Protein AF-A0A9P4HNE5-F1 (afdb_monomer_lite)

Sequence (666 aa):
MVRQLTFPPNERRATRQDGRTMRYSHWRRYNTFTDSRQWRVTGNAFILANRFPGSFALIVQTLAAFFGFLHVAVICKLINYALRLRPLKVSVSLDVLRTWVDSTTPRVDWNLPLRFFFPVLGLVFLSLVPTVLWAGYMSPLVSRTTGSGMLLVPSYEDVSMIMEYPIMIGFAGPSLRTQKGFFTYSVGQQQSGQLMRSAASASSTGKGPHVHRKLDNTQFSYSGRSYGVGAPAALTDRSISSNNQVAGYWHQETRYLTSVICMYNTSSNFVLSEPVNDVEGAECSNYIGHDGKAIVAIGVACSDRSPGRYLAIATGEAYSFLNSTQYEFDFTPTLFNVTIDIGNQNITVRPTATSRDFNPQRNITRIVVRQFELMSNDMTKIYVSLFGEAFNSSIVAYKMSRASSSRDPFTEEEATLAGLTNSTTAMADDMLVAYTSTQLMIGRMFTQQPARVYVYVLQFGQPGYIYAVFSLNLLIILAVMVEATRTYGWSGLGRFNYLDPRDLIIAASRDGAEIAEAGDQLLSDPDEGNKSLVVNMKGDEEGHVRITVVRAGDGSGGVRTPRTPKTPTRMPVAAPAPPSRSLSASSLALRPSNPFFFSSPTTQPGTLQPIAPGRRSLRYAVPTAHPTAAASNDPGNWDSASCSGGRYESDFEVNVRLRDHMLEIA

Structure (mmCIF, N/CA/C/O backbone):
data_AF-A0A9P4HNE5-F1
#
_entry.id   AF-A0A9P4HNE5-F1
#
loop_
_atom_site.group_PDB
_atom_site.id
_atom_site.type_symbol
_atom_site.label_atom_id
_atom_site.label_alt_id
_atom_site.label_comp_id
_atom_site.label_asym_id
_atom_site.label_entity_id
_atom_site.label_seq_id
_atom_site.pdbx_PDB_ins_code
_atom_site.Cartn_x
_atom_site.Cartn_y
_atom_site.Cartn_z
_atom_site.occupancy
_atom_site.B_iso_or_equiv
_atom_site.auth_seq_id
_atom_site.auth_comp_id
_atom_site.auth_asym_id
_atom_site.auth_atom_id
_atom_site.pdbx_PDB_model_num
ATOM 1 N N . MET A 1 1 ? -5.505 32.068 -6.736 1.00 28.42 1 MET A N 1
ATOM 2 C CA . MET A 1 1 ? -4.777 30.784 -6.877 1.00 28.42 1 MET A CA 1
ATOM 3 C C . MET A 1 1 ? -3.280 31.059 -6.843 1.00 28.42 1 MET A C 1
ATOM 5 O O . MET A 1 1 ? -2.718 31.461 -7.850 1.00 28.42 1 MET A O 1
ATOM 9 N N . VAL A 1 2 ? -2.641 30.893 -5.686 1.00 23.27 2 VAL A N 1
ATOM 10 C CA . VAL A 1 2 ? -1.186 31.039 -5.531 1.00 23.27 2 VAL A CA 1
ATOM 11 C C . VAL A 1 2 ? -0.628 29.636 -5.303 1.00 23.27 2 VAL A C 1
ATOM 13 O O . VAL A 1 2 ? -0.913 29.018 -4.283 1.00 23.27 2 VAL A O 1
ATOM 16 N N . ARG A 1 3 ? 0.106 29.088 -6.279 1.00 25.98 3 ARG A N 1
ATOM 17 C CA . ARG A 1 3 ? 0.846 27.827 -6.110 1.00 25.98 3 ARG A CA 1
ATOM 18 C C . ARG A 1 3 ? 2.074 28.110 -5.242 1.00 25.98 3 ARG A C 1
ATOM 20 O O . ARG A 1 3 ? 3.116 28.493 -5.765 1.00 25.98 3 ARG A O 1
ATOM 27 N N . GLN A 1 4 ? 1.951 27.948 -3.928 1.00 26.73 4 GLN A N 1
ATOM 28 C CA . GLN A 1 4 ? 3.115 27.857 -3.048 1.00 26.73 4 GLN A CA 1
ATOM 29 C C . GLN A 1 4 ? 3.700 26.445 -3.164 1.00 26.73 4 GLN A C 1
ATOM 31 O O . GLN A 1 4 ? 3.091 25.469 -2.739 1.00 26.73 4 GLN A O 1
ATOM 36 N N . LEU A 1 5 ? 4.868 26.343 -3.800 1.00 30.94 5 LEU A N 1
ATOM 37 C CA . LEU A 1 5 ? 5.711 25.150 -3.787 1.00 30.94 5 LEU A CA 1
ATOM 38 C C . LEU A 1 5 ? 6.662 25.272 -2.595 1.00 30.94 5 LEU A C 1
ATOM 40 O O . LEU A 1 5 ? 7.540 26.135 -2.585 1.00 30.94 5 LEU A O 1
ATOM 44 N N . THR A 1 6 ? 6.466 24.432 -1.585 1.00 31.28 6 THR A N 1
ATOM 45 C CA . THR A 1 6 ? 7.351 24.327 -0.423 1.00 31.28 6 THR A CA 1
ATOM 46 C C . THR A 1 6 ? 8.617 23.578 -0.837 1.00 31.28 6 THR A C 1
ATOM 48 O O . THR A 1 6 ? 8.563 22.419 -1.243 1.00 31.28 6 THR A O 1
ATOM 51 N N . PHE A 1 7 ? 9.758 24.261 -0.785 1.00 35.09 7 PHE A N 1
ATOM 52 C CA . PHE A 1 7 ? 11.075 23.672 -1.029 1.00 35.09 7 PHE A CA 1
ATOM 53 C C . PHE A 1 7 ? 11.569 22.921 0.224 1.00 35.09 7 PHE A C 1
ATOM 55 O O . PHE A 1 7 ? 11.216 23.322 1.335 1.00 35.09 7 PHE A O 1
ATOM 62 N N . PRO A 1 8 ? 12.408 21.875 0.087 1.00 33.44 8 PRO A N 1
ATOM 63 C CA . PRO A 1 8 ? 13.103 21.279 1.226 1.00 33.44 8 PRO A CA 1
ATOM 64 C C . PRO A 1 8 ? 14.028 22.320 1.897 1.00 33.44 8 PRO A C 1
ATOM 66 O O . PRO A 1 8 ? 14.744 23.036 1.194 1.00 33.44 8 PRO A O 1
ATOM 69 N N . PRO A 1 9 ? 14.048 22.423 3.240 1.00 36.22 9 PRO A N 1
ATOM 70 C CA . PRO A 1 9 ? 14.660 23.552 3.952 1.00 36.22 9 PRO A CA 1
ATOM 71 C C . PRO A 1 9 ? 16.201 23.586 4.003 1.00 36.22 9 PRO A C 1
ATOM 73 O O . PRO A 1 9 ? 16.741 24.504 4.607 1.00 36.22 9 PRO A O 1
ATOM 76 N N . ASN A 1 10 ? 16.932 22.661 3.364 1.00 35.25 10 ASN A N 1
ATOM 77 C CA . ASN A 1 10 ? 18.383 22.520 3.591 1.00 35.25 10 ASN A CA 1
ATOM 78 C C . ASN A 1 10 ? 19.314 22.667 2.376 1.00 35.25 10 ASN A C 1
ATOM 80 O O . ASN A 1 10 ? 20.529 22.578 2.545 1.00 35.25 10 ASN A O 1
ATOM 84 N N . GLU A 1 11 ? 18.825 22.978 1.174 1.00 38.81 11 GLU A N 1
ATOM 85 C CA . GLU A 1 11 ? 19.735 23.402 0.100 1.00 38.81 11 GLU A CA 1
ATOM 86 C C . GLU A 1 11 ? 20.013 24.905 0.217 1.00 38.81 11 GLU A C 1
ATOM 88 O O . GLU A 1 11 ? 19.323 25.741 -0.375 1.00 38.81 11 GLU A O 1
ATOM 93 N N . ARG A 1 12 ? 21.052 25.265 0.989 1.00 43.12 12 ARG A N 1
ATOM 94 C CA . ARG A 1 12 ? 21.691 26.587 0.878 1.00 43.12 12 ARG A CA 1
ATOM 95 C C . ARG A 1 12 ? 22.042 26.797 -0.593 1.00 43.12 12 ARG A C 1
ATOM 97 O O . ARG A 1 12 ? 22.950 26.160 -1.122 1.00 43.12 12 ARG A O 1
ATOM 104 N N . ARG A 1 13 ? 21.287 27.672 -1.263 1.00 47.38 13 ARG A N 1
ATOM 105 C CA . ARG A 1 13 ? 21.544 28.085 -2.646 1.00 47.38 13 ARG A CA 1
ATOM 106 C C . ARG A 1 13 ? 23.002 28.524 -2.732 1.00 47.38 13 ARG A C 1
ATOM 108 O O . ARG A 1 13 ? 23.385 29.457 -2.036 1.00 47.38 13 ARG A O 1
ATOM 115 N N . ALA A 1 14 ? 23.793 27.877 -3.583 1.00 45.69 14 ALA A N 1
ATOM 116 C CA . ALA A 1 14 ? 25.112 28.380 -3.932 1.00 45.69 14 ALA A CA 1
ATOM 117 C C . ALA A 1 14 ? 24.927 29.728 -4.647 1.00 45.69 14 ALA A C 1
ATOM 119 O O . ALA A 1 14 ? 24.594 29.793 -5.833 1.00 45.69 14 ALA A O 1
ATOM 120 N N . THR A 1 15 ? 25.038 30.818 -3.895 1.00 43.62 15 THR A N 1
ATOM 121 C CA . THR A 1 15 ? 25.105 32.173 -4.427 1.00 43.62 15 THR A CA 1
ATOM 122 C C . THR A 1 15 ? 26.465 32.319 -5.095 1.00 43.62 15 THR A C 1
ATOM 124 O O . THR A 1 15 ? 27.499 32.108 -4.465 1.00 43.62 15 THR A O 1
ATOM 127 N N . ARG A 1 16 ? 26.477 32.652 -6.390 1.00 46.62 16 ARG A N 1
ATOM 128 C CA . ARG A 1 16 ? 27.703 33.097 -7.064 1.00 46.62 16 ARG A CA 1
ATOM 129 C C . ARG A 1 16 ? 28.196 34.362 -6.341 1.00 46.62 16 ARG A C 1
ATOM 131 O O . ARG A 1 16 ? 27.358 35.125 -5.857 1.00 46.62 16 ARG A O 1
ATOM 138 N N . GLN A 1 17 ? 29.512 34.583 -6.271 1.00 62.12 17 GLN A N 1
ATOM 139 C CA . GLN A 1 17 ? 30.116 35.758 -5.609 1.00 62.12 17 GLN A CA 1
ATOM 140 C C . GLN A 1 17 ? 29.512 37.100 -6.078 1.00 62.12 17 GLN A C 1
ATOM 142 O O . GLN A 1 17 ? 29.493 38.064 -5.326 1.00 62.12 17 GLN A O 1
ATOM 147 N N . ASP A 1 18 ? 28.919 37.130 -7.269 1.00 68.19 18 ASP A N 1
ATOM 148 C CA . ASP A 1 18 ? 28.326 38.304 -7.912 1.00 68.19 18 ASP A CA 1
ATOM 149 C C . ASP A 1 18 ? 26.890 38.641 -7.428 1.00 68.19 18 ASP A C 1
ATOM 151 O O . ASP A 1 18 ? 26.189 39.433 -8.061 1.00 68.19 18 ASP A O 1
ATOM 155 N N . GLY A 1 19 ? 26.371 37.981 -6.385 1.00 60.09 19 GLY A N 1
ATOM 156 C CA . GLY A 1 19 ? 25.032 38.237 -5.818 1.00 60.09 19 GLY A CA 1
ATOM 157 C C . GLY A 1 19 ? 23.844 37.815 -6.701 1.00 60.09 19 GLY A C 1
ATOM 158 O O . GLY A 1 19 ? 22.692 37.824 -6.265 1.00 60.09 19 GLY A O 1
ATOM 159 N N . ARG A 1 20 ? 24.092 37.380 -7.940 1.00 49.81 20 ARG A N 1
ATOM 160 C CA . ARG A 1 20 ? 23.066 36.843 -8.839 1.00 49.81 20 ARG A CA 1
ATOM 161 C C . ARG A 1 20 ? 22.813 35.373 -8.516 1.00 49.81 20 ARG A C 1
ATOM 163 O O . ARG A 1 20 ? 23.711 34.535 -8.593 1.00 49.81 20 ARG A O 1
ATOM 170 N N . THR A 1 21 ? 21.564 35.043 -8.184 1.00 47.88 21 THR A N 1
ATOM 171 C CA . THR A 1 21 ? 21.127 33.644 -8.082 1.00 47.88 21 THR A CA 1
ATOM 172 C C . THR A 1 21 ? 21.391 32.942 -9.417 1.00 47.88 21 THR A C 1
ATOM 174 O O . THR A 1 21 ? 21.033 33.469 -10.473 1.00 47.88 21 THR A O 1
ATOM 177 N N . MET A 1 22 ? 22.055 31.778 -9.402 1.00 48.75 22 MET A N 1
ATOM 178 C CA . MET A 1 22 ? 22.239 30.994 -10.626 1.00 48.75 22 MET A CA 1
ATOM 179 C C . MET A 1 22 ? 20.860 30.742 -11.246 1.00 48.75 22 MET A C 1
ATOM 181 O O . MET A 1 22 ? 20.013 30.074 -10.645 1.00 48.75 22 MET A O 1
ATOM 185 N N . ARG A 1 23 ? 20.627 31.282 -12.450 1.00 42.81 23 ARG A N 1
ATOM 186 C CA . ARG A 1 23 ? 19.516 30.866 -13.312 1.00 42.81 23 ARG A CA 1
ATOM 187 C C . ARG A 1 23 ? 19.785 29.418 -13.710 1.00 42.81 23 ARG A C 1
ATOM 189 O O . ARG A 1 23 ? 20.346 29.152 -14.767 1.00 42.81 23 ARG A O 1
ATOM 196 N N . TYR A 1 24 ? 19.417 28.475 -12.849 1.00 43.53 24 TYR A N 1
ATOM 197 C CA . TYR A 1 24 ? 19.288 27.089 -13.265 1.00 43.53 24 TYR A CA 1
ATOM 198 C C . TYR A 1 24 ? 18.288 27.058 -14.417 1.00 43.53 24 TYR A C 1
ATOM 200 O O . TYR A 1 24 ? 17.195 27.624 -14.313 1.00 43.53 24 TYR A O 1
ATOM 208 N N . SER A 1 25 ? 18.702 26.459 -15.535 1.00 46.78 25 SER A N 1
ATOM 209 C CA . SER A 1 25 ? 17.853 26.293 -16.705 1.00 46.78 25 SER A CA 1
ATOM 210 C C . SER A 1 25 ? 16.524 25.682 -16.266 1.00 46.78 25 SER A C 1
ATOM 212 O O . SER A 1 25 ? 16.480 24.766 -15.442 1.00 46.78 25 SER A O 1
ATOM 214 N N . HIS A 1 26 ? 15.429 26.218 -16.801 1.00 48.62 26 HIS A N 1
ATOM 215 C CA . HIS A 1 26 ? 14.059 25.778 -16.535 1.00 48.62 26 HIS A CA 1
ATOM 216 C C . HIS A 1 26 ? 13.940 24.237 -16.544 1.00 48.62 26 HIS A C 1
ATOM 218 O O . HIS A 1 26 ? 13.271 23.654 -15.701 1.00 48.62 26 HIS A O 1
ATOM 224 N N . TRP A 1 27 ? 14.712 23.566 -17.403 1.00 41.44 27 TRP A N 1
ATOM 225 C CA . TRP A 1 27 ? 14.827 22.113 -17.519 1.00 41.44 27 TRP A CA 1
ATOM 226 C C . TRP A 1 27 ? 15.228 21.360 -16.241 1.00 41.44 27 TRP A C 1
ATOM 228 O O . TRP A 1 27 ? 14.657 20.305 -15.975 1.00 41.44 27 TRP A O 1
ATOM 238 N N . ARG A 1 28 ? 16.138 21.890 -15.409 1.00 45.78 28 ARG A N 1
ATOM 239 C CA . ARG A 1 28 ? 16.549 21.226 -14.151 1.00 45.78 28 ARG A CA 1
ATOM 240 C C . ARG A 1 28 ? 15.504 21.373 -13.040 1.00 45.78 28 ARG A C 1
ATOM 242 O O . ARG A 1 28 ? 15.489 20.592 -12.098 1.00 45.78 28 ARG A O 1
ATOM 249 N N . ARG A 1 29 ? 14.624 22.377 -13.152 1.00 45.81 29 ARG A N 1
ATOM 250 C CA . ARG A 1 29 ? 13.576 22.686 -12.165 1.00 45.81 29 ARG A CA 1
ATOM 251 C C . ARG A 1 29 ? 12.363 21.759 -12.251 1.00 45.81 29 ARG A C 1
ATOM 253 O O . ARG A 1 29 ? 11.664 21.618 -11.255 1.00 45.81 29 ARG A O 1
ATOM 260 N N . TYR A 1 30 ? 12.113 21.160 -13.418 1.00 47.44 30 TYR A N 1
ATOM 261 C CA . TYR A 1 30 ? 10.931 20.318 -13.664 1.00 47.44 30 TYR A CA 1
ATOM 262 C C . TYR A 1 30 ? 11.255 18.845 -13.920 1.00 47.44 30 TYR A C 1
ATOM 264 O O . TYR A 1 30 ? 10.357 18.016 -13.818 1.00 47.44 30 TYR A O 1
ATOM 272 N N . ASN A 1 31 ? 12.519 18.525 -14.205 1.00 44.62 31 ASN A N 1
ATOM 273 C CA . ASN A 1 31 ? 13.003 17.162 -14.370 1.00 44.62 31 ASN A CA 1
ATOM 274 C C . ASN A 1 31 ? 14.166 16.972 -13.388 1.00 44.62 31 ASN A C 1
ATOM 276 O O . ASN A 1 31 ? 15.283 17.428 -13.643 1.00 44.62 31 ASN A O 1
ATOM 280 N N . THR A 1 32 ? 13.911 16.362 -12.230 1.00 49.03 32 THR A N 1
ATOM 281 C CA . THR A 1 32 ? 14.981 16.035 -11.281 1.00 49.03 32 THR A CA 1
ATOM 282 C C . THR A 1 32 ? 15.804 14.867 -11.819 1.00 49.03 32 THR A C 1
ATOM 284 O O . THR A 1 32 ? 15.488 13.703 -11.597 1.00 49.03 32 THR A O 1
ATOM 287 N N . PHE A 1 33 ? 16.876 15.195 -12.539 1.00 54.84 33 PHE A N 1
ATOM 288 C CA . PHE A 1 33 ? 17.964 14.276 -12.854 1.00 54.84 33 PHE A CA 1
ATOM 289 C C . PHE A 1 33 ? 18.934 14.277 -11.678 1.00 54.84 33 PHE A C 1
ATOM 291 O O . PHE A 1 33 ? 19.679 15.243 -11.568 1.00 54.84 33 PHE A O 1
ATOM 298 N N . THR A 1 34 ? 18.928 13.251 -10.823 1.00 45.94 34 THR A N 1
ATOM 299 C CA . THR A 1 34 ? 20.123 12.801 -10.078 1.00 45.94 34 THR A CA 1
ATOM 300 C C . THR A 1 34 ? 19.779 11.670 -9.112 1.00 45.94 34 THR A C 1
ATOM 302 O O . THR A 1 34 ? 19.278 11.905 -8.016 1.00 45.94 34 THR A O 1
ATOM 305 N N . ASP A 1 35 ? 20.156 10.455 -9.488 1.00 47.66 35 ASP A N 1
ATOM 306 C CA . ASP A 1 35 ? 20.948 9.604 -8.605 1.00 47.66 35 ASP A CA 1
ATOM 307 C C . ASP A 1 35 ? 22.207 9.242 -9.409 1.00 47.66 35 ASP A C 1
ATOM 309 O O . ASP A 1 35 ? 22.105 8.996 -10.612 1.00 47.66 35 ASP A O 1
ATOM 313 N N . SER A 1 36 ? 23.399 9.287 -8.813 1.00 53.16 36 SER A N 1
ATOM 314 C CA . SER A 1 36 ? 24.693 9.313 -9.538 1.00 53.16 36 SER A CA 1
ATOM 315 C C . SER A 1 36 ? 24.967 8.083 -10.420 1.00 53.16 36 SER A C 1
ATOM 317 O O . SER A 1 36 ? 25.930 8.063 -11.184 1.00 53.16 36 SER A O 1
ATOM 319 N N . ARG A 1 37 ? 24.108 7.061 -10.338 1.00 57.09 37 ARG A N 1
ATOM 320 C CA . ARG A 1 37 ? 24.197 5.801 -11.086 1.00 57.09 37 ARG A CA 1
ATOM 321 C C . ARG A 1 37 ? 22.962 5.480 -11.932 1.00 57.09 37 ARG A C 1
ATOM 323 O O . ARG A 1 37 ? 22.990 4.487 -12.653 1.00 57.09 37 ARG A O 1
ATOM 330 N N . GLN A 1 38 ? 21.876 6.257 -11.848 1.00 67.69 38 GLN A N 1
ATOM 331 C CA . GLN A 1 38 ? 20.613 5.929 -12.521 1.00 67.69 38 GLN A CA 1
ATOM 332 C C . GLN A 1 38 ? 19.949 7.162 -13.136 1.00 67.69 38 GLN A C 1
ATOM 334 O O . GLN A 1 38 ? 19.666 8.153 -12.462 1.00 67.69 38 GLN A O 1
ATOM 339 N N . TRP A 1 39 ? 19.645 7.066 -14.430 1.00 71.75 39 TRP A N 1
ATOM 340 C CA . TRP A 1 39 ? 18.911 8.091 -15.163 1.00 71.75 39 TRP A CA 1
ATOM 341 C C . TRP A 1 39 ? 17.425 7.982 -14.830 1.00 71.75 39 TRP A C 1
ATOM 343 O O . TRP A 1 39 ? 16.729 7.098 -15.329 1.00 71.75 39 TRP A O 1
ATOM 353 N N . ARG A 1 40 ? 16.958 8.872 -13.950 1.00 78.06 40 ARG A N 1
ATOM 354 C CA . ARG A 1 40 ? 15.559 8.970 -13.524 1.00 78.06 40 ARG A CA 1
ATOM 355 C C . ARG A 1 40 ? 14.959 10.291 -13.986 1.00 78.06 40 ARG A C 1
ATOM 357 O O . ARG A 1 40 ? 15.612 11.329 -13.897 1.00 78.06 40 ARG A O 1
ATOM 364 N N . VAL A 1 41 ? 13.720 10.244 -14.460 1.00 79.81 41 VAL A N 1
ATOM 365 C CA . VAL A 1 41 ? 12.960 11.410 -14.909 1.00 79.81 41 VAL A CA 1
ATOM 366 C C . VAL A 1 41 ? 11.591 11.428 -14.233 1.00 79.81 41 VAL A C 1
ATOM 368 O O . VAL A 1 41 ? 10.896 10.416 -14.150 1.00 79.81 41 VAL A O 1
ATOM 371 N N . THR A 1 42 ? 11.216 12.600 -13.733 1.00 78.56 42 THR A N 1
ATOM 372 C CA . THR A 1 42 ? 9.950 12.882 -13.041 1.00 78.56 42 THR A CA 1
ATOM 373 C C . THR A 1 42 ? 9.168 13.961 -13.796 1.00 78.56 42 THR A C 1
ATOM 375 O O . THR A 1 42 ? 9.600 14.421 -14.855 1.00 78.56 42 THR A O 1
ATOM 378 N N . GLY A 1 43 ? 7.990 14.358 -13.305 1.00 80.56 43 GLY A N 1
ATOM 379 C CA . GLY A 1 43 ? 7.264 15.496 -13.877 1.00 80.56 43 GLY A CA 1
ATOM 380 C C . GLY A 1 43 ? 6.639 15.212 -15.249 1.00 80.56 43 GLY A C 1
ATOM 381 O O . GLY A 1 43 ? 6.080 14.139 -15.486 1.00 80.56 43 GLY A O 1
ATOM 382 N N . ASN A 1 44 ? 6.696 16.189 -16.153 1.00 81.81 44 ASN A N 1
ATOM 383 C CA . ASN A 1 44 ? 5.937 16.165 -17.411 1.00 81.81 44 ASN A CA 1
ATOM 384 C C . ASN A 1 44 ? 6.326 15.009 -18.338 1.00 81.81 44 ASN A C 1
ATOM 386 O O . ASN A 1 44 ? 5.461 14.466 -19.018 1.00 81.81 44 ASN A O 1
ATOM 390 N N . ALA A 1 45 ? 7.598 14.609 -18.351 1.00 78.44 45 ALA A N 1
ATOM 391 C CA . ALA A 1 45 ? 8.053 13.502 -19.185 1.00 78.44 45 ALA A CA 1
ATOM 392 C C . ALA A 1 45 ? 7.481 12.152 -18.718 1.00 78.44 45 ALA A C 1
ATOM 394 O O . ALA A 1 45 ? 7.073 11.349 -19.551 1.00 78.44 45 ALA A O 1
ATOM 395 N N . PHE A 1 46 ? 7.360 11.933 -17.402 1.00 83.88 46 PHE A N 1
ATOM 396 C CA . PHE A 1 46 ? 6.672 10.757 -16.857 1.00 83.88 46 PHE A CA 1
ATOM 397 C C . PHE A 1 46 ? 5.178 10.765 -17.215 1.00 83.88 46 PHE A C 1
ATOM 399 O O . PHE A 1 46 ? 4.640 9.750 -17.653 1.00 83.88 46 PHE A O 1
ATOM 406 N N . ILE A 1 47 ? 4.516 11.923 -17.093 1.00 83.31 47 ILE A N 1
ATOM 407 C CA . ILE A 1 47 ? 3.098 12.071 -17.464 1.00 83.31 47 ILE A CA 1
ATOM 408 C C . ILE A 1 47 ? 2.902 11.779 -18.955 1.00 83.31 47 ILE A C 1
ATOM 410 O O . ILE A 1 47 ? 1.966 11.073 -19.318 1.00 83.31 47 ILE A O 1
ATOM 414 N N . LEU A 1 48 ? 3.784 12.290 -19.816 1.00 84.94 48 LEU A N 1
ATOM 415 C CA . LEU A 1 48 ? 3.716 12.072 -21.258 1.00 84.94 48 LEU A CA 1
ATOM 416 C C . LEU A 1 48 ? 3.929 10.597 -21.618 1.00 84.94 48 LEU A C 1
ATOM 418 O O . LEU A 1 48 ? 3.137 10.047 -22.380 1.00 84.94 48 LEU A O 1
ATOM 422 N N . ALA A 1 49 ? 4.952 9.959 -21.041 1.00 85.38 49 ALA A N 1
ATOM 423 C CA . ALA A 1 49 ? 5.259 8.551 -21.284 1.00 85.38 49 ALA A CA 1
ATOM 424 C C . ALA A 1 49 ? 4.108 7.628 -20.854 1.00 85.38 49 ALA A C 1
ATOM 426 O O . ALA A 1 49 ? 3.741 6.722 -21.596 1.00 85.38 49 ALA A O 1
ATOM 427 N N . ASN A 1 50 ? 3.484 7.900 -19.704 1.00 85.88 50 ASN A N 1
ATOM 428 C CA . ASN A 1 50 ? 2.333 7.122 -19.243 1.00 85.88 50 ASN A CA 1
ATOM 429 C C . ASN A 1 50 ? 1.050 7.419 -20.020 1.00 85.88 50 ASN A C 1
ATOM 431 O O . ASN A 1 50 ? 0.211 6.535 -20.167 1.00 85.88 50 ASN A O 1
ATOM 435 N N . ARG A 1 51 ? 0.869 8.650 -20.511 1.00 89.62 51 ARG A N 1
ATOM 436 C CA . ARG A 1 51 ? -0.321 9.021 -21.285 1.00 89.62 51 ARG A CA 1
ATOM 437 C C . ARG A 1 51 ? -0.289 8.456 -22.705 1.00 89.62 51 ARG A C 1
ATOM 439 O O . ARG A 1 51 ? -1.341 8.100 -23.225 1.00 89.62 51 ARG A O 1
ATOM 446 N N . PHE A 1 52 ? 0.892 8.372 -23.320 1.00 91.00 52 PHE A N 1
ATOM 447 C CA . PHE A 1 52 ? 1.076 7.890 -24.694 1.00 91.00 52 PHE A CA 1
ATOM 448 C C . PHE A 1 52 ? 2.181 6.823 -24.783 1.00 91.00 52 PHE A C 1
ATOM 450 O O . PHE A 1 52 ? 3.224 7.058 -25.406 1.00 91.00 52 PHE A O 1
ATOM 457 N N . PRO A 1 53 ? 1.969 5.628 -24.200 1.00 88.19 53 PRO A N 1
ATOM 458 C CA . PRO A 1 53 ? 2.993 4.584 -24.158 1.00 88.19 53 PRO A CA 1
ATOM 459 C C . PRO A 1 53 ? 3.405 4.105 -25.558 1.00 88.19 53 PRO A C 1
ATOM 461 O O . PRO A 1 53 ? 4.585 3.871 -25.804 1.00 88.19 53 PRO A O 1
ATOM 464 N N . GLY A 1 54 ? 2.460 4.031 -26.504 1.00 90.44 54 GLY A N 1
ATOM 465 C CA . GLY A 1 54 ? 2.737 3.615 -27.884 1.00 90.44 54 GLY A CA 1
ATOM 466 C C . GLY A 1 54 ? 3.651 4.586 -28.639 1.00 90.44 54 GLY A C 1
ATOM 467 O O . GLY A 1 54 ? 4.622 4.164 -29.260 1.00 90.44 54 GLY A O 1
ATOM 468 N N . SER A 1 55 ? 3.400 5.896 -28.537 1.00 91.00 55 SER A N 1
ATOM 469 C CA . SER A 1 55 ? 4.253 6.914 -29.168 1.00 91.00 55 SER A CA 1
ATOM 470 C C . SER A 1 55 ? 5.666 6.900 -28.591 1.00 91.00 55 SER A C 1
ATOM 472 O O . SER A 1 55 ? 6.638 7.018 -29.333 1.00 91.00 55 SER A O 1
ATOM 474 N N . PHE A 1 56 ? 5.790 6.714 -27.274 1.00 88.94 56 PHE A N 1
ATOM 475 C CA . PHE A 1 56 ? 7.094 6.613 -26.628 1.00 88.94 56 PHE A CA 1
ATOM 476 C C . PHE A 1 56 ? 7.860 5.363 -27.085 1.00 88.94 56 PHE A C 1
ATOM 478 O O . PHE A 1 56 ? 9.044 5.455 -27.412 1.00 88.94 56 PHE A O 1
ATOM 485 N N . ALA A 1 57 ? 7.180 4.216 -27.178 1.00 89.62 57 ALA A N 1
ATOM 486 C CA . ALA A 1 57 ? 7.765 2.979 -27.689 1.00 89.62 57 ALA A CA 1
ATOM 487 C C . ALA A 1 57 ? 8.264 3.133 -29.135 1.00 89.62 57 ALA A C 1
ATOM 489 O O . ALA A 1 57 ? 9.384 2.727 -29.433 1.00 89.62 57 ALA A O 1
ATOM 490 N N . LEU A 1 58 ? 7.494 3.793 -30.008 1.00 92.88 58 LEU A N 1
ATOM 491 C CA . LEU A 1 58 ? 7.913 4.068 -31.388 1.00 92.88 58 LEU A CA 1
ATOM 492 C C . LEU A 1 58 ? 9.173 4.938 -31.460 1.00 92.88 58 LEU A C 1
ATOM 494 O O . LEU A 1 58 ? 10.067 4.651 -32.257 1.00 92.88 58 LEU A O 1
ATOM 498 N N . ILE A 1 59 ? 9.280 5.973 -30.620 1.00 91.38 59 ILE A N 1
ATOM 499 C CA . ILE A 1 59 ? 10.482 6.820 -30.552 1.00 91.38 59 ILE A CA 1
ATOM 500 C C . ILE A 1 59 ? 11.693 5.985 -30.127 1.00 91.38 59 ILE A C 1
ATOM 502 O O . ILE A 1 59 ? 12.731 6.028 -30.790 1.00 91.38 59 ILE A O 1
ATOM 506 N N . VAL A 1 60 ? 11.551 5.192 -29.059 1.00 91.56 60 VAL A N 1
ATOM 507 C CA . VAL A 1 60 ? 12.607 4.293 -28.568 1.00 91.56 60 VAL A CA 1
ATOM 508 C C . VAL A 1 60 ? 13.043 3.317 -29.659 1.00 91.56 60 VAL A C 1
ATOM 510 O O . VAL A 1 60 ? 14.236 3.151 -29.894 1.00 91.56 60 VAL A O 1
ATOM 513 N N . GLN A 1 61 ? 12.091 2.711 -30.364 1.00 93.75 61 GLN A N 1
ATOM 514 C CA . GLN A 1 61 ? 12.364 1.716 -31.396 1.00 93.75 61 GLN A CA 1
ATOM 515 C C . GLN A 1 61 ? 13.026 2.336 -32.635 1.00 93.75 61 GLN A C 1
ATOM 517 O O . GLN A 1 61 ? 13.954 1.750 -33.188 1.00 93.75 61 GLN A O 1
ATOM 522 N N . THR A 1 62 ? 12.621 3.548 -33.024 1.00 94.94 62 THR A N 1
ATOM 523 C CA . THR A 1 62 ? 13.228 4.291 -34.143 1.00 94.94 62 THR A CA 1
ATOM 524 C C . THR A 1 62 ? 14.672 4.680 -33.830 1.00 94.94 62 THR A C 1
ATOM 526 O O . THR A 1 62 ? 15.566 4.458 -34.647 1.00 94.94 62 THR A O 1
ATOM 529 N N . LEU A 1 63 ? 14.929 5.207 -32.627 1.00 94.69 63 LEU A N 1
ATOM 530 C CA . LEU A 1 63 ? 16.286 5.535 -32.181 1.00 94.69 63 LEU A CA 1
ATOM 531 C C . LEU A 1 63 ? 17.154 4.279 -32.074 1.00 94.69 63 LEU A C 1
ATOM 533 O O . LEU A 1 63 ? 18.287 4.271 -32.551 1.00 94.69 63 LEU A O 1
ATOM 537 N N . ALA A 1 64 ? 16.618 3.197 -31.510 1.00 95.00 64 ALA A N 1
ATOM 538 C CA . ALA A 1 64 ? 17.326 1.929 -31.406 1.00 95.00 64 ALA A CA 1
ATOM 539 C C . ALA A 1 64 ? 17.678 1.337 -32.778 1.00 95.00 64 ALA A C 1
ATOM 541 O O . ALA A 1 64 ? 18.792 0.844 -32.967 1.00 95.00 64 ALA A O 1
ATOM 542 N N . ALA A 1 65 ? 16.766 1.418 -33.751 1.00 94.50 65 ALA A N 1
ATOM 543 C CA . ALA A 1 65 ? 17.023 1.002 -35.125 1.00 94.50 65 ALA A CA 1
ATOM 544 C C . ALA A 1 65 ? 18.132 1.843 -35.769 1.00 94.50 65 ALA A C 1
ATOM 546 O O . ALA A 1 65 ? 19.040 1.283 -36.379 1.00 94.50 65 ALA A O 1
ATOM 547 N N . PHE A 1 66 ? 18.112 3.164 -35.570 1.00 95.31 66 PHE A N 1
ATOM 548 C CA . PHE A 1 66 ? 19.141 4.069 -36.080 1.00 95.31 66 PHE A CA 1
ATOM 549 C C . PHE A 1 66 ? 20.535 3.766 -35.503 1.00 95.31 66 PHE A C 1
ATOM 551 O O . PHE A 1 66 ? 21.495 3.611 -36.257 1.00 95.31 66 PHE A O 1
ATOM 558 N N . PHE A 1 67 ? 20.661 3.617 -34.180 1.00 94.44 67 PHE A N 1
ATOM 559 C CA . PHE A 1 67 ? 21.949 3.286 -33.557 1.00 94.44 67 PHE A CA 1
ATOM 560 C C . PHE A 1 67 ? 22.424 1.871 -33.897 1.00 94.44 67 PHE A C 1
ATOM 562 O O . PHE A 1 67 ? 23.613 1.663 -34.145 1.00 94.44 67 PHE A O 1
ATOM 569 N N . GLY A 1 68 ? 21.505 0.905 -33.971 1.00 93.69 68 GLY A N 1
ATOM 570 C CA . GLY A 1 68 ? 21.820 -0.438 -34.448 1.00 93.69 68 GLY A CA 1
ATOM 571 C C . GLY A 1 68 ? 22.356 -0.422 -35.881 1.00 93.69 68 GLY A C 1
ATOM 572 O O . GLY A 1 68 ? 23.400 -1.012 -36.146 1.00 93.69 68 GLY A O 1
ATOM 573 N N . PHE A 1 69 ? 21.722 0.342 -36.776 1.00 93.44 69 PHE A N 1
ATOM 574 C CA . PHE A 1 69 ? 22.184 0.527 -38.152 1.00 93.44 69 PHE A CA 1
ATOM 575 C C . PHE A 1 69 ? 23.599 1.120 -38.223 1.00 93.44 69 PHE A C 1
ATOM 577 O O . PHE A 1 69 ? 24.420 0.629 -38.995 1.00 93.44 69 PHE A O 1
ATOM 584 N N . LEU A 1 70 ? 23.925 2.114 -37.387 1.00 93.81 70 LEU A N 1
ATOM 585 C CA . LEU A 1 70 ? 25.284 2.666 -37.314 1.00 93.81 70 LEU A CA 1
ATOM 586 C C . LEU A 1 70 ? 26.323 1.604 -36.919 1.00 93.81 70 LEU A C 1
ATOM 588 O O . LEU A 1 70 ? 27.381 1.531 -37.543 1.00 93.81 70 LEU A O 1
ATOM 592 N N . HIS A 1 71 ? 26.027 0.752 -35.931 1.00 93.81 71 HIS A N 1
ATOM 593 C CA . HIS A 1 71 ? 26.935 -0.336 -35.539 1.00 93.81 71 HIS A CA 1
ATOM 594 C C . HIS A 1 71 ? 27.144 -1.331 -36.680 1.00 93.81 71 HIS A C 1
ATOM 596 O O . HIS A 1 71 ? 28.280 -1.702 -36.977 1.00 93.81 71 HIS A O 1
ATOM 602 N N . VAL A 1 72 ? 26.058 -1.732 -37.344 1.00 92.56 72 VAL A N 1
ATOM 603 C CA . VAL A 1 72 ? 26.115 -2.656 -38.482 1.00 92.56 72 VAL A CA 1
ATOM 604 C C . VAL A 1 72 ? 26.923 -2.048 -39.624 1.00 92.56 72 VAL A C 1
ATOM 606 O O . VAL A 1 72 ? 27.798 -2.717 -40.159 1.00 92.56 72 VAL A O 1
ATOM 609 N N . ALA A 1 73 ? 26.726 -0.767 -39.942 1.00 91.88 73 ALA A N 1
ATOM 610 C CA . ALA A 1 73 ? 27.494 -0.078 -40.975 1.00 91.88 73 ALA A CA 1
ATOM 611 C C . ALA A 1 73 ? 29.004 -0.077 -40.678 1.00 91.88 73 ALA A C 1
ATOM 613 O O . ALA A 1 73 ? 29.805 -0.343 -41.577 1.00 91.88 73 ALA A O 1
ATOM 614 N N . VAL A 1 74 ? 29.402 0.169 -39.423 1.00 92.75 74 VAL A N 1
ATOM 615 C CA . VAL A 1 74 ? 30.814 0.108 -39.007 1.00 92.75 74 VAL A CA 1
ATOM 616 C C . VAL A 1 74 ? 31.361 -1.315 -39.127 1.00 92.75 74 VAL A C 1
ATOM 618 O O . VAL A 1 74 ? 32.430 -1.502 -39.705 1.00 92.75 74 VAL A O 1
ATOM 621 N N . ILE A 1 75 ? 30.627 -2.326 -38.652 1.00 91.19 75 ILE A N 1
ATOM 622 C CA . ILE A 1 75 ? 31.037 -3.737 -38.744 1.00 91.19 75 ILE A CA 1
ATOM 623 C C . ILE A 1 75 ? 31.185 -4.165 -40.210 1.00 91.19 75 ILE A C 1
ATOM 625 O O . ILE A 1 75 ? 32.215 -4.718 -40.585 1.00 91.19 75 ILE A O 1
ATOM 629 N N . CYS A 1 76 ? 30.212 -3.845 -41.062 1.00 89.94 76 CYS A N 1
ATOM 630 C CA . CYS A 1 76 ? 30.262 -4.110 -42.498 1.00 89.94 76 CYS A CA 1
ATOM 631 C C . CYS A 1 76 ? 31.473 -3.442 -43.165 1.00 89.94 76 CYS A C 1
ATOM 633 O O . CYS A 1 76 ? 32.145 -4.060 -43.993 1.00 89.94 76 CYS A O 1
ATOM 635 N N . LYS A 1 77 ? 31.808 -2.202 -42.779 1.00 89.50 77 LYS A N 1
ATOM 636 C CA . LYS A 1 77 ? 33.018 -1.519 -43.262 1.00 89.50 77 LYS A CA 1
ATOM 637 C C . LYS A 1 77 ? 34.297 -2.212 -42.794 1.00 89.50 77 LYS A C 1
ATOM 639 O O . LYS A 1 77 ? 35.192 -2.391 -43.615 1.00 89.50 77 LYS A O 1
ATOM 644 N N . LEU A 1 78 ? 34.374 -2.644 -41.536 1.00 89.44 78 LEU A N 1
ATOM 645 C CA . LEU A 1 78 ? 35.524 -3.393 -41.015 1.00 89.44 78 LEU A CA 1
ATOM 646 C C . LEU A 1 78 ? 35.711 -4.730 -41.734 1.00 89.44 78 LEU A C 1
ATOM 648 O O . LEU A 1 78 ? 36.825 -5.048 -42.147 1.00 89.44 78 LEU A O 1
ATOM 652 N N . ILE A 1 79 ? 34.625 -5.476 -41.953 1.00 88.75 79 ILE A N 1
ATOM 653 C CA . ILE A 1 79 ? 34.647 -6.729 -42.718 1.00 88.75 79 ILE A CA 1
ATOM 654 C C . ILE A 1 79 ? 35.120 -6.459 -44.149 1.00 88.75 79 ILE A C 1
ATOM 656 O O . ILE A 1 79 ? 36.005 -7.156 -44.636 1.00 88.75 79 ILE A O 1
ATOM 660 N N . ASN A 1 80 ? 34.606 -5.416 -44.805 1.00 88.19 80 ASN A N 1
ATOM 661 C CA . ASN A 1 80 ? 35.047 -5.031 -46.146 1.00 88.19 80 ASN A CA 1
ATOM 662 C C . ASN A 1 80 ? 36.552 -4.726 -46.180 1.00 88.19 80 ASN A C 1
ATOM 664 O O . ASN A 1 80 ? 37.263 -5.266 -47.027 1.00 88.19 80 ASN A O 1
ATOM 668 N N . TYR A 1 81 ? 37.065 -3.934 -45.235 1.00 86.38 81 TYR A N 1
ATOM 669 C CA . TYR A 1 81 ? 38.499 -3.649 -45.153 1.00 86.38 81 TYR A CA 1
ATOM 670 C C . TYR A 1 81 ? 39.335 -4.908 -44.922 1.00 86.38 81 TYR A C 1
ATOM 672 O O . TYR A 1 81 ? 40.360 -5.088 -45.582 1.00 86.38 81 TYR A O 1
ATOM 680 N N . ALA A 1 82 ? 38.873 -5.817 -44.064 1.00 84.38 82 ALA A N 1
ATOM 681 C CA . ALA A 1 82 ? 39.556 -7.080 -43.830 1.00 84.38 82 ALA A CA 1
ATOM 682 C C . ALA A 1 82 ? 39.558 -7.994 -45.059 1.00 84.38 82 ALA A C 1
ATOM 684 O O . ALA A 1 82 ? 40.568 -8.635 -45.360 1.00 84.38 82 ALA A O 1
ATOM 685 N N . LEU A 1 83 ? 38.445 -8.033 -45.790 1.00 84.38 83 LEU A N 1
ATOM 686 C CA . LEU A 1 83 ? 38.304 -8.849 -46.985 1.00 84.38 83 LEU A CA 1
ATOM 687 C C . LEU A 1 83 ? 39.105 -8.295 -48.158 1.00 84.38 83 LEU A C 1
ATOM 689 O O . LEU A 1 83 ? 39.653 -9.101 -48.891 1.00 84.38 83 LEU A O 1
ATOM 693 N N . ARG A 1 84 ? 39.282 -6.974 -48.310 1.00 81.06 84 ARG A N 1
ATOM 694 C CA . ARG A 1 84 ? 40.104 -6.390 -49.396 1.00 81.06 84 ARG A CA 1
ATOM 695 C C . ARG A 1 84 ? 41.570 -6.832 -49.385 1.00 81.06 84 ARG A C 1
ATOM 697 O O . ARG A 1 84 ? 42.189 -6.899 -50.440 1.00 81.06 84 ARG A O 1
ATOM 704 N N . LEU A 1 85 ? 42.125 -7.170 -48.223 1.00 77.38 85 LEU A N 1
ATOM 705 C CA . LEU A 1 85 ? 43.519 -7.619 -48.105 1.00 77.38 85 LEU A CA 1
ATOM 706 C C . LEU A 1 85 ? 43.735 -9.076 -48.545 1.00 77.38 85 LEU A C 1
ATOM 708 O O . LEU A 1 85 ? 44.866 -9.483 -48.813 1.00 77.38 85 LEU A O 1
ATOM 712 N N . ARG A 1 86 ? 42.670 -9.885 -48.575 1.00 77.00 86 ARG A N 1
ATOM 713 C CA . ARG A 1 86 ? 42.737 -11.331 -48.825 1.00 77.00 86 ARG A CA 1
ATOM 714 C C . ARG A 1 86 ? 42.844 -11.734 -50.308 1.00 77.00 86 ARG A C 1
ATOM 716 O O . ARG A 1 86 ? 43.691 -12.584 -50.584 1.00 77.00 86 ARG A O 1
ATOM 723 N N . PRO A 1 87 ? 42.069 -11.169 -51.258 1.00 68.38 87 PRO A N 1
ATOM 724 C CA . PRO A 1 87 ? 42.125 -11.559 -52.666 1.00 68.38 87 PRO A CA 1
ATOM 725 C C . PRO A 1 87 ? 43.441 -11.154 -53.335 1.00 68.38 87 PRO A C 1
ATOM 727 O O . PRO A 1 87 ? 43.824 -11.770 -54.316 1.00 68.38 87 PRO A O 1
ATOM 730 N N . LEU A 1 88 ? 44.190 -10.207 -52.757 1.00 67.38 88 LEU A N 1
ATOM 731 C CA . LEU A 1 88 ? 45.551 -9.882 -53.200 1.00 67.38 88 LEU A CA 1
ATOM 732 C C . LEU A 1 88 ? 46.565 -11.012 -52.945 1.00 67.38 88 LEU A C 1
ATOM 734 O O . LEU A 1 88 ? 47.677 -10.964 -53.462 1.00 67.38 88 LEU A O 1
ATOM 738 N N . LYS A 1 89 ? 46.225 -12.007 -52.113 1.00 73.44 89 LYS A N 1
ATOM 739 C CA . LYS A 1 89 ? 47.139 -13.091 -51.711 1.00 73.44 89 LYS A CA 1
ATOM 740 C C . LYS A 1 89 ? 46.680 -14.481 -52.147 1.00 73.44 89 LYS A C 1
ATOM 742 O O . LYS A 1 89 ? 47.484 -15.408 -52.106 1.00 73.44 89 LYS A O 1
ATOM 747 N N . VAL A 1 90 ? 45.405 -14.655 -52.492 1.00 77.81 90 VAL A N 1
ATOM 748 C CA . VAL A 1 90 ? 44.791 -15.970 -52.729 1.00 77.81 90 VAL A CA 1
ATOM 749 C C . VAL A 1 90 ? 43.782 -15.857 -53.869 1.00 77.81 90 VAL A C 1
ATOM 751 O O . VAL A 1 90 ? 43.014 -14.900 -53.902 1.00 77.81 90 VAL A O 1
ATOM 754 N N . SER A 1 91 ? 43.753 -16.844 -54.768 1.00 78.00 91 SER A N 1
ATOM 755 C CA . SER A 1 91 ? 42.697 -16.982 -55.775 1.00 78.00 91 SER A CA 1
ATOM 756 C C . SER A 1 91 ? 41.371 -17.386 -55.120 1.00 78.00 91 SER A C 1
ATOM 758 O O . SER A 1 91 ? 41.328 -18.228 -54.222 1.00 78.00 91 SER A O 1
ATOM 760 N N . VAL A 1 92 ? 40.273 -16.760 -55.539 1.00 78.44 92 VAL A N 1
ATOM 761 C CA . VAL A 1 92 ? 38.953 -16.884 -54.906 1.00 78.44 92 VAL A CA 1
ATOM 762 C C . VAL A 1 92 ? 37.930 -17.275 -55.970 1.00 78.44 92 VAL A C 1
ATOM 764 O O . VAL A 1 92 ? 37.955 -16.760 -57.085 1.00 78.44 92 VAL A O 1
ATOM 767 N N . SER A 1 93 ? 37.032 -18.207 -55.649 1.00 81.12 93 SER A N 1
ATOM 768 C CA . SER A 1 93 ? 35.933 -18.556 -56.554 1.00 81.12 93 SER A CA 1
ATOM 769 C C . SER A 1 93 ? 34.867 -17.462 -56.576 1.00 81.12 93 SER A C 1
ATOM 771 O O . SER A 1 93 ? 34.668 -16.743 -55.593 1.00 81.12 93 SER A O 1
ATOM 773 N N . LEU A 1 94 ? 34.152 -17.349 -57.694 1.00 77.38 94 LEU A N 1
ATOM 774 C CA . LEU A 1 94 ? 33.117 -16.331 -57.876 1.00 77.38 94 LEU A CA 1
ATOM 775 C C . LEU A 1 94 ? 32.000 -16.424 -56.817 1.00 77.38 94 LEU A C 1
ATOM 777 O O . LEU A 1 94 ? 31.553 -15.396 -56.314 1.00 77.38 94 LEU A O 1
ATOM 781 N N . ASP A 1 95 ? 31.638 -17.634 -56.382 1.00 79.69 95 ASP A N 1
ATOM 782 C CA . ASP A 1 95 ? 30.661 -17.847 -55.301 1.00 79.69 95 ASP A CA 1
ATOM 783 C C . ASP A 1 95 ? 31.154 -17.336 -53.941 1.00 79.69 95 ASP A C 1
ATOM 785 O O . ASP A 1 95 ? 30.383 -16.783 -53.152 1.00 79.69 95 ASP A O 1
ATOM 789 N N . VAL A 1 96 ? 32.452 -17.480 -53.654 1.00 83.19 96 VAL A N 1
ATOM 790 C CA . VAL A 1 96 ? 33.057 -16.958 -52.420 1.00 83.19 96 VAL A CA 1
ATOM 791 C C . VAL A 1 96 ? 33.140 -15.434 -52.478 1.00 83.19 96 VAL A C 1
ATOM 793 O O . VAL A 1 96 ? 32.847 -14.779 -51.479 1.00 83.19 96 VAL A O 1
ATOM 796 N N . LEU A 1 97 ? 33.469 -14.860 -53.640 1.00 81.81 97 LEU A N 1
ATOM 797 C CA . LEU A 1 97 ? 33.461 -13.410 -53.837 1.00 81.81 97 LEU A CA 1
ATOM 798 C C . LEU A 1 97 ? 32.046 -12.835 -53.680 1.00 81.81 97 LEU A C 1
ATOM 800 O O . LEU A 1 97 ? 31.872 -11.836 -52.988 1.00 81.81 97 LEU A O 1
ATOM 804 N N . ARG A 1 98 ? 31.029 -13.498 -54.240 1.00 81.31 98 ARG A N 1
ATOM 805 C CA . ARG A 1 98 ? 29.618 -13.138 -54.039 1.00 81.31 98 ARG A CA 1
ATOM 806 C C . ARG A 1 98 ? 29.235 -13.195 -52.562 1.00 81.31 98 ARG A C 1
ATOM 808 O O . ARG A 1 98 ? 28.727 -12.220 -52.026 1.00 81.31 98 ARG A O 1
ATOM 815 N N . THR A 1 99 ? 29.614 -14.269 -51.870 1.00 83.38 99 THR A N 1
ATOM 816 C CA . THR A 1 99 ? 29.410 -14.401 -50.417 1.00 83.38 99 THR A CA 1
ATOM 817 C C . THR A 1 99 ? 30.079 -13.262 -49.636 1.00 83.38 99 THR A C 1
ATOM 819 O O . THR A 1 99 ? 29.554 -12.809 -48.624 1.00 83.38 99 THR A O 1
ATOM 822 N N . TRP A 1 100 ? 31.238 -12.765 -50.079 1.00 85.81 100 TRP A N 1
ATOM 823 C CA . TRP A 1 100 ? 31.921 -11.623 -49.457 1.00 85.81 100 TRP A CA 1
ATOM 824 C C . TRP A 1 100 ? 31.191 -10.299 -49.693 1.00 85.81 100 TRP A C 1
ATOM 826 O O . TRP A 1 100 ? 31.072 -9.489 -48.770 1.00 85.81 100 TRP A O 1
ATOM 836 N N . VAL A 1 101 ? 30.657 -10.087 -50.895 1.00 85.12 101 VAL A N 1
ATOM 837 C CA . VAL A 1 101 ? 29.798 -8.935 -51.208 1.00 85.12 101 VAL A CA 1
ATOM 838 C C . VAL A 1 101 ? 28.524 -8.964 -50.351 1.00 85.12 101 VAL A C 1
ATOM 840 O O . VAL A 1 101 ? 28.173 -7.959 -49.725 1.00 85.12 101 VAL A O 1
ATOM 843 N N . ASP A 1 102 ? 27.911 -10.137 -50.208 1.00 83.69 102 ASP A N 1
ATOM 844 C CA . ASP A 1 102 ? 26.708 -10.342 -49.390 1.00 83.69 102 ASP A CA 1
ATOM 845 C C . ASP A 1 102 ? 27.002 -10.316 -47.881 1.00 83.69 102 ASP A C 1
ATOM 847 O O . ASP A 1 102 ? 26.124 -10.065 -47.066 1.00 83.69 102 ASP A O 1
ATOM 851 N N . SER A 1 103 ? 28.255 -10.527 -47.469 1.00 83.06 103 SER A N 1
ATOM 852 C CA . SER A 1 103 ? 28.676 -10.385 -46.068 1.00 83.06 103 SER A CA 1
ATOM 853 C C . SER A 1 103 ? 28.998 -8.932 -45.691 1.00 83.06 103 SER A C 1
ATOM 855 O O . SER A 1 103 ? 28.911 -8.543 -44.526 1.00 83.06 103 SER A O 1
ATOM 857 N N . THR A 1 104 ? 29.360 -8.100 -46.668 1.00 85.38 104 THR A N 1
ATOM 858 C CA . THR A 1 104 ? 29.685 -6.675 -46.461 1.00 85.38 104 THR A CA 1
ATOM 859 C C . THR A 1 104 ? 28.489 -5.750 -46.647 1.00 85.38 104 THR A C 1
ATOM 861 O O . THR A 1 104 ? 28.539 -4.590 -46.237 1.00 85.38 104 THR A O 1
ATOM 864 N N . THR A 1 105 ? 27.395 -6.271 -47.194 1.00 84.75 105 THR A N 1
ATOM 865 C CA . THR A 1 105 ? 26.114 -5.582 -47.329 1.00 84.75 105 THR A CA 1
ATOM 866 C C . THR A 1 105 ? 25.074 -6.442 -46.623 1.00 84.75 105 THR A C 1
ATOM 868 O O . THR A 1 105 ? 24.951 -7.590 -47.009 1.00 84.75 105 THR A O 1
ATOM 871 N N . PRO A 1 106 ? 24.317 -5.967 -45.617 1.00 77.69 106 PRO A N 1
ATOM 872 C CA . PRO A 1 106 ? 23.356 -6.805 -44.892 1.00 77.69 106 PRO A CA 1
ATOM 873 C C . PRO A 1 106 ? 22.136 -7.140 -45.775 1.00 77.69 106 PRO A C 1
ATOM 875 O O . PRO A 1 106 ? 21.054 -6.576 -45.612 1.00 77.69 106 PRO A O 1
ATOM 878 N N . ARG A 1 107 ? 22.328 -8.020 -46.760 1.00 83.50 107 ARG A N 1
ATOM 879 C CA . ARG A 1 107 ? 21.343 -8.502 -47.732 1.00 83.50 107 ARG A CA 1
ATOM 880 C C . ARG A 1 107 ? 21.355 -10.028 -47.719 1.00 83.50 107 ARG A C 1
ATOM 882 O O . ARG A 1 107 ? 22.397 -10.644 -47.532 1.00 83.50 107 ARG A O 1
ATOM 889 N N . VAL A 1 108 ? 20.177 -10.625 -47.885 1.00 83.12 108 VAL A N 1
ATOM 890 C CA . VAL A 1 108 ? 20.020 -12.081 -47.968 1.00 83.12 108 VAL A CA 1
ATOM 891 C C . VAL A 1 108 ? 19.733 -12.439 -49.415 1.00 83.12 108 VAL A C 1
ATOM 893 O O . VAL A 1 108 ? 18.635 -12.186 -49.910 1.00 83.12 108 VAL A O 1
ATOM 896 N N . ASP A 1 109 ? 20.715 -13.043 -50.070 1.00 84.88 109 ASP A N 1
ATOM 897 C CA . ASP A 1 109 ? 20.551 -13.623 -51.395 1.00 84.88 109 ASP A CA 1
ATOM 898 C C . ASP A 1 109 ? 20.127 -15.093 -51.255 1.00 84.88 109 ASP A C 1
ATOM 900 O O . ASP A 1 109 ? 20.875 -15.950 -50.781 1.00 84.88 109 ASP A O 1
ATOM 904 N N . TRP A 1 110 ? 18.905 -15.402 -51.688 1.00 85.75 110 TRP A N 1
ATOM 905 C CA . TRP A 1 110 ? 18.334 -16.757 -51.620 1.00 85.75 110 TRP A CA 1
ATOM 906 C C . TRP A 1 110 ? 18.951 -17.741 -52.619 1.00 85.75 110 TRP A C 1
ATOM 908 O O . TRP A 1 110 ? 18.725 -18.942 -52.520 1.00 85.75 110 TRP A O 1
ATOM 918 N N . ASN A 1 111 ? 19.749 -17.237 -53.561 1.00 85.69 111 ASN A N 1
ATOM 919 C CA . ASN A 1 111 ? 20.360 -18.024 -54.629 1.00 85.69 111 ASN A CA 1
ATOM 920 C C . ASN A 1 111 ? 21.740 -18.592 -54.248 1.00 85.69 111 ASN A C 1
ATOM 922 O O . ASN A 1 111 ? 22.401 -19.186 -55.097 1.00 85.69 111 ASN A O 1
ATOM 926 N N . LEU A 1 112 ? 22.209 -18.397 -53.007 1.00 81.69 112 LEU A N 1
ATOM 927 C CA . LEU A 1 112 ? 23.506 -18.921 -52.575 1.00 81.69 112 LEU A CA 1
ATOM 928 C C . LEU A 1 112 ? 23.426 -20.412 -52.215 1.00 81.69 112 LEU A C 1
ATOM 930 O O . LEU A 1 112 ? 22.452 -20.854 -51.601 1.00 81.69 112 LEU A O 1
ATOM 934 N N . PRO A 1 113 ? 24.495 -21.186 -52.480 1.00 84.31 113 PRO A N 1
ATOM 935 C CA . PRO A 1 113 ? 24.624 -22.541 -51.961 1.00 84.31 113 PRO A CA 1
ATOM 936 C C . PRO A 1 113 ? 24.464 -22.571 -50.435 1.00 84.31 113 PRO A C 1
ATOM 938 O O . PRO A 1 113 ? 25.022 -21.727 -49.727 1.00 84.31 113 PRO A O 1
ATOM 941 N N . LEU A 1 114 ? 23.779 -23.595 -49.909 1.00 84.00 114 LEU A N 1
ATOM 942 C CA . LEU A 1 114 ? 23.445 -23.715 -48.477 1.00 84.00 114 LEU A CA 1
ATOM 943 C C . LEU A 1 114 ? 24.651 -23.518 -47.538 1.00 84.00 114 LEU A C 1
ATOM 945 O O . LEU A 1 114 ? 24.511 -22.952 -46.456 1.00 84.00 114 LEU A O 1
ATOM 949 N N . ARG A 1 115 ? 25.852 -23.932 -47.965 1.00 85.62 115 ARG A N 1
ATOM 950 C CA . ARG A 1 115 ? 27.104 -23.784 -47.199 1.00 85.62 115 ARG A CA 1
ATOM 951 C C . ARG A 1 115 ? 27.485 -22.322 -46.922 1.00 85.62 115 ARG A C 1
ATOM 953 O O . ARG A 1 115 ? 28.076 -22.051 -45.882 1.00 85.62 115 ARG A O 1
ATOM 960 N N . PHE A 1 116 ? 27.148 -21.400 -47.823 1.00 82.44 116 PHE A N 1
ATOM 961 C CA . PHE A 1 116 ? 27.418 -19.962 -47.692 1.00 82.44 116 PHE A CA 1
ATOM 962 C C . PHE A 1 116 ? 26.197 -19.177 -47.209 1.00 82.44 116 PHE A C 1
ATOM 964 O O . PHE A 1 116 ? 26.344 -18.154 -46.540 1.00 82.44 116 PHE A O 1
ATOM 971 N N . PHE A 1 117 ? 25.001 -19.706 -47.465 1.00 85.00 117 PHE A N 1
ATOM 972 C CA . PHE A 1 117 ? 23.745 -19.133 -47.003 1.00 85.00 117 PHE A CA 1
ATOM 973 C C . PHE A 1 117 ? 23.659 -19.046 -45.470 1.00 85.00 117 PHE A C 1
ATOM 975 O O . PHE A 1 117 ? 23.395 -17.970 -44.939 1.00 85.00 117 PHE A O 1
ATOM 982 N N . PHE A 1 118 ? 23.926 -20.136 -44.734 1.00 87.88 118 PHE A N 1
ATOM 983 C CA . PHE A 1 118 ? 23.788 -20.131 -43.266 1.00 87.88 118 PHE A CA 1
ATOM 984 C C . PHE A 1 118 ? 24.714 -19.124 -42.552 1.00 87.88 118 PHE A C 1
ATOM 986 O O . PHE A 1 118 ? 24.232 -18.431 -41.654 1.00 87.88 118 PHE A O 1
ATOM 993 N N . PRO A 1 119 ? 26.002 -18.976 -42.927 1.00 85.31 119 PRO A N 1
ATOM 994 C CA . PRO A 1 119 ? 26.861 -17.929 -42.372 1.00 85.31 119 PRO A CA 1
ATOM 995 C C . PRO A 1 119 ? 26.374 -16.500 -42.649 1.00 85.31 119 PRO A C 1
ATOM 997 O O . PRO A 1 119 ? 26.383 -15.675 -41.735 1.00 85.31 119 PRO A O 1
ATOM 1000 N N . VAL A 1 120 ? 25.927 -16.202 -43.877 1.00 85.12 120 VAL A N 1
ATOM 1001 C CA . VAL A 1 120 ? 25.414 -14.866 -44.245 1.00 85.12 120 VAL A CA 1
ATOM 1002 C C . VAL A 1 120 ? 24.112 -14.572 -43.505 1.00 85.12 120 VAL A C 1
ATOM 1004 O O . VAL A 1 120 ? 23.965 -13.508 -42.908 1.00 85.12 120 VAL A O 1
ATOM 1007 N N . LEU A 1 121 ? 23.203 -15.545 -43.442 1.00 88.00 121 LEU A N 1
ATOM 1008 C CA . LEU A 1 121 ? 21.974 -15.442 -42.661 1.00 88.00 121 LEU A CA 1
ATOM 1009 C C . LEU A 1 121 ? 22.274 -15.215 -41.170 1.00 88.00 121 LEU A C 1
ATOM 1011 O O . LEU A 1 121 ? 21.663 -14.357 -40.536 1.00 88.00 121 LEU A O 1
ATOM 1015 N N . GLY A 1 122 ? 23.254 -15.935 -40.617 1.00 87.12 122 GLY A N 1
ATOM 1016 C CA . GLY A 1 122 ? 23.730 -15.739 -39.248 1.00 87.12 122 GLY A CA 1
ATOM 1017 C C . GLY A 1 122 ? 24.269 -14.327 -39.004 1.00 87.12 122 GLY A C 1
ATOM 1018 O O . GLY A 1 122 ? 23.938 -13.719 -37.987 1.00 87.12 122 GLY A O 1
ATOM 1019 N N . LEU A 1 123 ? 25.034 -13.767 -39.946 1.00 86.31 123 LEU A N 1
ATOM 1020 C CA . LEU A 1 123 ? 25.519 -12.385 -39.884 1.00 86.31 123 LEU A CA 1
ATOM 1021 C C . LEU A 1 123 ? 24.358 -11.376 -39.901 1.00 86.31 123 LEU A C 1
ATOM 1023 O O . LEU A 1 123 ? 24.348 -10.434 -39.107 1.00 86.31 123 LEU A O 1
ATOM 1027 N N . VAL A 1 124 ? 23.355 -11.596 -40.755 1.00 87.31 124 VAL A N 1
ATOM 1028 C CA . VAL A 1 124 ? 22.149 -10.758 -40.814 1.00 87.31 124 VAL A CA 1
ATOM 1029 C C . VAL A 1 124 ? 21.369 -10.829 -39.498 1.00 87.31 124 VAL A C 1
ATOM 1031 O O . VAL A 1 124 ? 20.975 -9.789 -38.975 1.00 87.31 124 VAL A O 1
ATOM 1034 N N . PHE A 1 125 ? 21.220 -12.004 -38.882 1.00 89.12 125 PHE A N 1
ATOM 1035 C CA . PHE A 1 125 ? 20.600 -12.107 -37.555 1.00 89.12 125 PHE A CA 1
ATOM 1036 C C . PHE A 1 125 ? 21.424 -11.425 -36.458 1.00 89.12 125 PHE A C 1
ATOM 1038 O O . PHE A 1 125 ? 20.866 -10.704 -35.629 1.00 89.12 125 PHE A O 1
ATOM 1045 N N . LEU A 1 126 ? 22.751 -11.583 -36.466 1.00 88.75 126 LEU A N 1
ATOM 1046 C CA . LEU A 1 126 ? 23.642 -10.890 -35.530 1.00 88.75 126 LEU A CA 1
ATOM 1047 C C . LEU A 1 126 ? 23.568 -9.364 -35.687 1.00 88.75 126 LEU A C 1
ATOM 1049 O O . LEU A 1 126 ? 23.720 -8.644 -34.701 1.00 88.75 126 LEU A O 1
ATOM 1053 N N . SER A 1 127 ? 23.259 -8.866 -36.887 1.00 89.44 127 SER A N 1
ATOM 1054 C CA . SER A 1 127 ? 23.063 -7.436 -37.154 1.00 89.44 127 SER A CA 1
ATOM 1055 C C . SER A 1 127 ? 21.831 -6.840 -36.447 1.00 89.44 127 SER A C 1
ATOM 1057 O O . SER A 1 127 ? 21.790 -5.635 -36.204 1.00 89.44 127 SER A O 1
ATOM 1059 N N . LEU A 1 128 ? 20.866 -7.671 -36.026 1.00 91.31 128 LEU A N 1
ATOM 1060 C CA . LEU A 1 128 ? 19.698 -7.241 -35.244 1.00 91.31 128 LEU A CA 1
ATOM 1061 C C . LEU A 1 128 ? 20.010 -7.080 -33.748 1.00 91.31 128 LEU A C 1
ATOM 1063 O O . LEU A 1 128 ? 19.314 -6.342 -33.047 1.00 91.31 128 LEU A O 1
ATOM 1067 N N . VAL A 1 129 ? 21.059 -7.743 -33.245 1.00 93.00 129 VAL A N 1
ATOM 1068 C CA . VAL A 1 129 ? 21.432 -7.715 -31.820 1.00 93.00 129 VAL A CA 1
ATOM 1069 C C . VAL A 1 129 ? 21.721 -6.287 -31.330 1.00 93.00 129 VAL A C 1
ATOM 1071 O O . VAL A 1 129 ? 21.147 -5.907 -30.307 1.00 93.00 129 VAL A O 1
ATOM 1074 N N . PRO A 1 130 ? 22.518 -5.451 -32.033 1.00 93.38 130 PRO A N 1
ATOM 1075 C CA . PRO A 1 130 ? 22.709 -4.050 -31.660 1.00 93.38 130 PRO A CA 1
ATOM 1076 C C . PRO A 1 130 ? 21.397 -3.276 -31.485 1.00 93.38 130 PRO A C 1
ATOM 1078 O O . PRO A 1 130 ? 21.243 -2.555 -30.501 1.00 93.38 130 PRO A O 1
ATOM 1081 N N . THR A 1 131 ? 20.433 -3.452 -32.393 1.00 93.62 131 THR A N 1
ATOM 1082 C CA . THR A 1 131 ? 19.125 -2.784 -32.320 1.00 93.62 131 THR A CA 1
ATOM 1083 C C . THR A 1 131 ? 18.350 -3.203 -31.073 1.00 93.62 131 THR A C 1
ATOM 1085 O O . THR A 1 131 ? 17.830 -2.347 -30.359 1.00 93.62 131 THR A O 1
ATOM 1088 N N . VAL A 1 132 ? 18.309 -4.502 -30.763 1.00 93.50 132 VAL A N 1
ATOM 1089 C CA . VAL A 1 132 ? 17.628 -5.014 -29.561 1.00 93.50 132 VAL A CA 1
ATOM 1090 C C . VAL A 1 132 ? 18.298 -4.504 -28.282 1.00 93.50 132 VAL A C 1
ATOM 1092 O O . VAL A 1 132 ? 17.609 -4.086 -27.351 1.00 93.50 132 VAL A O 1
ATOM 1095 N N . LEU A 1 133 ? 19.634 -4.474 -28.240 1.00 93.81 133 LEU A N 1
ATOM 1096 C CA . LEU A 1 133 ? 20.384 -3.956 -27.093 1.00 93.81 133 LEU A CA 1
ATOM 1097 C C . LEU A 1 133 ? 20.109 -2.466 -26.855 1.00 93.81 133 LEU A C 1
ATOM 1099 O O . LEU A 1 133 ? 19.875 -2.064 -25.714 1.00 93.81 133 LEU A O 1
ATOM 1103 N N . TRP A 1 134 ? 20.074 -1.656 -27.917 1.00 94.81 134 TRP A N 1
ATOM 1104 C CA . TRP A 1 134 ? 19.719 -0.238 -27.821 1.00 94.81 134 TRP A CA 1
ATOM 1105 C C . TRP A 1 134 ? 18.260 -0.024 -27.407 1.00 94.81 134 TRP A C 1
ATOM 1107 O O . TRP A 1 134 ? 17.984 0.856 -26.591 1.00 94.81 134 TRP A O 1
ATOM 1117 N N . ALA A 1 135 ? 17.333 -0.853 -27.892 1.00 93.44 135 ALA A N 1
ATOM 1118 C CA . ALA A 1 135 ? 15.936 -0.798 -27.471 1.00 93.44 135 ALA A CA 1
ATOM 1119 C C . ALA A 1 135 ? 15.798 -1.107 -25.971 1.00 93.44 135 ALA A C 1
ATOM 1121 O O . ALA A 1 135 ? 15.133 -0.362 -25.250 1.00 93.44 135 ALA A O 1
ATOM 1122 N N . GLY A 1 136 ? 16.478 -2.144 -25.471 1.00 89.81 136 GLY A N 1
ATOM 1123 C CA . GLY A 1 136 ? 16.507 -2.482 -24.042 1.00 89.81 136 GLY A CA 1
ATOM 1124 C C . GLY A 1 136 ? 17.189 -1.415 -23.175 1.00 89.81 136 GLY A C 1
ATOM 1125 O O . GLY A 1 136 ? 16.755 -1.151 -22.053 1.00 89.81 136 GLY A O 1
ATOM 1126 N N . TYR A 1 137 ? 18.217 -0.751 -23.705 1.00 90.56 137 TYR A N 1
ATOM 1127 C CA . TYR A 1 137 ? 18.897 0.367 -23.045 1.00 90.56 137 TYR A CA 1
ATOM 1128 C C . TYR A 1 137 ? 18.010 1.615 -22.917 1.00 90.56 137 TYR A C 1
ATOM 1130 O O . TYR A 1 137 ? 18.042 2.287 -21.891 1.00 90.56 137 TYR A O 1
ATOM 1138 N N . MET A 1 138 ? 17.211 1.932 -23.937 1.00 89.69 138 MET A N 1
ATOM 1139 C CA . MET A 1 138 ? 16.358 3.129 -23.956 1.00 89.69 138 MET A CA 1
ATOM 1140 C C . MET A 1 138 ? 14.951 2.896 -23.398 1.00 89.69 138 MET A C 1
ATOM 1142 O O . MET A 1 138 ? 14.219 3.858 -23.158 1.00 89.69 138 MET A O 1
ATOM 1146 N N . SER A 1 139 ? 14.557 1.638 -23.193 1.00 89.25 139 SER A N 1
ATOM 1147 C CA . SER A 1 139 ? 13.226 1.303 -22.695 1.00 89.25 139 SER A CA 1
ATOM 1148 C C . SER A 1 139 ? 12.991 1.914 -21.309 1.00 89.25 139 SER A C 1
ATOM 1150 O O . SER A 1 139 ? 13.825 1.754 -20.409 1.00 89.25 139 SER A O 1
ATOM 1152 N N . PRO A 1 140 ? 11.870 2.628 -21.118 1.00 87.56 140 PRO A N 1
ATOM 1153 C CA . PRO A 1 140 ? 11.535 3.202 -19.832 1.00 87.56 140 PRO A CA 1
ATOM 1154 C C . PRO A 1 140 ? 11.010 2.118 -18.887 1.00 87.56 140 PRO A C 1
ATOM 1156 O O . PRO A 1 140 ? 10.187 1.287 -19.263 1.00 87.56 140 PRO A O 1
ATOM 1159 N N . LEU A 1 141 ? 11.438 2.167 -17.632 1.00 86.75 141 LEU A N 1
ATOM 1160 C CA . LEU A 1 141 ? 10.927 1.345 -16.544 1.00 86.75 141 LEU A CA 1
ATOM 1161 C C . LEU A 1 141 ? 10.291 2.246 -15.488 1.00 86.75 141 LEU A C 1
ATOM 1163 O O . LEU A 1 141 ? 10.864 3.264 -15.099 1.00 86.75 141 LEU A O 1
ATOM 1167 N N . VAL A 1 142 ? 9.112 1.872 -14.994 1.00 87.25 142 VAL A N 1
ATOM 1168 C CA . VAL A 1 142 ? 8.505 2.565 -13.853 1.00 87.25 142 VAL A CA 1
ATOM 1169 C C . VAL A 1 142 ? 9.242 2.135 -12.589 1.00 87.25 142 VAL A C 1
ATOM 1171 O O . VAL A 1 142 ? 9.266 0.960 -12.232 1.00 87.25 142 VAL A O 1
ATOM 1174 N N . SER A 1 143 ? 9.849 3.100 -11.913 1.00 86.88 143 SER A N 1
ATOM 1175 C CA . SER A 1 143 ? 10.564 2.922 -10.654 1.00 86.88 143 SER A CA 1
ATOM 1176 C C . SER A 1 143 ? 9.980 3.857 -9.592 1.00 86.88 143 SER A C 1
ATOM 1178 O O . SER A 1 143 ? 9.099 4.676 -9.870 1.00 86.88 143 SER A O 1
ATOM 1180 N N . ARG A 1 144 ? 10.440 3.732 -8.347 1.00 86.56 144 ARG A N 1
ATOM 1181 C CA . ARG A 1 144 ? 10.019 4.588 -7.229 1.00 86.56 144 ARG A CA 1
ATOM 1182 C C . ARG A 1 144 ? 11.231 5.317 -6.670 1.00 86.56 144 ARG A C 1
ATOM 1184 O O . ARG A 1 144 ? 12.261 4.702 -6.405 1.00 86.56 144 ARG A O 1
ATOM 1191 N N . THR A 1 145 ? 11.097 6.621 -6.463 1.00 87.25 145 THR A N 1
ATOM 1192 C CA . THR A 1 145 ? 12.086 7.422 -5.733 1.00 87.25 145 THR A CA 1
ATOM 1193 C C . THR A 1 145 ? 11.478 7.963 -4.449 1.00 87.25 145 THR A C 1
ATOM 1195 O O . THR A 1 145 ? 10.263 8.143 -4.353 1.00 87.25 145 THR A O 1
ATOM 1198 N N . THR A 1 146 ? 12.321 8.240 -3.463 1.00 89.00 146 THR A N 1
ATOM 1199 C CA . THR A 1 146 ? 11.907 8.854 -2.200 1.00 89.00 146 THR A CA 1
ATOM 1200 C C . THR A 1 146 ? 12.099 10.364 -2.249 1.00 89.00 146 THR A C 1
ATOM 1202 O O . THR A 1 146 ? 13.180 10.840 -2.590 1.00 89.00 146 THR A O 1
ATOM 1205 N N . GLY A 1 147 ? 11.066 11.107 -1.869 1.00 87.12 147 GLY A N 1
ATOM 1206 C CA . GLY A 1 147 ? 11.104 12.529 -1.549 1.00 87.12 147 GLY A CA 1
ATOM 1207 C C . GLY A 1 147 ? 10.727 12.778 -0.087 1.00 87.12 147 GLY A C 1
ATOM 1208 O O . GLY A 1 147 ? 10.335 11.865 0.640 1.00 87.12 147 GLY A O 1
ATOM 1209 N N . SER A 1 148 ? 10.837 14.030 0.345 1.00 89.81 148 SER A N 1
ATOM 1210 C CA . SER A 1 148 ? 10.378 14.490 1.658 1.00 89.81 148 SER A CA 1
ATOM 1211 C C . SER A 1 148 ? 9.078 15.279 1.522 1.00 89.81 148 SER A C 1
ATOM 1213 O O . SER A 1 148 ? 8.971 16.135 0.643 1.00 89.81 148 SER A O 1
ATOM 1215 N N . GLY A 1 149 ? 8.126 15.036 2.414 1.00 90.69 149 GLY A N 1
ATOM 1216 C CA . GLY A 1 149 ? 6.904 15.820 2.569 1.00 90.69 149 GLY A CA 1
ATOM 1217 C C . GLY A 1 149 ? 6.632 16.119 4.040 1.00 90.69 149 GLY A C 1
ATOM 1218 O O . GLY A 1 149 ? 7.250 15.531 4.923 1.00 90.69 149 GLY A O 1
ATOM 1219 N N . MET A 1 150 ? 5.702 17.034 4.296 1.00 93.44 150 MET A N 1
ATOM 1220 C CA . MET A 1 150 ? 5.194 17.314 5.640 1.00 93.44 150 MET A CA 1
ATOM 1221 C C . MET A 1 150 ? 3.742 16.849 5.716 1.00 93.44 150 MET A C 1
ATOM 1223 O O . MET A 1 150 ? 2.957 17.131 4.803 1.00 93.44 150 MET A O 1
ATOM 1227 N N . LEU A 1 151 ? 3.402 16.148 6.794 1.00 95.81 151 LEU A N 1
ATOM 1228 C CA . LEU A 1 151 ? 2.065 15.639 7.078 1.00 95.81 151 LEU A CA 1
ATOM 1229 C C . LEU A 1 151 ? 1.578 16.202 8.414 1.00 95.81 151 LEU A C 1
ATOM 1231 O O . LEU A 1 151 ? 2.356 16.320 9.357 1.00 95.81 151 LEU A O 1
ATOM 1235 N N . LEU A 1 152 ? 0.293 16.541 8.494 1.00 95.75 152 LEU A N 1
ATOM 1236 C CA . LEU A 1 152 ? -0.334 16.934 9.754 1.00 95.75 152 LEU A CA 1
ATOM 1237 C C . LEU A 1 152 ? -0.868 15.680 10.446 1.00 95.75 152 LEU A C 1
ATOM 1239 O O . LEU A 1 152 ? -1.801 15.053 9.938 1.00 95.75 152 LEU A O 1
ATOM 1243 N N . VAL A 1 153 ? -0.267 15.326 11.577 1.00 95.62 153 VAL A N 1
ATOM 1244 C CA . VAL A 1 153 ? -0.680 14.210 12.439 1.00 95.62 153 VAL A CA 1
ATOM 1245 C C . VAL A 1 153 ? -1.409 14.766 13.669 1.00 95.62 153 VAL A C 1
ATOM 1247 O O . VAL A 1 153 ? -1.172 15.916 14.028 1.00 95.62 153 VAL A O 1
ATOM 1250 N N . PRO A 1 154 ? -2.331 14.027 14.299 1.00 94.88 154 PRO A N 1
ATOM 1251 C CA . PRO A 1 154 ? -3.087 14.523 15.454 1.00 94.88 154 PRO A CA 1
ATOM 1252 C C . PRO A 1 154 ? -2.184 14.816 16.658 1.00 94.88 154 PRO A C 1
ATOM 1254 O O . PRO A 1 154 ? -1.279 14.039 16.969 1.00 94.88 154 PRO A O 1
ATOM 1257 N N . SER A 1 155 ? -2.466 15.927 17.342 1.00 93.81 155 SER A N 1
ATOM 1258 C CA . SER A 1 155 ? -1.826 16.287 18.612 1.00 93.81 155 SER A CA 1
ATOM 1259 C C . SER A 1 155 ? -2.619 15.746 19.801 1.00 93.81 155 SER A C 1
ATOM 1261 O O . SER A 1 155 ? -3.845 15.670 19.744 1.00 93.81 155 SER A O 1
ATOM 1263 N N . TYR A 1 156 ? -1.906 15.404 20.876 1.00 91.81 156 TYR A N 1
ATOM 1264 C CA . TYR A 1 156 ? -2.464 14.923 22.149 1.00 91.81 156 TYR A CA 1
ATOM 1265 C C . TYR A 1 156 ? -2.047 15.779 23.342 1.00 91.81 156 TYR A C 1
ATOM 1267 O O . TYR A 1 156 ? -2.230 15.371 24.483 1.00 91.81 156 TYR A O 1
ATOM 1275 N N . GLU A 1 157 ? -1.484 16.958 23.080 1.00 90.44 157 GLU A N 1
ATOM 1276 C CA . GLU A 1 157 ? -1.159 17.924 24.132 1.00 90.44 157 GLU A CA 1
ATOM 1277 C C . GLU A 1 157 ? -2.425 18.408 24.852 1.00 90.44 157 GLU A C 1
ATOM 1279 O O . GLU A 1 157 ? -2.404 18.608 26.062 1.00 90.44 157 GLU A O 1
ATOM 1284 N N . ASP A 1 158 ? -3.537 18.522 24.117 1.00 91.06 158 ASP A N 1
ATOM 1285 C CA . ASP A 1 158 ? -4.861 18.802 24.661 1.00 91.06 158 ASP A CA 1
ATOM 1286 C C . ASP A 1 158 ? -5.833 17.662 24.304 1.00 91.06 158 ASP A C 1
ATOM 1288 O O . ASP A 1 158 ? -6.074 17.322 23.144 1.00 91.06 158 ASP A O 1
ATOM 1292 N N . VAL A 1 159 ? -6.374 17.025 25.340 1.00 91.31 159 VAL A N 1
ATOM 1293 C CA . VAL A 1 159 ? -7.340 15.919 25.246 1.00 91.31 159 VAL A CA 1
ATOM 1294 C C . VAL A 1 159 ? -8.667 16.273 25.909 1.00 91.31 159 VAL A C 1
ATOM 1296 O O . VAL A 1 159 ? -9.469 15.383 26.172 1.00 91.31 159 VAL A O 1
ATOM 1299 N N . SER A 1 160 ? -8.913 17.560 26.166 1.00 90.50 160 SER A N 1
ATOM 1300 C CA . SER A 1 160 ? -10.112 18.055 26.853 1.00 90.50 160 SER A CA 1
ATOM 1301 C C . SER A 1 160 ? -11.411 17.606 26.187 1.00 90.50 160 SER A C 1
ATOM 1303 O O . SER A 1 160 ? -12.361 17.269 26.880 1.00 90.50 160 SER A O 1
ATOM 1305 N N . MET A 1 161 ? -11.450 17.529 24.854 1.00 91.25 161 MET A N 1
ATOM 1306 C CA . MET A 1 161 ? -12.631 17.072 24.108 1.00 91.25 161 MET A CA 1
ATOM 1307 C C . MET A 1 161 ? -12.812 15.545 24.106 1.00 91.25 161 MET A C 1
ATOM 1309 O O . MET A 1 161 ? -13.866 15.058 23.714 1.00 91.25 161 MET A O 1
ATOM 1313 N N . ILE A 1 162 ? -11.810 14.765 24.525 1.00 92.12 162 ILE A N 1
ATOM 1314 C CA . ILE A 1 162 ? -11.938 13.308 24.673 1.00 92.12 162 ILE A CA 1
ATOM 1315 C C . ILE A 1 162 ? -12.453 13.038 26.086 1.00 92.12 162 ILE A C 1
ATOM 1317 O O . ILE A 1 162 ? -11.694 12.713 26.999 1.00 92.12 162 ILE A O 1
ATOM 1321 N N . MET A 1 163 ? -13.759 13.218 26.249 1.00 90.94 163 MET A N 1
ATOM 1322 C CA . MET A 1 163 ? -14.489 13.008 27.494 1.00 90.94 163 MET A CA 1
ATOM 1323 C C . MET A 1 163 ? -15.722 12.129 27.255 1.00 90.94 163 MET A C 1
ATOM 1325 O O . MET A 1 163 ? -16.066 11.806 26.116 1.00 90.94 163 MET A O 1
ATOM 1329 N N . GLU A 1 164 ? -16.384 11.738 28.338 1.00 87.44 164 GLU A N 1
ATOM 1330 C CA . GLU A 1 164 ? -17.657 11.030 28.282 1.00 87.44 164 GLU A CA 1
ATOM 1331 C C . GLU A 1 164 ? -18.768 12.028 27.947 1.00 87.44 164 GLU A C 1
ATOM 1333 O O . GLU A 1 164 ? -19.010 12.977 28.691 1.00 87.44 164 GLU A O 1
ATOM 1338 N N . TYR A 1 165 ? -19.413 11.832 26.798 1.00 87.25 165 TYR A N 1
ATOM 1339 C CA . TYR A 1 165 ? -20.556 12.639 26.391 1.00 87.25 165 TYR A CA 1
ATOM 1340 C C . TYR A 1 165 ? -21.853 11.929 26.778 1.00 87.25 165 TYR A C 1
ATOM 1342 O O . TYR A 1 165 ? -21.990 10.741 26.477 1.00 87.25 165 TYR A O 1
ATOM 1350 N N . PRO A 1 166 ? -22.814 12.633 27.404 1.00 79.31 166 PRO A N 1
ATOM 1351 C CA . PRO A 1 166 ? -24.117 12.061 27.697 1.00 79.31 166 PRO A CA 1
ATOM 1352 C C . PRO A 1 166 ? -24.819 11.597 26.421 1.00 79.31 166 PRO A C 1
ATOM 1354 O O . PRO A 1 166 ? -24.771 12.254 25.380 1.00 79.31 166 PRO A O 1
ATOM 1357 N N . ILE A 1 167 ? -25.547 10.492 26.538 1.00 69.38 167 ILE A N 1
ATOM 1358 C CA . ILE A 1 167 ? -26.281 9.854 25.435 1.00 69.38 167 ILE A CA 1
ATOM 1359 C C . ILE A 1 167 ? -27.582 10.617 25.094 1.00 69.38 167 ILE A C 1
ATOM 1361 O O . ILE A 1 167 ? -28.276 10.316 24.123 1.00 69.38 167 ILE A O 1
ATOM 1365 N N . MET A 1 168 ? -27.900 11.679 25.837 1.00 69.50 168 MET A N 1
ATOM 1366 C CA . MET A 1 168 ? -29.106 12.481 25.652 1.00 69.50 168 MET A CA 1
ATOM 1367 C C . MET A 1 168 ? -29.115 13.245 24.319 1.00 69.50 168 MET A C 1
ATOM 1369 O O . MET A 1 168 ? -28.096 13.760 23.845 1.00 69.50 168 MET A O 1
ATOM 1373 N N . ILE A 1 169 ? -30.308 13.370 23.728 1.00 71.44 169 ILE A N 1
ATOM 1374 C CA . ILE A 1 169 ? -30.524 14.162 22.512 1.00 71.44 169 ILE A CA 1
ATOM 1375 C C . ILE A 1 169 ? -30.035 15.594 22.761 1.00 71.44 169 ILE A C 1
ATOM 1377 O O . ILE A 1 169 ? -30.451 16.246 23.713 1.00 71.44 169 ILE A O 1
ATOM 1381 N N . GLY A 1 170 ? -29.139 16.078 21.899 1.00 75.19 170 GLY A N 1
ATOM 1382 C CA . GLY A 1 170 ? -28.542 17.414 22.009 1.00 75.19 170 GLY A CA 1
ATOM 1383 C C . GLY A 1 170 ? -27.258 17.495 22.845 1.00 75.19 170 GLY A C 1
ATOM 1384 O O . GLY A 1 170 ? -26.571 18.508 22.761 1.00 75.19 170 GLY A O 1
ATOM 1385 N N . PHE A 1 171 ? -26.878 16.433 23.566 1.00 82.44 171 PHE A N 1
ATOM 1386 C CA . PHE A 1 171 ? -25.692 16.407 24.440 1.00 82.44 171 PHE A CA 1
ATOM 1387 C C . PHE A 1 171 ? -24.571 15.474 23.958 1.00 82.44 171 PHE A C 1
ATOM 1389 O O . PHE A 1 171 ? -23.533 15.370 24.607 1.00 82.44 171 PHE A O 1
ATOM 1396 N N . ALA A 1 172 ? -24.722 14.868 22.776 1.00 79.31 172 ALA A N 1
ATOM 1397 C CA . ALA A 1 172 ? -23.792 13.890 22.197 1.00 79.31 172 ALA A CA 1
ATOM 1398 C C . ALA A 1 172 ? -22.441 14.472 21.703 1.00 79.31 172 ALA A C 1
ATOM 1400 O O . ALA A 1 172 ? -21.777 13.890 20.844 1.00 79.31 172 ALA A O 1
ATOM 1401 N N . GLY A 1 173 ? -22.042 15.629 22.228 1.00 87.38 173 GLY A N 1
ATOM 1402 C CA . GLY A 1 173 ? -20.766 16.275 21.956 1.00 87.38 173 GLY A CA 1
ATOM 1403 C C . GLY A 1 173 ? -20.606 16.875 20.554 1.00 87.38 173 GLY A C 1
ATOM 1404 O O . GLY A 1 173 ? -21.509 16.819 19.711 1.00 87.38 173 GLY A O 1
ATOM 1405 N N . PRO A 1 174 ? -19.440 17.488 20.287 1.00 93.25 174 PRO A N 1
ATOM 1406 C CA . PRO A 1 174 ? -19.132 18.061 18.986 1.00 93.25 174 PRO A CA 1
ATOM 1407 C C . PRO A 1 174 ? -19.078 16.981 17.899 1.00 93.25 174 PRO A C 1
ATOM 1409 O O . PRO A 1 174 ? -18.377 15.975 18.032 1.00 93.25 174 PRO A O 1
ATOM 1412 N N . SER A 1 175 ? -19.775 17.226 16.790 1.00 94.38 175 SER A N 1
ATOM 1413 C CA . SER A 1 175 ? -19.769 16.363 15.608 1.00 94.38 175 SER A CA 1
ATOM 1414 C C . SER A 1 175 ? -19.668 17.187 14.322 1.00 94.38 175 SER A C 1
ATOM 1416 O O . SER A 1 175 ? -20.062 18.353 14.268 1.00 94.38 175 SER A O 1
ATOM 1418 N N . LEU A 1 176 ? -19.095 16.593 13.275 1.00 96.12 176 LEU A N 1
ATOM 1419 C CA . LEU A 1 176 ? -18.882 17.231 11.980 1.00 96.12 176 LEU A CA 1
ATOM 1420 C C . LEU A 1 176 ? -19.105 16.226 10.851 1.00 96.12 176 LEU A C 1
ATOM 1422 O O . LEU A 1 176 ? -18.404 15.218 10.736 1.00 96.12 176 LEU A O 1
ATOM 1426 N N . ARG A 1 177 ? -20.039 16.544 9.951 1.00 95.88 177 ARG A N 1
ATOM 1427 C CA . ARG A 1 177 ? -20.291 15.769 8.732 1.00 95.88 177 ARG A CA 1
ATOM 1428 C C . ARG A 1 177 ? -19.677 16.466 7.523 1.00 95.88 177 ARG A C 1
ATOM 1430 O O . ARG A 1 177 ? -19.963 17.627 7.254 1.00 95.88 177 ARG A O 1
ATOM 1437 N N . THR A 1 178 ? -18.853 15.746 6.769 1.00 95.75 178 THR A N 1
ATOM 1438 C CA . THR A 1 178 ? -18.214 16.239 5.538 1.00 95.75 178 THR A CA 1
ATOM 1439 C C . THR A 1 178 ? -18.294 15.187 4.431 1.00 95.75 178 THR A C 1
ATOM 1441 O O . THR A 1 178 ? -18.690 14.048 4.668 1.00 95.75 178 THR A O 1
ATOM 1444 N N . GLN A 1 179 ? -17.844 15.528 3.219 1.00 95.00 179 GLN A N 1
ATOM 1445 C CA . GLN A 1 179 ? -17.679 14.545 2.137 1.00 95.00 179 GLN A CA 1
ATOM 1446 C C . GLN A 1 179 ? -16.702 13.413 2.504 1.00 95.00 179 GLN A C 1
ATOM 1448 O O . GLN A 1 179 ? -16.833 12.301 1.994 1.00 95.00 179 GLN A O 1
ATOM 1453 N N . LYS A 1 180 ? -15.748 13.685 3.408 1.00 93.88 180 LYS A N 1
ATOM 1454 C CA . LYS A 1 180 ? -14.747 12.714 3.866 1.00 93.88 180 LYS A CA 1
ATOM 1455 C C . LYS A 1 180 ? -15.275 11.747 4.921 1.00 93.88 180 LYS A C 1
ATOM 1457 O O . LYS A 1 180 ? -14.607 10.760 5.185 1.00 93.88 180 LYS A O 1
ATOM 1462 N N . GLY A 1 181 ? -16.439 12.002 5.516 1.00 94.56 181 GLY A N 1
ATOM 1463 C CA . GLY A 1 181 ? -17.006 11.149 6.559 1.00 94.56 181 GLY A CA 1
ATOM 1464 C C . GLY A 1 181 ? -17.733 11.927 7.650 1.00 94.56 181 GLY A C 1
ATOM 1465 O O . GLY A 1 181 ? -17.942 13.140 7.549 1.00 94.56 181 GLY A O 1
ATOM 1466 N N . PHE A 1 182 ? -18.124 11.192 8.688 1.00 95.50 182 PHE A N 1
ATOM 1467 C CA . PHE A 1 182 ? -18.772 11.712 9.883 1.00 95.50 182 PHE A CA 1
ATOM 1468 C C . PHE A 1 182 ? -17.838 11.543 11.083 1.00 95.50 182 PHE A C 1
ATOM 1470 O O . PHE A 1 182 ? -17.465 10.421 11.421 1.00 95.50 182 PHE A O 1
ATOM 1477 N N . PHE A 1 183 ? -17.454 12.660 11.692 1.00 96.50 183 PHE A N 1
ATOM 1478 C CA . PHE A 1 183 ? -16.514 12.732 12.809 1.00 96.50 183 PHE A CA 1
ATOM 1479 C C . PHE A 1 183 ? -17.260 13.190 14.059 1.00 96.50 183 PHE A C 1
ATOM 1481 O O . PHE A 1 183 ? -18.159 14.024 13.958 1.00 96.50 183 PHE A O 1
ATOM 1488 N N . THR A 1 184 ? -16.915 12.644 15.220 1.00 95.19 184 THR A N 1
ATOM 1489 C CA . THR A 1 184 ? -17.646 12.882 16.470 1.00 95.19 184 THR A CA 1
ATOM 1490 C C . THR A 1 184 ? -16.829 12.434 17.671 1.00 95.19 184 THR A C 1
ATOM 1492 O O . THR A 1 184 ? -16.117 11.432 17.593 1.00 95.19 184 THR A O 1
ATOM 1495 N N . TYR A 1 185 ? -16.937 13.162 18.782 1.00 93.94 185 TYR A N 1
ATOM 1496 C CA . TYR A 1 185 ? -16.350 12.722 20.049 1.00 93.94 185 TYR A CA 1
ATOM 1497 C C . TYR A 1 185 ? -17.245 11.721 20.809 1.00 93.94 185 TYR A C 1
ATOM 1499 O O . TYR A 1 185 ? -16.749 11.025 21.691 1.00 93.94 185 TYR A O 1
ATOM 1507 N N . SER A 1 186 ? -18.520 11.558 20.430 1.00 92.75 186 SER A N 1
ATOM 1508 C CA . SER A 1 186 ? -19.384 10.471 20.929 1.00 92.75 186 SER A CA 1
ATOM 1509 C C . SER A 1 186 ? -19.304 9.251 20.000 1.00 92.75 186 SER A C 1
ATOM 1511 O O . SER A 1 186 ? -20.240 8.906 19.272 1.00 92.75 186 SER A O 1
ATOM 1513 N N . VAL A 1 187 ? -18.114 8.639 19.959 1.00 92.94 187 VAL A N 1
ATOM 1514 C CA . VAL A 1 187 ? -17.773 7.554 19.022 1.00 92.94 187 VAL A CA 1
ATOM 1515 C C . VAL A 1 187 ? -18.650 6.323 19.250 1.00 92.94 187 VAL A C 1
ATOM 1517 O O . VAL A 1 187 ? -19.223 5.808 18.289 1.00 92.94 187 VAL A O 1
ATOM 1520 N N . GLY A 1 188 ? -18.800 5.875 20.501 1.00 88.75 188 GLY A N 1
ATOM 1521 C CA . GLY A 1 188 ? -19.571 4.675 20.825 1.00 88.75 188 GLY A CA 1
ATOM 1522 C C . GLY A 1 188 ? -21.029 4.783 20.386 1.00 88.75 188 GLY A C 1
ATOM 1523 O O . GLY A 1 188 ? -21.539 3.885 19.722 1.00 88.75 188 GLY A O 1
ATOM 1524 N N . GLN A 1 189 ? -21.673 5.921 20.650 1.00 86.94 189 GLN A N 1
ATOM 1525 C CA . GLN A 1 189 ? -23.077 6.147 20.305 1.00 86.94 189 GLN A CA 1
ATOM 1526 C C . GLN A 1 189 ? -23.272 6.321 18.792 1.00 86.94 189 GLN A C 1
ATOM 1528 O O . GLN A 1 189 ? -24.057 5.611 18.156 1.00 86.94 189 GLN A O 1
ATOM 1533 N N . GLN A 1 190 ? -22.546 7.265 18.188 1.00 90.75 190 GLN A N 1
ATOM 1534 C CA . GLN A 1 190 ? -22.844 7.712 16.828 1.00 90.75 190 GLN A CA 1
ATOM 1535 C C . GLN A 1 190 ? -22.129 6.900 15.734 1.00 90.75 190 GLN A C 1
ATOM 1537 O O . GLN A 1 190 ? -22.503 6.994 14.563 1.00 90.75 190 GLN A O 1
ATOM 1542 N N . GLN A 1 191 ? -21.122 6.092 16.086 1.00 92.38 191 GLN A N 1
ATOM 1543 C CA . GLN A 1 191 ? -20.456 5.150 15.174 1.00 92.38 191 GLN A CA 1
ATOM 1544 C C . GLN A 1 191 ? -20.678 3.676 15.558 1.00 92.38 191 GLN A C 1
ATOM 1546 O O . GLN A 1 191 ? -20.073 2.789 14.952 1.00 92.38 191 GLN A O 1
ATOM 1551 N N . SER A 1 192 ? -21.602 3.403 16.485 1.00 91.38 192 SER A N 1
ATOM 1552 C CA . SER A 1 192 ? -21.997 2.066 16.958 1.00 91.38 192 SER A CA 1
ATOM 1553 C C . SER A 1 192 ? -22.124 1.023 15.842 1.00 91.38 192 SER A C 1
ATOM 1555 O O . SER A 1 192 ? -21.514 -0.041 15.904 1.00 91.38 192 SER A O 1
ATOM 1557 N N . GLY A 1 193 ? -22.852 1.337 14.767 1.00 91.94 193 GLY A N 1
ATOM 1558 C CA . GLY A 1 193 ? -23.043 0.412 13.645 1.00 91.94 193 GLY A CA 1
ATOM 1559 C C . GLY A 1 193 ? -21.747 0.032 12.914 1.00 91.94 193 GLY A C 1
ATOM 1560 O O . GLY A 1 193 ? -21.604 -1.107 12.468 1.00 91.94 193 GLY A O 1
ATOM 1561 N N . GLN A 1 194 ? -20.786 0.956 12.799 1.00 93.06 194 GLN A N 1
ATOM 1562 C CA . GLN A 1 194 ? -19.493 0.657 12.175 1.00 93.06 194 GLN A CA 1
ATOM 1563 C C . GLN A 1 194 ? -18.593 -0.144 13.123 1.00 93.06 194 GLN A C 1
ATOM 1565 O O . GLN A 1 194 ? -17.934 -1.085 12.682 1.00 93.06 194 GLN A O 1
ATOM 1570 N N . LEU A 1 195 ? -18.641 0.162 14.423 1.00 94.94 195 LEU A N 1
ATOM 1571 C CA . LEU A 1 195 ? -17.923 -0.580 15.459 1.00 94.94 195 LEU A CA 1
ATOM 1572 C C . LEU A 1 195 ? -18.417 -2.028 15.579 1.00 94.94 195 LEU A C 1
ATOM 1574 O O . LEU A 1 195 ? -17.597 -2.940 15.610 1.00 94.94 195 LEU A O 1
ATOM 1578 N N . MET A 1 196 ? -19.732 -2.273 15.546 1.00 93.81 196 MET A N 1
ATOM 1579 C CA . MET A 1 196 ? -20.281 -3.642 15.534 1.00 93.81 196 MET A CA 1
ATOM 1580 C C . MET A 1 196 ? -19.871 -4.417 14.290 1.00 93.81 196 MET A C 1
ATOM 1582 O O . MET A 1 196 ? -19.585 -5.609 14.360 1.00 93.81 196 MET A O 1
ATOM 1586 N N . ARG A 1 197 ? -19.804 -3.745 13.137 1.00 93.81 197 ARG A N 1
ATOM 1587 C CA . ARG A 1 197 ? -19.308 -4.369 11.909 1.00 93.81 197 ARG A CA 1
ATOM 1588 C C . ARG A 1 197 ? -17.830 -4.749 12.031 1.00 93.81 197 ARG A C 1
ATOM 1590 O O . ARG A 1 197 ? -17.447 -5.818 11.558 1.00 93.81 197 ARG A O 1
ATOM 1597 N N . SER A 1 198 ? -17.018 -3.896 12.653 1.00 93.94 198 SER A N 1
ATOM 1598 C CA . SER A 1 198 ? -15.616 -4.201 12.951 1.00 93.94 198 SER A CA 1
ATOM 1599 C C . SER A 1 198 ? -15.509 -5.408 13.881 1.00 93.94 198 SER A C 1
ATOM 1601 O O . SER A 1 198 ? -14.900 -6.412 13.516 1.00 93.94 198 SER A O 1
ATOM 1603 N N . ALA A 1 199 ? -16.246 -5.390 14.995 1.00 94.56 199 ALA A N 1
ATOM 1604 C CA . ALA A 1 199 ? -16.316 -6.487 15.956 1.00 94.56 199 ALA A CA 1
ATOM 1605 C C . ALA A 1 199 ? -16.685 -7.823 15.297 1.00 94.56 199 ALA A C 1
ATOM 1607 O O . ALA A 1 199 ? -15.995 -8.817 15.508 1.00 94.56 199 ALA A O 1
ATOM 1608 N N . ALA A 1 200 ? -17.725 -7.831 14.459 1.00 94.00 200 ALA A N 1
ATOM 1609 C CA . ALA A 1 200 ? -18.235 -9.027 13.792 1.00 94.00 200 ALA A CA 1
ATOM 1610 C C . ALA A 1 200 ? -17.280 -9.621 12.749 1.00 94.00 200 ALA A C 1
ATOM 1612 O O . ALA A 1 200 ? -17.362 -10.816 12.460 1.00 94.00 200 ALA A O 1
ATOM 1613 N N . SER A 1 201 ? -16.401 -8.796 12.169 1.00 92.56 201 SER A N 1
ATOM 1614 C CA . SER A 1 201 ? -15.469 -9.197 11.106 1.00 92.56 201 SER A CA 1
ATOM 1615 C C . SER A 1 201 ? -14.018 -9.345 11.565 1.00 92.56 201 SER A C 1
ATOM 1617 O O . SER A 1 201 ? -13.188 -9.779 10.769 1.00 92.56 201 SER A O 1
ATOM 1619 N N . ALA A 1 202 ? -13.721 -9.040 12.832 1.00 92.06 202 ALA A N 1
ATOM 1620 C CA . ALA A 1 202 ? -12.366 -9.007 13.381 1.00 92.06 202 ALA A CA 1
ATOM 1621 C C . ALA A 1 202 ? -11.594 -10.323 13.184 1.00 92.06 202 ALA A C 1
ATOM 1623 O O . ALA A 1 202 ? -10.387 -10.320 12.934 1.00 92.06 202 ALA A O 1
ATOM 1624 N N . SER A 1 203 ? -12.292 -11.458 13.251 1.00 90.06 203 SER A N 1
ATOM 1625 C CA . SER A 1 203 ? -11.720 -12.768 12.947 1.00 90.06 203 SER A CA 1
ATOM 1626 C C . SER A 1 203 ? -11.815 -13.055 11.440 1.00 90.06 203 SER A C 1
ATOM 1628 O O . SER A 1 203 ? -12.891 -13.285 10.897 1.00 90.06 203 SER A O 1
ATOM 1630 N N . SER A 1 204 ? -10.676 -13.030 10.738 1.00 78.19 204 SER A N 1
ATOM 1631 C CA . SER A 1 204 ? -10.598 -13.289 9.288 1.00 78.19 204 SER A CA 1
ATOM 1632 C C . SER A 1 204 ? -10.674 -14.782 8.967 1.00 78.19 204 SER A C 1
ATOM 1634 O O . SER A 1 204 ? -9.953 -15.567 9.572 1.00 78.19 204 SER A O 1
ATOM 1636 N N . THR A 1 205 ? -11.462 -15.164 7.957 1.00 68.44 205 THR A N 1
ATOM 1637 C CA . THR A 1 205 ? -11.555 -16.536 7.415 1.00 68.44 205 THR A CA 1
ATOM 1638 C C . THR A 1 205 ? -10.459 -16.887 6.398 1.00 68.44 205 THR A C 1
ATOM 1640 O O . THR A 1 205 ? -10.405 -18.020 5.924 1.00 68.44 205 THR A O 1
ATOM 1643 N N . GLY A 1 206 ? -9.578 -15.941 6.045 1.00 62.47 206 GLY A N 1
ATOM 1644 C CA . GLY A 1 206 ? -8.531 -16.118 5.030 1.00 62.47 206 GLY A CA 1
ATOM 1645 C C . GLY A 1 206 ? -7.108 -16.218 5.594 1.00 62.47 206 GLY A C 1
ATOM 1646 O O . GLY A 1 206 ? -6.817 -15.707 6.668 1.00 62.47 206 GLY A O 1
ATOM 1647 N N . LYS A 1 207 ? -6.183 -16.802 4.814 1.00 65.69 207 LYS A N 1
ATOM 1648 C CA . LYS A 1 207 ? -4.742 -16.915 5.153 1.00 65.69 207 LYS A CA 1
ATOM 1649 C C . LYS A 1 207 ? -3.971 -15.581 5.129 1.00 65.69 207 LYS A C 1
ATOM 1651 O O . LYS A 1 207 ? -2.790 -15.552 5.460 1.00 65.69 207 LYS A O 1
ATOM 1656 N N . GLY A 1 208 ? -4.601 -14.500 4.667 1.00 74.44 208 GLY A N 1
ATOM 1657 C CA . GLY A 1 208 ? -3.995 -13.172 4.563 1.00 74.44 208 GLY A CA 1
ATOM 1658 C C . GLY A 1 208 ? -4.252 -12.294 5.794 1.00 74.44 208 GLY A C 1
ATOM 1659 O O . GLY A 1 208 ? -5.128 -12.613 6.599 1.00 74.44 208 GLY A O 1
ATOM 1660 N N . PRO A 1 209 ? -3.525 -11.169 5.932 1.00 83.38 209 PRO A N 1
ATOM 1661 C CA . PRO A 1 209 ? -3.824 -10.178 6.961 1.00 83.38 209 PRO A CA 1
ATOM 1662 C C . PRO A 1 209 ? -5.274 -9.694 6.825 1.00 83.38 209 PRO A C 1
ATOM 1664 O O . PRO A 1 209 ? -5.756 -9.473 5.715 1.00 83.38 209 PRO A O 1
ATOM 1667 N N . HIS A 1 210 ? -5.964 -9.548 7.957 1.00 88.06 210 HIS A N 1
ATOM 1668 C CA . HIS A 1 210 ? -7.333 -9.039 7.999 1.00 88.06 210 HIS A CA 1
ATOM 1669 C C . HIS A 1 210 ? -7.401 -7.643 7.364 1.00 88.06 210 HIS A C 1
ATOM 1671 O O . HIS A 1 210 ? -6.585 -6.786 7.690 1.00 88.06 210 HIS A O 1
ATOM 1677 N N . VAL A 1 211 ? -8.345 -7.421 6.447 1.00 91.94 211 VAL A N 1
ATOM 1678 C CA . VAL A 1 211 ? -8.538 -6.121 5.797 1.00 91.94 211 VAL A CA 1
ATOM 1679 C C . VAL A 1 211 ? -9.854 -5.523 6.266 1.00 91.94 211 VAL A C 1
ATOM 1681 O O . VAL A 1 211 ? -10.911 -6.103 6.021 1.00 91.94 211 VAL A O 1
ATOM 1684 N N . HIS A 1 212 ? -9.796 -4.350 6.892 1.00 93.19 212 HIS A N 1
ATOM 1685 C CA . HIS A 1 212 ? -10.981 -3.621 7.343 1.00 93.19 212 HIS A CA 1
ATOM 1686 C C . HIS A 1 212 ? -10.954 -2.172 6.875 1.00 93.19 212 HIS A C 1
ATOM 1688 O O . HIS A 1 212 ? -9.904 -1.580 6.630 1.00 93.19 212 HIS A O 1
ATOM 1694 N N . ARG A 1 213 ? -12.139 -1.593 6.687 1.00 94.06 213 ARG A N 1
ATOM 1695 C CA . ARG A 1 213 ? -12.264 -0.213 6.216 1.00 94.06 213 ARG A CA 1
ATOM 1696 C C . ARG A 1 213 ? -11.995 0.751 7.362 1.00 94.06 213 ARG A C 1
ATOM 1698 O O . ARG A 1 213 ? -12.447 0.520 8.479 1.00 94.06 213 ARG A O 1
ATOM 1705 N N . LYS A 1 214 ? -11.322 1.856 7.055 1.00 95.62 214 LYS A N 1
ATOM 1706 C CA . LYS A 1 214 ? -11.225 3.002 7.957 1.00 95.62 214 LYS A CA 1
ATOM 1707 C C . LYS A 1 214 ? -12.628 3.561 8.234 1.00 95.62 214 LYS A C 1
ATOM 1709 O O . LYS A 1 214 ? -13.463 3.571 7.327 1.00 95.62 214 LYS A O 1
ATOM 1714 N N . LEU A 1 215 ? -12.875 4.029 9.461 1.00 93.75 215 LEU A N 1
ATOM 1715 C CA . LEU A 1 215 ? -14.164 4.579 9.919 1.00 93.75 215 LEU A CA 1
ATOM 1716 C C . LEU A 1 215 ? -14.465 5.981 9.353 1.00 93.75 215 LEU A C 1
ATOM 1718 O O . LEU A 1 215 ? -14.766 6.933 10.072 1.00 93.75 215 LEU A O 1
ATOM 1722 N N . ASP A 1 216 ? -14.339 6.133 8.040 1.00 94.50 216 ASP A N 1
ATOM 1723 C CA . ASP A 1 216 ? -14.663 7.346 7.308 1.00 94.50 216 ASP A CA 1
ATOM 1724 C C . ASP A 1 216 ? -15.066 7.017 5.855 1.00 94.50 216 ASP A C 1
ATOM 1726 O O . ASP A 1 216 ? -15.216 5.860 5.454 1.00 94.50 216 ASP A O 1
ATOM 1730 N N . ASN A 1 217 ? -15.300 8.051 5.048 1.00 95.31 217 ASN A N 1
ATOM 1731 C CA . ASN A 1 217 ? -15.687 7.916 3.644 1.00 95.31 217 ASN A CA 1
ATOM 1732 C C . ASN A 1 217 ? -14.505 8.133 2.679 1.00 95.31 217 ASN A C 1
ATOM 1734 O O . ASN A 1 217 ? -14.712 8.449 1.509 1.00 95.31 217 ASN A O 1
ATOM 1738 N N . THR A 1 218 ? -13.260 7.985 3.145 1.00 94.06 218 THR A N 1
ATOM 1739 C CA . THR A 1 218 ? -12.064 8.168 2.300 1.00 94.06 218 THR A CA 1
ATOM 1740 C C . THR A 1 218 ? -11.742 6.960 1.422 1.00 94.06 218 THR A C 1
ATOM 1742 O O . THR A 1 218 ? -10.881 7.061 0.556 1.00 94.06 218 THR A O 1
ATOM 1745 N N . GLN A 1 219 ? -12.448 5.842 1.629 1.00 95.31 219 GLN A N 1
ATOM 1746 C CA . GLN A 1 219 ? -12.255 4.545 0.961 1.00 95.31 219 GLN A CA 1
ATOM 1747 C C . GLN A 1 219 ? -10.969 3.798 1.336 1.00 95.31 219 GLN A C 1
ATOM 1749 O O . GLN A 1 219 ? -10.789 2.668 0.894 1.00 95.31 219 GLN A O 1
ATOM 1754 N N . PHE A 1 220 ? -10.131 4.355 2.214 1.00 96.62 220 PHE A N 1
ATOM 1755 C CA . PHE A 1 220 ? -8.950 3.649 2.695 1.00 96.62 220 PHE A CA 1
ATOM 1756 C C . PHE A 1 220 ? -9.318 2.444 3.569 1.00 96.62 220 PHE A C 1
ATOM 1758 O O . PHE A 1 220 ? -10.262 2.479 4.367 1.00 96.62 220 PHE A O 1
ATOM 1765 N N . SER A 1 221 ? -8.534 1.380 3.439 1.00 96.50 221 SER A N 1
ATOM 1766 C CA . SER A 1 221 ? -8.610 0.189 4.283 1.00 96.50 221 SER A CA 1
ATOM 1767 C C . SER A 1 221 ? -7.284 -0.075 4.980 1.00 96.50 221 SER A C 1
ATOM 1769 O O . SER A 1 221 ? -6.223 0.176 4.415 1.00 96.50 221 SER A O 1
ATOM 1771 N N . TYR A 1 222 ? -7.347 -0.614 6.188 1.00 96.50 222 TYR A N 1
ATOM 1772 C CA . TYR A 1 222 ? -6.198 -1.152 6.894 1.00 96.50 222 TYR A CA 1
ATOM 1773 C C . TYR A 1 222 ? -5.947 -2.589 6.457 1.00 96.50 222 TYR A C 1
ATOM 1775 O O . TYR A 1 222 ? -6.885 -3.373 6.330 1.00 96.50 222 TYR A O 1
ATOM 1783 N N . SER A 1 223 ? -4.680 -2.936 6.258 1.00 95.06 223 SER A N 1
ATOM 1784 C CA . SER A 1 223 ? -4.223 -4.311 6.068 1.00 95.06 223 SER A CA 1
ATOM 1785 C C . SER A 1 223 ? -3.488 -4.766 7.326 1.00 95.06 223 SER A C 1
ATOM 1787 O O . SER A 1 223 ? -2.317 -4.435 7.529 1.00 95.06 223 SER A O 1
ATOM 1789 N N . GLY A 1 224 ? -4.169 -5.558 8.146 1.00 92.81 224 GLY A N 1
ATOM 1790 C CA . GLY A 1 224 ? -3.783 -5.910 9.507 1.00 92.81 224 GLY A CA 1
ATOM 1791 C C . GLY A 1 224 ? -4.542 -5.064 10.531 1.00 92.81 224 GLY A C 1
ATOM 1792 O O . GLY A 1 224 ? -5.616 -4.547 10.243 1.00 92.81 224 GLY A O 1
ATOM 1793 N N . ARG A 1 225 ? -3.975 -4.927 11.732 1.00 93.38 225 ARG A N 1
ATOM 1794 C CA . ARG A 1 225 ? -4.530 -4.076 12.792 1.00 93.38 225 ARG A CA 1
ATOM 1795 C C . ARG A 1 225 ? -4.234 -2.598 12.528 1.00 93.38 225 ARG A C 1
ATOM 1797 O O . ARG A 1 225 ? -3.144 -2.261 12.060 1.00 93.38 225 ARG A O 1
ATOM 1804 N N . SER A 1 226 ? -5.174 -1.720 12.877 1.00 95.12 226 SER A N 1
ATOM 1805 C CA . SER A 1 226 ? -4.991 -0.267 12.775 1.00 95.12 226 SER A CA 1
ATOM 1806 C C . SER A 1 226 ? -4.215 0.327 13.956 1.00 95.12 226 SER A C 1
ATOM 1808 O O . SER A 1 226 ? -3.595 1.375 13.786 1.00 95.12 226 SER A O 1
ATOM 1810 N N . TYR A 1 227 ? -4.220 -0.325 15.130 1.00 95.44 227 TYR A N 1
ATOM 1811 C CA . TYR A 1 227 ? -3.572 0.137 16.371 1.00 95.44 227 TYR A CA 1
ATOM 1812 C C . TYR A 1 227 ? -3.928 1.584 16.777 1.00 95.44 227 TYR A C 1
ATOM 1814 O O . TYR A 1 227 ? -3.142 2.262 17.441 1.00 95.44 227 TYR A O 1
ATOM 1822 N N . GLY A 1 228 ? -5.068 2.118 16.324 1.00 94.50 228 GLY A N 1
ATOM 1823 C CA . GLY A 1 228 ? -5.425 3.509 16.603 1.00 94.50 228 GLY A CA 1
ATOM 1824 C C . GLY A 1 228 ? -4.641 4.573 15.817 1.00 94.50 228 GLY A C 1
ATOM 1825 O O . GLY A 1 228 ? -4.705 5.746 16.191 1.00 94.50 228 GLY A O 1
ATOM 1826 N N . VAL A 1 229 ? -3.889 4.214 14.765 1.00 96.56 229 VAL A N 1
ATOM 1827 C CA . VAL A 1 229 ? -3.053 5.145 13.968 1.00 96.56 229 VAL A CA 1
ATOM 1828 C C . VAL A 1 229 ? -3.474 5.238 12.499 1.00 96.56 229 VAL A C 1
ATOM 1830 O O . VAL A 1 229 ? -4.306 4.480 12.000 1.00 96.56 229 VAL A O 1
ATOM 1833 N N . GLY A 1 230 ? -2.886 6.187 11.765 1.00 96.00 230 GLY A N 1
ATOM 1834 C CA . GLY A 1 230 ? -3.081 6.326 10.319 1.00 96.00 230 GLY A CA 1
ATOM 1835 C C . GLY A 1 230 ? -4.323 7.117 9.908 1.00 96.00 230 GLY A C 1
ATOM 1836 O O . GLY A 1 230 ? -4.637 7.195 8.720 1.00 96.00 230 GLY A O 1
ATOM 1837 N N . ALA A 1 231 ? -4.992 7.780 10.854 1.00 95.94 231 ALA A N 1
ATOM 1838 C CA . ALA A 1 231 ? -6.088 8.701 10.561 1.00 95.94 231 ALA A CA 1
ATOM 1839 C C . ALA A 1 231 ? -5.761 9.836 9.569 1.00 95.94 231 ALA A C 1
ATOM 1841 O O . ALA A 1 231 ? -6.644 10.164 8.772 1.00 95.94 231 ALA A O 1
ATOM 1842 N N . PRO A 1 232 ? -4.542 10.415 9.529 1.00 96.06 232 PRO A N 1
ATOM 1843 C CA . PRO A 1 232 ? -4.198 11.464 8.563 1.00 96.06 232 PRO A CA 1
ATOM 1844 C C . PRO A 1 232 ? -4.403 11.089 7.088 1.00 96.06 232 PRO A C 1
ATOM 1846 O O . PRO A 1 232 ? -4.622 11.981 6.262 1.00 96.06 232 PRO A O 1
ATOM 1849 N N . ALA A 1 233 ? -4.349 9.793 6.751 1.00 96.12 233 ALA A N 1
ATOM 1850 C CA . ALA A 1 233 ? -4.539 9.296 5.389 1.00 96.12 233 ALA A CA 1
ATOM 1851 C C . ALA A 1 233 ? -5.860 9.796 4.792 1.00 96.12 233 ALA A C 1
ATOM 1853 O O . ALA A 1 233 ? -6.927 9.601 5.381 1.00 96.12 233 ALA A O 1
ATOM 1854 N N . ALA A 1 234 ? -5.767 10.493 3.655 1.00 93.81 234 ALA A N 1
ATOM 1855 C CA . ALA A 1 234 ? -6.850 11.190 2.959 1.00 93.81 234 ALA A CA 1
ATOM 1856 C C . ALA A 1 234 ? -7.615 12.280 3.741 1.00 93.81 234 ALA A C 1
ATOM 1858 O O . ALA A 1 234 ? -8.485 12.953 3.172 1.00 93.81 234 ALA A O 1
ATOM 1859 N N . LEU A 1 235 ? -7.286 12.545 5.010 1.00 95.12 235 LEU A N 1
ATOM 1860 C CA . LEU A 1 235 ? -7.875 13.641 5.790 1.00 95.12 235 LEU A CA 1
ATOM 1861 C C . LEU A 1 235 ? -7.034 14.913 5.677 1.00 95.12 235 LEU A C 1
ATOM 1863 O O . LEU A 1 235 ? -7.540 15.939 5.208 1.00 95.12 235 LEU A O 1
ATOM 1867 N N . THR A 1 236 ? -5.752 14.833 6.022 1.00 94.44 236 THR A N 1
ATOM 1868 C CA . THR A 1 236 ? -4.836 15.983 6.099 1.00 94.44 236 THR A CA 1
ATOM 1869 C C . THR A 1 236 ? -3.645 15.883 5.144 1.00 94.44 236 THR A C 1
ATOM 1871 O O . THR A 1 236 ? -2.840 16.808 5.053 1.00 94.44 236 THR A O 1
ATOM 1874 N N . ASP A 1 237 ? -3.562 14.814 4.355 1.00 93.12 237 ASP A N 1
ATOM 1875 C CA . ASP A 1 237 ? -2.470 14.531 3.417 1.00 93.12 237 ASP A CA 1
ATOM 1876 C C . ASP A 1 237 ? -2.526 15.312 2.091 1.00 93.12 237 ASP A C 1
ATOM 1878 O O . ASP A 1 237 ? -1.763 15.016 1.175 1.00 93.12 237 ASP A O 1
ATOM 1882 N N . ARG A 1 238 ? -3.400 16.322 1.964 1.00 91.31 238 ARG A N 1
ATOM 1883 C CA . ARG A 1 238 ? -3.664 17.044 0.701 1.00 91.31 238 ARG A CA 1
ATOM 1884 C C . ARG A 1 238 ? -2.399 17.615 0.049 1.00 91.31 238 ARG A C 1
ATOM 1886 O O . ARG A 1 238 ? -2.312 17.678 -1.176 1.00 91.31 238 ARG A O 1
ATOM 1893 N N . SER A 1 239 ? -1.419 18.035 0.847 1.00 90.00 239 SER A N 1
ATOM 1894 C CA . SER A 1 239 ? -0.116 18.513 0.361 1.00 90.00 239 SER A CA 1
ATOM 1895 C C . SER A 1 239 ? 0.657 17.437 -0.410 1.00 90.00 239 SER A C 1
ATOM 1897 O O . SER A 1 239 ? 1.365 17.760 -1.360 1.00 90.00 239 SER A O 1
ATOM 1899 N N . ILE A 1 240 ? 0.489 16.170 -0.032 1.00 92.31 240 ILE A N 1
ATOM 1900 C CA . ILE A 1 240 ? 1.133 15.000 -0.630 1.00 92.31 240 ILE A CA 1
ATOM 1901 C C . ILE A 1 240 ? 0.243 14.431 -1.742 1.00 92.31 240 ILE A C 1
ATOM 1903 O O . ILE A 1 240 ? 0.691 14.282 -2.877 1.00 92.31 240 ILE A O 1
ATOM 1907 N N . SER A 1 241 ? -1.033 14.174 -1.443 1.00 90.25 241 SER A N 1
ATOM 1908 C CA . SER A 1 241 ? -1.983 13.521 -2.354 1.00 90.25 241 SER A CA 1
ATOM 1909 C C . SER A 1 241 ? -2.401 14.390 -3.547 1.00 90.25 241 SER A C 1
ATOM 1911 O O . SER A 1 241 ? -2.857 13.863 -4.557 1.00 90.25 241 SER A O 1
ATOM 1913 N N . SER A 1 242 ? -2.186 15.712 -3.497 1.00 88.44 242 SER A N 1
ATOM 1914 C CA . SER A 1 242 ? -2.406 16.599 -4.655 1.00 88.44 242 SER A CA 1
ATOM 1915 C C . SER A 1 242 ? -1.442 16.363 -5.823 1.00 88.44 242 SER A C 1
ATOM 1917 O O . SER A 1 242 ? -1.695 16.843 -6.930 1.00 88.44 242 SER A O 1
ATOM 1919 N N . ASN A 1 243 ? -0.340 15.643 -5.603 1.00 87.56 243 ASN A N 1
ATOM 1920 C CA . ASN A 1 243 ? 0.582 15.269 -6.662 1.00 87.56 243 ASN A CA 1
ATOM 1921 C C . ASN A 1 243 ? 0.240 13.871 -7.199 1.00 87.56 243 ASN A C 1
ATOM 1923 O O . ASN A 1 243 ? 0.551 12.861 -6.574 1.00 87.56 243 ASN A O 1
ATOM 1927 N N . ASN A 1 244 ? -0.311 13.819 -8.415 1.00 85.19 244 ASN A N 1
ATOM 1928 C CA . ASN A 1 244 ? -0.704 12.579 -9.104 1.00 85.19 244 ASN A CA 1
ATOM 1929 C C . ASN A 1 244 ? 0.455 11.592 -9.355 1.00 85.19 244 ASN A C 1
ATOM 1931 O O . ASN A 1 244 ? 0.224 10.473 -9.801 1.00 85.19 244 ASN A O 1
ATOM 1935 N N . GLN A 1 245 ? 1.706 12.003 -9.136 1.00 86.75 245 GLN A N 1
ATOM 1936 C CA . GLN A 1 245 ? 2.877 11.135 -9.267 1.00 86.75 245 GLN A CA 1
ATOM 1937 C C . GLN A 1 245 ? 3.211 10.390 -7.973 1.00 86.75 245 GLN A C 1
ATOM 1939 O O . GLN A 1 245 ? 4.094 9.534 -7.975 1.00 86.75 245 GLN A O 1
ATOM 1944 N N . VAL A 1 246 ? 2.555 10.713 -6.859 1.00 91.00 246 VAL A N 1
ATOM 1945 C CA . VAL A 1 246 ? 2.820 10.062 -5.578 1.00 91.00 246 VAL A CA 1
ATOM 1946 C C . VAL A 1 246 ? 2.211 8.661 -5.581 1.00 91.00 246 VAL A C 1
ATOM 1948 O O . VAL A 1 246 ? 1.017 8.481 -5.786 1.00 91.00 246 VAL A O 1
ATOM 1951 N N . ALA A 1 247 ? 3.055 7.665 -5.331 1.00 92.75 247 ALA A N 1
ATOM 1952 C CA . ALA A 1 247 ? 2.657 6.275 -5.148 1.00 92.75 247 ALA A CA 1
ATOM 1953 C C . ALA A 1 247 ? 2.106 6.024 -3.740 1.00 92.75 247 ALA A C 1
ATOM 1955 O O . ALA A 1 247 ? 1.174 5.253 -3.545 1.00 92.75 247 ALA A O 1
ATOM 1956 N N . GLY A 1 248 ? 2.704 6.674 -2.750 1.00 95.69 248 GLY A N 1
ATOM 1957 C CA . GLY A 1 248 ? 2.384 6.482 -1.348 1.00 95.69 248 GLY A CA 1
ATOM 1958 C C . GLY A 1 248 ? 3.333 7.274 -0.469 1.00 95.69 248 GLY A C 1
ATOM 1959 O O . GLY A 1 248 ? 4.229 7.962 -0.962 1.00 95.69 248 GLY A O 1
ATOM 1960 N N . TYR A 1 249 ? 3.167 7.180 0.838 1.00 96.88 249 TYR A N 1
ATOM 1961 C CA . TYR A 1 249 ? 4.068 7.825 1.781 1.00 96.88 249 TYR A CA 1
ATOM 1962 C C . TYR A 1 249 ? 4.145 7.053 3.092 1.00 96.88 249 TYR A C 1
ATOM 1964 O O . TYR A 1 249 ? 3.373 6.141 3.375 1.00 96.88 249 TYR A O 1
ATOM 1972 N N . TRP A 1 250 ? 5.151 7.403 3.871 1.00 96.00 250 TRP A N 1
ATOM 1973 C CA . TRP A 1 250 ? 5.592 6.695 5.054 1.00 96.00 250 TRP A CA 1
ATOM 1974 C C . TRP A 1 250 ? 5.840 7.726 6.162 1.00 96.00 250 TRP A C 1
ATOM 1976 O O . TRP A 1 250 ? 6.572 8.694 5.936 1.00 96.00 250 TRP A O 1
ATOM 1986 N N . HIS A 1 251 ? 5.222 7.551 7.333 1.00 96.69 251 HIS A N 1
ATOM 1987 C CA . HIS A 1 251 ? 5.408 8.440 8.483 1.00 96.69 251 HIS A CA 1
ATOM 1988 C C . HIS A 1 251 ? 5.285 7.696 9.817 1.00 96.69 251 HIS A C 1
ATOM 1990 O O . HIS A 1 251 ? 4.755 6.588 9.893 1.00 96.69 251 HIS A O 1
ATOM 1996 N N . GLN A 1 252 ? 5.794 8.332 10.870 1.00 96.50 252 GLN A N 1
ATOM 1997 C CA . GLN A 1 252 ? 5.759 7.803 12.228 1.00 96.50 252 GLN A CA 1
ATOM 1998 C C . GLN A 1 252 ? 4.703 8.508 13.067 1.00 96.50 252 GLN A C 1
ATOM 2000 O O . GLN A 1 252 ? 4.524 9.718 12.944 1.00 96.50 252 GLN A O 1
ATOM 2005 N N . GLU A 1 253 ? 4.038 7.747 13.928 1.00 95.81 253 GLU A N 1
ATOM 2006 C CA . GLU A 1 253 ? 2.975 8.233 14.804 1.00 95.81 253 GLU A CA 1
ATOM 2007 C C . GLU A 1 253 ? 3.031 7.498 16.151 1.00 95.81 253 GLU A C 1
ATOM 2009 O O . GLU A 1 253 ? 3.242 6.289 16.185 1.00 95.81 253 GLU A O 1
ATOM 2014 N N . THR A 1 254 ? 2.880 8.205 17.274 1.00 94.94 254 THR A N 1
ATOM 2015 C CA . THR A 1 254 ? 2.894 7.613 18.627 1.00 94.94 254 THR A CA 1
ATOM 2016 C C . THR A 1 254 ? 1.480 7.320 19.116 1.00 94.94 254 THR A C 1
ATOM 2018 O O . THR A 1 254 ? 0.647 8.229 19.130 1.00 94.94 254 THR A O 1
ATOM 2021 N N . ARG A 1 255 ? 1.205 6.089 19.559 1.00 95.12 255 ARG A N 1
ATOM 2022 C CA . ARG A 1 255 ? -0.098 5.660 20.107 1.00 95.12 255 ARG A CA 1
ATOM 2023 C C . ARG A 1 255 ? 0.019 4.584 21.168 1.00 95.12 255 ARG A C 1
ATOM 2025 O O . ARG A 1 255 ? 1.110 4.127 21.462 1.00 95.12 255 ARG A O 1
ATOM 2032 N N . TYR A 1 256 ? -1.109 4.193 21.748 1.00 94.50 256 TYR A N 1
ATOM 2033 C CA . TYR A 1 256 ? -1.171 3.029 22.615 1.00 94.50 256 TYR A CA 1
ATOM 2034 C C . TYR A 1 256 ? -1.310 1.755 21.786 1.00 94.50 256 TYR A C 1
ATOM 2036 O O . TYR A 1 256 ? -2.219 1.629 20.971 1.00 94.50 256 TYR A O 1
ATOM 2044 N N . LEU A 1 257 ? -0.408 0.808 22.015 1.00 95.44 257 LEU A N 1
ATOM 2045 C CA . LEU A 1 257 ? -0.592 -0.573 21.614 1.00 95.44 257 LEU A CA 1
ATOM 2046 C C . LEU A 1 257 ? -1.568 -1.212 22.604 1.00 95.44 257 LEU A C 1
ATOM 2048 O O . LEU A 1 257 ? -1.215 -1.456 23.757 1.00 95.44 257 LEU A O 1
ATOM 2052 N N . THR A 1 258 ? -2.791 -1.450 22.138 1.00 94.00 258 THR A N 1
ATOM 2053 C CA . THR A 1 258 ? -3.831 -2.129 22.912 1.00 94.00 258 THR A CA 1
ATOM 2054 C C . THR A 1 258 ? -3.584 -3.634 22.899 1.00 94.00 258 THR A C 1
ATOM 2056 O O . THR A 1 258 ? -3.556 -4.257 21.824 1.00 94.00 258 THR A O 1
ATOM 2059 N N . SER A 1 259 ? -3.422 -4.208 24.088 1.00 94.50 259 SER A N 1
ATOM 2060 C CA . SER A 1 259 ? -3.407 -5.647 24.338 1.00 94.50 259 SER A CA 1
ATOM 2061 C C . SER A 1 259 ? -4.617 -6.002 25.188 1.00 94.50 259 SER A C 1
ATOM 2063 O O . SER A 1 259 ? -4.811 -5.420 26.252 1.00 94.50 259 SER A O 1
ATOM 2065 N N . VAL A 1 260 ? -5.434 -6.934 24.705 1.00 94.88 260 VAL A N 1
ATOM 2066 C CA . VAL A 1 260 ? -6.622 -7.405 25.417 1.00 94.88 260 VAL A CA 1
ATOM 2067 C C . VAL A 1 260 ? -6.416 -8.868 25.766 1.00 94.88 260 VAL A C 1
ATOM 2069 O O . VAL A 1 260 ? -6.109 -9.674 24.888 1.00 94.88 260 VAL A O 1
ATOM 2072 N N . ILE A 1 261 ? -6.569 -9.202 27.041 1.00 94.75 261 ILE A N 1
ATOM 2073 C CA . ILE A 1 261 ? -6.493 -10.575 27.539 1.00 94.75 261 ILE A CA 1
ATOM 2074 C C . ILE A 1 261 ? -7.870 -10.937 28.075 1.00 94.75 261 ILE A C 1
ATOM 2076 O O . ILE A 1 261 ? -8.397 -10.225 28.924 1.00 94.75 261 ILE A O 1
ATOM 2080 N N . CYS A 1 262 ? -8.451 -12.024 27.571 1.00 94.38 262 CYS A N 1
ATOM 2081 C CA . CYS A 1 262 ? -9.788 -12.470 27.957 1.00 94.38 262 CYS A CA 1
ATOM 2082 C C . CYS A 1 262 ? -9.711 -13.757 28.774 1.00 94.38 262 CYS A C 1
ATOM 2084 O O . CYS A 1 262 ? -8.958 -14.668 28.424 1.00 94.38 262 CYS A O 1
ATOM 2086 N N . MET A 1 263 ? -10.542 -13.867 29.807 1.00 95.38 263 ME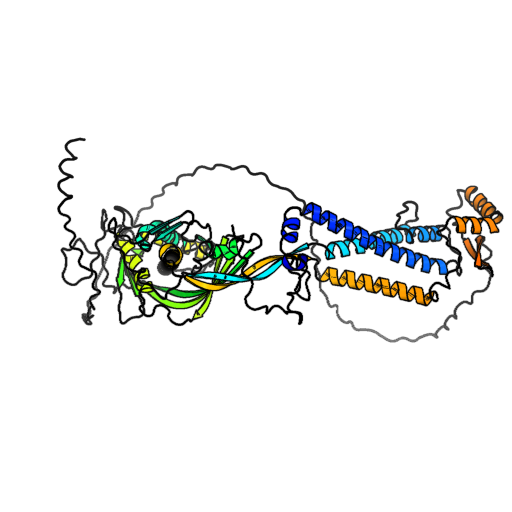T A N 1
ATOM 2087 C CA . MET A 1 263 ? -10.693 -15.084 30.604 1.00 95.38 263 MET A CA 1
ATOM 2088 C C . MET A 1 263 ? -12.140 -15.286 31.055 1.00 95.38 263 MET A C 1
ATOM 2090 O O . MET A 1 263 ? -12.897 -14.326 31.182 1.00 95.38 263 MET A O 1
ATOM 2094 N N . TYR A 1 264 ? -12.512 -16.532 31.348 1.00 94.19 264 TYR A N 1
ATOM 2095 C CA . TYR A 1 264 ? -13.715 -16.810 32.129 1.00 94.19 264 TYR A CA 1
ATOM 2096 C C . TYR A 1 264 ? -13.381 -16.696 33.610 1.00 94.19 264 TYR A C 1
ATOM 2098 O O . TYR A 1 264 ? -12.474 -17.369 34.101 1.00 94.19 264 TYR A O 1
ATOM 2106 N N . ASN A 1 265 ? -14.114 -15.848 34.319 1.00 91.88 265 ASN A N 1
ATOM 2107 C CA . ASN A 1 265 ? -13.958 -15.669 35.748 1.00 91.88 265 ASN A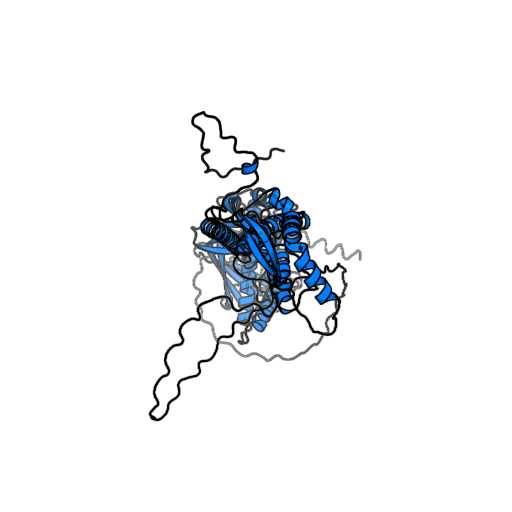 CA 1
ATOM 2108 C C . ASN A 1 265 ? -15.315 -15.725 36.450 1.00 91.88 265 ASN A C 1
ATOM 2110 O O . ASN A 1 265 ? -16.003 -14.719 36.606 1.00 91.88 265 ASN A O 1
ATOM 2114 N N . THR A 1 266 ? -15.674 -16.911 36.935 1.00 85.88 266 THR A N 1
ATOM 2115 C CA . THR A 1 266 ? -16.926 -17.145 37.669 1.00 85.88 266 THR A CA 1
ATOM 2116 C C . THR A 1 266 ? -16.973 -16.453 39.033 1.00 85.88 266 THR A C 1
ATOM 2118 O O . THR A 1 266 ? -18.045 -16.352 39.616 1.00 85.88 266 THR A O 1
ATOM 2121 N N . SER A 1 267 ? -15.836 -15.969 39.549 1.00 87.25 267 SER A N 1
ATOM 2122 C CA . SER A 1 267 ? -15.780 -15.183 40.792 1.00 87.25 267 SER A CA 1
ATOM 2123 C C . SER A 1 267 ? -16.164 -13.709 40.601 1.00 87.25 267 SER A C 1
ATOM 2125 O O . SER A 1 267 ? -16.166 -12.938 41.559 1.00 87.25 267 SER A O 1
ATOM 2127 N N . SER A 1 268 ? -16.495 -13.292 39.373 1.00 83.44 268 SER A N 1
ATOM 2128 C CA . SER A 1 268 ? -16.914 -11.922 39.092 1.00 83.44 268 SER A CA 1
ATOM 2129 C C . SER A 1 268 ? -18.221 -11.572 39.807 1.00 83.44 268 SER A C 1
ATOM 2131 O O . SER A 1 268 ? -19.227 -12.244 39.600 1.00 83.44 268 SER A O 1
ATOM 2133 N N . ASN A 1 269 ? -18.247 -10.460 40.546 1.00 84.56 269 ASN A N 1
ATOM 2134 C CA . ASN A 1 269 ? -19.471 -9.946 41.177 1.00 84.56 269 ASN A CA 1
ATOM 2135 C C . ASN A 1 269 ? -20.361 -9.121 40.214 1.00 84.56 269 ASN A C 1
ATOM 2137 O O . ASN A 1 269 ? -21.253 -8.402 40.649 1.00 84.56 269 ASN A O 1
ATOM 2141 N N . PHE A 1 270 ? -20.098 -9.173 38.902 1.00 88.25 270 PHE A N 1
ATOM 2142 C CA . PHE A 1 270 ? -20.911 -8.498 37.891 1.00 88.25 270 PHE A CA 1
ATOM 2143 C C . PHE A 1 270 ? -21.972 -9.471 37.371 1.00 88.25 270 PHE A C 1
ATOM 2145 O O . PHE A 1 270 ? -21.648 -10.419 36.654 1.00 88.25 270 PHE A O 1
ATOM 2152 N N . VAL A 1 271 ? -23.225 -9.260 37.773 1.00 88.75 271 VAL A N 1
ATOM 2153 C CA . VAL A 1 271 ? -24.351 -10.165 37.503 1.00 88.75 271 VAL A CA 1
ATOM 2154 C C . VAL A 1 271 ? -25.563 -9.395 36.990 1.00 88.75 271 VAL A C 1
ATOM 2156 O O . VAL A 1 271 ? -25.754 -8.227 37.319 1.00 88.75 271 VAL A O 1
ATOM 2159 N N . LEU A 1 272 ? -26.398 -10.061 36.191 1.00 87.94 272 LEU A N 1
ATOM 2160 C CA . LEU A 1 272 ? -27.714 -9.542 35.826 1.00 87.94 272 LEU A CA 1
ATOM 2161 C C . LEU A 1 272 ? -28.694 -9.827 36.966 1.00 87.94 272 LEU A C 1
ATOM 2163 O O . LEU A 1 272 ? -28.847 -10.979 37.373 1.00 87.94 272 LEU A O 1
ATOM 2167 N N . SER A 1 273 ? -29.376 -8.795 37.447 1.00 84.44 273 SER A N 1
ATOM 2168 C CA . SER A 1 273 ? -30.478 -8.916 38.400 1.00 84.44 273 SER A CA 1
ATOM 2169 C C . SER A 1 273 ? -31.789 -8.460 37.766 1.00 84.44 273 SER A C 1
ATOM 2171 O O . SER A 1 273 ? -31.801 -7.718 36.783 1.00 84.44 273 SER A O 1
ATOM 2173 N N . GLU A 1 274 ? -32.907 -8.891 38.347 1.00 79.06 274 GLU A N 1
ATOM 2174 C CA . GLU A 1 274 ? -34.209 -8.277 38.077 1.00 79.06 274 GLU A CA 1
ATOM 2175 C C . GLU A 1 274 ? -34.190 -6.783 38.456 1.00 79.06 274 GLU A C 1
ATOM 2177 O O . GLU A 1 274 ? -33.275 -6.360 39.171 1.00 79.06 274 GLU A O 1
ATOM 2182 N N . PRO A 1 275 ? -35.149 -5.967 37.973 1.00 70.00 275 PRO A N 1
ATOM 2183 C CA . PRO A 1 275 ? -35.184 -4.539 38.270 1.00 70.00 275 PRO A CA 1
ATOM 2184 C C . PRO A 1 275 ? -35.186 -4.325 39.785 1.00 70.00 275 PRO A C 1
ATOM 2186 O O . PRO A 1 275 ? -36.157 -4.661 40.463 1.00 70.00 275 PRO A O 1
ATOM 2189 N N . VAL A 1 276 ? -34.086 -3.802 40.322 1.00 63.84 276 VAL A N 1
ATOM 2190 C CA . VAL A 1 276 ? -33.977 -3.481 41.745 1.00 63.84 276 VAL A CA 1
ATOM 2191 C C . VAL A 1 276 ? -34.219 -1.986 41.895 1.00 63.84 276 VAL A C 1
ATOM 2193 O O . VAL A 1 276 ? -33.643 -1.193 41.155 1.00 63.84 276 VAL A O 1
ATOM 2196 N N . ASN A 1 277 ? -35.074 -1.596 42.842 1.00 59.00 277 ASN A N 1
ATOM 2197 C CA . ASN A 1 277 ? -35.149 -0.201 43.277 1.00 59.00 277 ASN A CA 1
ATOM 2198 C C . ASN A 1 277 ? -33.768 0.200 43.809 1.00 59.00 277 ASN A C 1
ATOM 2200 O O . ASN A 1 277 ? -33.208 -0.572 44.587 1.00 59.00 277 ASN A O 1
ATOM 2204 N N . ASP A 1 278 ? -33.245 1.351 43.369 1.00 58.03 278 ASP A N 1
ATOM 2205 C CA . ASP A 1 278 ? -31.887 1.853 43.637 1.00 58.03 278 ASP A CA 1
ATOM 2206 C C . ASP A 1 278 ? -31.322 1.374 44.983 1.00 58.03 278 ASP A C 1
ATOM 2208 O O . ASP A 1 278 ? -31.670 1.879 46.053 1.00 58.03 278 ASP A O 1
ATOM 2212 N N . VAL A 1 279 ? -30.450 0.365 44.928 1.00 58.12 279 VAL A N 1
ATOM 2213 C CA . VAL A 1 279 ? -29.743 -0.118 46.113 1.00 58.12 279 VAL A CA 1
ATOM 2214 C C . VAL A 1 279 ? -28.591 0.843 46.362 1.00 58.12 279 VAL A C 1
ATOM 2216 O O . VAL A 1 279 ? -27.676 0.951 45.545 1.00 58.12 279 VAL A O 1
ATOM 2219 N N . GLU A 1 280 ? -28.633 1.552 47.489 1.00 54.81 280 GLU A N 1
ATOM 2220 C CA . GLU A 1 280 ? -27.557 2.453 47.896 1.00 54.81 280 GLU A CA 1
ATOM 2221 C C . GLU A 1 280 ? -26.212 1.705 47.943 1.00 54.81 280 GLU A C 1
ATOM 2223 O O . GLU A 1 280 ? -26.008 0.808 48.759 1.00 54.81 280 GLU A O 1
ATOM 2228 N N . GLY A 1 281 ? -25.280 2.089 47.063 1.00 62.16 281 GLY A N 1
ATOM 2229 C CA . GLY A 1 281 ? -23.868 1.694 47.131 1.00 62.16 281 GLY A CA 1
ATOM 2230 C C . GLY A 1 281 ? -23.349 0.778 46.018 1.00 62.16 281 GLY A C 1
ATOM 2231 O O . GLY A 1 281 ? -22.132 0.664 45.891 1.00 62.16 281 GLY A O 1
ATOM 2232 N N . ALA A 1 282 ? -24.205 0.169 45.190 1.00 65.38 282 ALA A N 1
ATOM 2233 C CA . ALA A 1 282 ? -23.764 -0.627 44.036 1.00 65.38 282 ALA A CA 1
ATOM 2234 C C . ALA A 1 282 ? -23.779 0.202 42.736 1.00 65.38 282 ALA A C 1
ATOM 2236 O O . ALA A 1 282 ? -24.730 0.936 42.474 1.00 65.38 282 ALA A O 1
ATOM 2237 N N . GLU A 1 283 ? -22.735 0.085 41.905 1.00 69.06 283 GLU A N 1
ATOM 2238 C CA . GLU A 1 283 ? -22.759 0.627 40.540 1.00 69.06 283 GLU A CA 1
ATOM 2239 C C . GLU A 1 283 ? -23.686 -0.241 39.676 1.00 69.06 283 GLU A C 1
ATOM 2241 O O . GLU A 1 283 ? -23.326 -1.345 39.266 1.00 69.06 283 GLU A O 1
ATOM 2246 N N . CYS A 1 284 ? -24.896 0.254 39.421 1.00 73.31 284 CYS A N 1
ATOM 2247 C CA . CYS A 1 284 ? -25.897 -0.414 38.595 1.00 73.31 284 CYS A CA 1
ATOM 2248 C C . CYS A 1 284 ? -26.011 0.267 37.224 1.00 73.31 284 CYS A C 1
ATOM 2250 O O . CYS A 1 284 ? -25.953 1.491 37.115 1.00 73.31 284 CYS A O 1
ATOM 2252 N N . SER A 1 285 ? -26.214 -0.532 36.175 1.00 77.88 285 SER A N 1
ATOM 2253 C CA . SER A 1 285 ? -26.564 -0.055 34.832 1.00 77.88 285 SER A CA 1
ATOM 2254 C C . SER A 1 285 ? -27.890 -0.670 34.405 1.00 77.88 285 SER A C 1
ATOM 2256 O O . SER A 1 285 ? -28.102 -1.872 34.566 1.00 77.88 285 SER A O 1
ATOM 2258 N N . ASN A 1 286 ? -28.775 0.158 33.851 1.00 80.19 286 ASN A N 1
ATOM 2259 C CA . ASN A 1 286 ? -30.095 -0.271 33.402 1.00 80.19 286 ASN A CA 1
ATOM 2260 C C . ASN A 1 286 ? -30.052 -0.687 31.931 1.00 80.19 286 ASN A C 1
ATOM 2262 O O . ASN A 1 286 ? -29.645 0.089 31.067 1.00 80.19 286 ASN A O 1
ATOM 2266 N N . TYR A 1 287 ? -30.535 -1.897 31.653 1.00 80.69 287 TYR A N 1
ATOM 2267 C CA . TYR A 1 287 ? -30.609 -2.467 30.311 1.00 80.69 287 TYR A CA 1
ATOM 2268 C C . TYR A 1 287 ? -32.068 -2.664 29.911 1.00 80.69 287 TYR A C 1
ATOM 2270 O O . TYR A 1 287 ? -32.866 -3.207 30.674 1.00 80.69 287 TYR A O 1
ATOM 2278 N N . ILE A 1 288 ? -32.419 -2.240 28.699 1.00 78.94 288 ILE A N 1
ATOM 2279 C CA . ILE A 1 288 ? -33.781 -2.375 28.175 1.00 78.94 288 ILE A CA 1
ATOM 2280 C C . ILE A 1 288 ? -33.862 -3.640 27.316 1.00 78.94 288 ILE A C 1
ATOM 2282 O O . ILE A 1 288 ? -33.152 -3.770 26.322 1.00 78.94 288 ILE A O 1
ATOM 2286 N N . GLY A 1 289 ? -34.770 -4.553 27.663 1.00 74.69 289 GLY A N 1
ATOM 2287 C CA . GLY A 1 289 ? -35.056 -5.773 26.904 1.00 74.69 289 GLY A CA 1
ATOM 2288 C C . GLY A 1 289 ? -36.509 -6.220 27.080 1.00 74.69 289 GLY A C 1
ATOM 2289 O O . GLY A 1 289 ? -37.160 -5.846 28.052 1.00 74.69 289 GLY A O 1
ATOM 2290 N N . HIS A 1 290 ? -37.035 -7.001 26.131 1.00 78.19 290 HIS A N 1
ATOM 2291 C CA . HIS A 1 290 ? -38.325 -7.693 26.276 1.00 78.19 290 HIS A CA 1
ATOM 2292 C C . HIS A 1 290 ? -38.270 -8.703 27.419 1.00 78.19 290 HIS A C 1
ATOM 2294 O O . HIS A 1 290 ? -39.219 -8.846 28.182 1.00 78.19 290 HIS A O 1
ATOM 2300 N N . ASP A 1 291 ? -37.146 -9.412 27.509 1.00 80.56 291 ASP A N 1
ATOM 2301 C CA . ASP A 1 291 ? -36.800 -10.306 28.596 1.00 80.56 291 ASP A CA 1
ATOM 2302 C C . ASP A 1 291 ? -35.321 -10.135 28.971 1.00 80.56 291 ASP A C 1
ATOM 2304 O O . ASP A 1 291 ? -34.519 -9.578 28.217 1.00 80.56 291 ASP A O 1
ATOM 2308 N N . GLY A 1 292 ? -34.947 -10.634 30.150 1.00 82.88 292 GLY A N 1
ATOM 2309 C CA . GLY A 1 292 ? -33.549 -10.681 30.579 1.00 82.88 292 GLY A CA 1
ATOM 2310 C C . GLY A 1 292 ? -32.699 -11.700 29.810 1.00 82.88 292 GLY A C 1
ATOM 2311 O O . GLY A 1 292 ? -31.496 -11.788 30.041 1.00 82.88 292 GLY A O 1
ATOM 2312 N N . LYS A 1 293 ? -33.290 -12.499 28.907 1.00 88.56 293 LYS A N 1
ATOM 2313 C CA . LYS A 1 293 ? -32.618 -13.642 28.272 1.00 88.56 293 LYS A CA 1
ATOM 2314 C C . LYS A 1 293 ? -31.712 -13.221 27.126 1.00 88.56 293 LYS A C 1
ATOM 2316 O O . LYS A 1 293 ? -30.682 -13.859 26.919 1.00 88.56 293 LYS A O 1
ATOM 2321 N N . ALA A 1 294 ? -32.081 -12.173 26.395 1.00 88.81 294 ALA A N 1
ATOM 2322 C CA . ALA A 1 294 ? -31.322 -11.668 25.250 1.00 88.81 294 ALA A CA 1
ATOM 2323 C C . ALA A 1 294 ? -30.328 -10.541 25.599 1.00 88.81 294 ALA A C 1
ATOM 2325 O O . ALA A 1 294 ? -29.738 -9.947 24.694 1.00 88.81 294 ALA A O 1
ATOM 2326 N N . ILE A 1 295 ? -30.138 -10.234 26.887 1.00 90.06 295 ILE A N 1
ATOM 2327 C CA . ILE A 1 295 ? -29.274 -9.140 27.343 1.00 90.06 295 ILE A CA 1
ATOM 2328 C C . ILE A 1 295 ? -27.807 -9.579 27.334 1.00 90.06 295 ILE A C 1
ATOM 2330 O O . ILE A 1 295 ? -27.460 -10.665 27.802 1.00 90.06 295 ILE A O 1
ATOM 2334 N N . VAL A 1 296 ? -26.942 -8.703 26.828 1.00 92.81 296 VAL A N 1
ATOM 2335 C CA . VAL A 1 296 ? -25.493 -8.750 27.055 1.00 92.81 296 VAL A CA 1
ATOM 2336 C C . VAL A 1 296 ? -25.147 -7.430 27.714 1.00 92.81 296 VAL A C 1
ATOM 2338 O O . VAL A 1 296 ? -25.275 -6.387 27.077 1.00 92.81 296 VAL A O 1
ATOM 2341 N N . ALA A 1 297 ? -24.781 -7.492 28.987 1.00 91.75 297 ALA A N 1
ATOM 2342 C CA . ALA A 1 297 ? -24.366 -6.356 29.787 1.00 91.75 297 ALA A CA 1
ATOM 2343 C C . ALA A 1 297 ? -22.847 -6.317 29.870 1.00 91.75 297 ALA A C 1
ATOM 2345 O O . ALA A 1 297 ? -22.207 -7.356 30.038 1.00 91.75 297 ALA A O 1
ATOM 2346 N N . ILE A 1 298 ? -22.282 -5.119 29.782 1.00 92.62 298 ILE A N 1
ATOM 2347 C CA . ILE A 1 298 ? -20.847 -4.887 29.872 1.00 92.62 298 ILE A CA 1
ATOM 2348 C C . ILE A 1 298 ? -20.599 -3.870 30.978 1.00 92.62 298 ILE A C 1
ATOM 2350 O O . ILE A 1 298 ? -20.982 -2.712 30.852 1.00 92.62 298 ILE A O 1
ATOM 2354 N N . GLY A 1 299 ? -19.931 -4.304 32.040 1.00 89.38 299 GLY A N 1
ATOM 2355 C CA . GLY A 1 299 ? -19.472 -3.446 33.125 1.00 89.38 299 GLY A CA 1
ATOM 2356 C C . GLY A 1 299 ? -18.000 -3.106 32.946 1.00 89.38 299 GLY A C 1
ATOM 2357 O O . GLY A 1 299 ? -17.203 -3.963 32.557 1.00 89.38 299 GLY A O 1
ATOM 2358 N N . VAL A 1 300 ? -17.621 -1.865 33.239 1.00 89.38 300 VAL A N 1
ATOM 2359 C CA . VAL A 1 300 ? -16.227 -1.419 33.185 1.00 89.38 300 VAL A CA 1
ATOM 2360 C C . VAL A 1 300 ? -15.800 -0.976 34.572 1.00 89.38 300 VAL A C 1
ATOM 2362 O O . VAL A 1 300 ? -16.342 -0.025 35.121 1.00 89.38 300 VAL A O 1
ATOM 2365 N N . ALA A 1 301 ? -14.776 -1.629 35.114 1.00 82.94 301 ALA A N 1
ATOM 2366 C CA . ALA A 1 301 ? -14.168 -1.222 36.370 1.00 82.94 301 ALA A CA 1
ATOM 2367 C C . ALA A 1 301 ? -12.911 -0.393 36.091 1.00 82.94 301 ALA A C 1
ATOM 2369 O O . ALA A 1 301 ? -11.981 -0.817 35.391 1.00 82.94 301 ALA A O 1
ATOM 2370 N N . CYS A 1 302 ? -12.870 0.804 36.673 1.00 71.38 302 CYS A N 1
ATOM 2371 C CA . CYS A 1 302 ? -11.707 1.677 36.642 1.00 71.38 302 CYS A CA 1
ATOM 2372 C C . CYS A 1 302 ? -11.151 1.832 38.058 1.00 71.38 302 CYS A C 1
ATOM 2374 O O . CYS A 1 302 ? -11.884 2.107 38.998 1.00 71.38 302 CYS A O 1
ATOM 2376 N N . SER A 1 303 ? -9.835 1.690 38.201 1.00 71.69 303 SER A N 1
ATOM 2377 C CA . SER A 1 303 ? -9.124 2.046 39.425 1.00 71.69 303 SER A CA 1
ATOM 2378 C C . SER A 1 303 ? -8.058 3.078 39.094 1.00 71.69 303 SER A C 1
ATOM 2380 O O . SER A 1 303 ? -7.304 2.909 38.133 1.00 71.69 303 SER A O 1
ATOM 2382 N N . ASP A 1 304 ? -7.960 4.123 39.910 1.00 68.00 304 ASP A N 1
ATOM 2383 C CA . ASP A 1 304 ? -6.884 5.113 39.798 1.00 68.00 304 ASP A CA 1
ATOM 2384 C C . ASP A 1 304 ? -5.519 4.522 40.185 1.00 68.00 304 ASP A C 1
ATOM 2386 O O . ASP A 1 304 ? -4.476 5.030 39.778 1.00 68.00 304 ASP A O 1
ATOM 2390 N N . ARG A 1 305 ? -5.518 3.419 40.950 1.00 67.38 305 ARG A N 1
ATOM 2391 C CA . ARG A 1 305 ? -4.304 2.735 41.419 1.00 67.38 305 ARG A CA 1
ATOM 2392 C C . ARG A 1 305 ? -3.775 1.700 40.428 1.00 67.38 305 ARG A C 1
ATOM 2394 O O . ARG A 1 305 ? -2.583 1.408 40.452 1.00 67.38 305 ARG A O 1
ATOM 2401 N N . SER A 1 306 ? -4.639 1.142 39.579 1.00 70.12 306 SER A N 1
ATOM 2402 C CA . SER A 1 306 ? -4.247 0.135 38.591 1.00 70.12 306 SER A CA 1
ATOM 2403 C C . SER A 1 306 ? -4.090 0.757 37.204 1.00 70.12 306 SER A C 1
ATOM 2405 O O . SER A 1 306 ? -5.002 1.445 36.735 1.00 70.12 306 SER A O 1
ATOM 2407 N N . PRO A 1 307 ? -2.972 0.498 36.502 1.00 68.75 307 PRO A N 1
ATOM 2408 C CA . PRO A 1 307 ? -2.830 0.898 35.113 1.00 68.75 307 PRO A CA 1
ATOM 2409 C C . PRO A 1 307 ? -3.762 0.116 34.178 1.00 68.75 307 PRO A C 1
ATOM 2411 O O . PRO A 1 307 ? -4.174 0.669 33.156 1.00 68.75 307 PRO A O 1
ATOM 2414 N N . GLY A 1 308 ? -4.083 -1.131 34.538 1.00 74.62 308 GLY A N 1
ATOM 2415 C CA . GLY A 1 308 ? -4.977 -2.008 33.792 1.00 74.62 308 GLY A CA 1
ATOM 2416 C C . GLY A 1 308 ? -6.428 -1.554 33.898 1.00 74.62 308 GLY A C 1
ATOM 2417 O O . GLY A 1 308 ? -6.860 -0.998 34.918 1.00 74.62 308 GLY A O 1
ATOM 2418 N N . ARG A 1 309 ? -7.182 -1.766 32.821 1.00 87.19 309 ARG A N 1
ATOM 2419 C CA . ARG A 1 309 ? -8.627 -1.522 32.783 1.00 87.19 309 ARG A CA 1
ATOM 2420 C C . ARG A 1 309 ? -9.341 -2.852 32.655 1.00 87.19 309 ARG A C 1
ATOM 2422 O O . ARG A 1 309 ? -8.958 -3.666 31.818 1.00 87.19 309 ARG A O 1
ATOM 2429 N N . TYR A 1 310 ? -10.366 -3.045 33.475 1.00 90.06 310 TYR A N 1
ATOM 2430 C CA . TYR A 1 310 ? -11.110 -4.291 33.502 1.00 90.06 310 TYR A CA 1
ATOM 2431 C C . TYR A 1 310 ? -12.496 -4.086 32.919 1.00 90.06 310 TYR A C 1
ATOM 2433 O O . TYR A 1 310 ? -13.165 -3.092 33.201 1.00 90.06 310 TYR A O 1
ATOM 2441 N N . LEU A 1 311 ? -12.916 -5.044 32.109 1.00 92.50 311 LEU A N 1
ATOM 2442 C CA . LEU A 1 311 ? -14.260 -5.122 31.561 1.00 92.50 311 LEU A CA 1
ATOM 2443 C C . LEU A 1 311 ? -14.817 -6.497 31.911 1.00 92.50 311 LEU A C 1
ATOM 2445 O O . LEU A 1 311 ? -14.105 -7.493 31.804 1.00 92.50 311 LEU A O 1
ATOM 2449 N N . ALA A 1 312 ? -16.068 -6.557 32.343 1.00 93.06 312 ALA A N 1
ATOM 2450 C CA . ALA A 1 312 ? -16.769 -7.795 32.651 1.00 93.06 312 ALA A CA 1
ATOM 2451 C C . ALA A 1 312 ? -18.059 -7.875 31.835 1.00 93.06 312 ALA A C 1
ATOM 2453 O O . ALA A 1 312 ? -18.704 -6.855 31.596 1.00 93.06 312 ALA A O 1
ATOM 2454 N N . ILE A 1 313 ? -18.435 -9.081 31.417 1.00 94.25 313 ILE A N 1
ATOM 2455 C CA . ILE A 1 313 ? -19.678 -9.333 30.691 1.00 94.25 313 ILE A CA 1
ATOM 2456 C C . ILE A 1 313 ? -20.563 -10.264 31.510 1.00 94.25 313 ILE A C 1
ATOM 2458 O O . ILE A 1 313 ? -20.141 -11.348 31.920 1.00 94.25 313 ILE A O 1
ATOM 2462 N N . ALA A 1 314 ? -21.810 -9.844 31.687 1.00 93.19 314 ALA A N 1
ATOM 2463 C CA . ALA A 1 314 ? -22.884 -10.659 32.231 1.00 93.19 314 ALA A CA 1
ATOM 2464 C C . ALA A 1 314 ? -23.968 -10.811 31.162 1.00 93.19 314 ALA A C 1
ATOM 2466 O O . ALA A 1 314 ? -24.333 -9.842 30.493 1.00 93.19 314 ALA A O 1
ATOM 2467 N N . THR A 1 315 ? -24.471 -12.027 30.962 1.00 93.88 315 THR A N 1
ATOM 2468 C CA . THR A 1 315 ? -25.404 -12.305 29.862 1.00 93.88 315 THR A CA 1
ATOM 2469 C C . THR A 1 315 ? -26.612 -13.106 30.298 1.00 93.88 315 THR A C 1
ATOM 2471 O O . THR A 1 315 ? -26.518 -13.958 31.180 1.00 93.88 315 THR A O 1
ATOM 2474 N N . GLY A 1 316 ? -27.725 -12.894 29.601 1.00 92.00 316 GLY A N 1
ATOM 2475 C CA . GLY A 1 316 ? -28.893 -13.756 29.684 1.00 92.00 316 GLY A CA 1
ATOM 2476 C C . GLY A 1 316 ? -28.683 -15.122 29.022 1.00 92.00 316 GLY A C 1
ATOM 2477 O O . GLY A 1 316 ? -27.665 -15.394 28.381 1.00 92.00 316 GLY A O 1
ATOM 2478 N N . GLU A 1 317 ? -29.690 -15.987 29.158 1.00 92.75 317 GLU A N 1
ATOM 2479 C CA . GLU A 1 317 ? -29.689 -17.378 28.680 1.00 92.75 317 GLU A CA 1
ATOM 2480 C C . GLU A 1 317 ? -29.289 -17.523 27.197 1.00 92.75 317 GLU A C 1
ATOM 2482 O O . GLU A 1 317 ? -28.536 -18.438 26.848 1.00 92.75 317 GLU A O 1
ATOM 2487 N N . ALA A 1 318 ? -29.727 -16.598 26.332 1.00 91.38 318 ALA A N 1
ATOM 2488 C CA . ALA A 1 318 ? -29.487 -16.656 24.888 1.00 91.38 318 ALA A CA 1
ATOM 2489 C C . ALA A 1 318 ? -28.006 -16.488 24.502 1.00 91.38 318 ALA A C 1
ATOM 2491 O O . ALA A 1 318 ? -27.583 -16.992 23.463 1.00 91.38 318 ALA A O 1
ATOM 2492 N N . TYR A 1 319 ? -27.217 -15.817 25.346 1.00 94.00 319 TYR A N 1
ATOM 2493 C CA . TYR A 1 319 ? -25.784 -15.585 25.141 1.00 94.00 319 TYR A CA 1
ATOM 2494 C C . TYR A 1 319 ? -24.936 -16.164 26.277 1.00 94.00 319 TYR A C 1
ATOM 2496 O O . TYR A 1 319 ? -23.830 -15.694 26.518 1.00 94.00 319 TYR A O 1
ATOM 2504 N N . SER A 1 320 ? -25.427 -17.209 26.950 1.00 93.88 320 SER A N 1
ATOM 2505 C CA . SER A 1 320 ? -24.791 -17.839 28.121 1.00 93.88 320 SER A CA 1
ATOM 2506 C C . SER A 1 320 ? -23.319 -18.230 27.933 1.00 93.88 320 SER A C 1
ATOM 2508 O O . SER A 1 320 ? -22.560 -18.219 28.898 1.00 93.88 320 SER A O 1
ATOM 2510 N N . PHE A 1 321 ? -22.880 -18.504 26.701 1.00 93.19 321 PHE A N 1
ATOM 2511 C CA . PHE A 1 321 ? -21.475 -18.770 26.368 1.00 93.19 321 PHE A CA 1
ATOM 2512 C C . PHE A 1 321 ? -20.536 -17.570 26.605 1.00 93.19 321 PHE A C 1
ATOM 2514 O O . PHE A 1 321 ? -19.322 -17.747 26.664 1.00 93.19 321 PHE A O 1
ATOM 2521 N N . LEU A 1 322 ? -21.069 -16.353 26.738 1.00 94.12 322 LEU A N 1
ATOM 2522 C CA . LEU A 1 322 ? -20.322 -15.133 27.062 1.00 94.12 322 LEU A CA 1
ATOM 2523 C C . LEU A 1 322 ? -20.352 -14.792 28.556 1.00 94.12 322 LEU A C 1
ATOM 2525 O O . LEU A 1 322 ? -19.685 -13.842 28.976 1.00 94.12 322 LEU A O 1
ATOM 2529 N N . ASN A 1 323 ? -21.137 -15.525 29.346 1.00 94.25 323 ASN A N 1
ATOM 2530 C CA . ASN A 1 323 ? -21.360 -15.195 30.742 1.00 94.25 323 ASN A CA 1
ATOM 2531 C C . ASN A 1 323 ? -20.067 -15.322 31.554 1.00 94.25 323 ASN A C 1
ATOM 2533 O O . ASN A 1 323 ? -19.262 -16.226 31.320 1.00 94.25 323 ASN A O 1
ATOM 2537 N N . SER A 1 324 ? -19.882 -14.423 32.522 1.00 92.69 324 SER A N 1
ATOM 2538 C CA . SER A 1 324 ? -18.694 -14.387 33.382 1.00 92.69 324 SER A CA 1
ATOM 2539 C C . SER A 1 324 ? -17.380 -14.227 32.607 1.00 92.69 324 SER A C 1
ATOM 2541 O O . SER A 1 324 ? -16.329 -14.672 33.071 1.00 92.69 324 SER A O 1
ATOM 2543 N N . THR A 1 325 ? -17.405 -13.602 31.424 1.00 94.81 325 THR A N 1
ATOM 2544 C CA . THR A 1 325 ? -16.166 -13.244 30.717 1.00 94.81 325 THR A CA 1
ATOM 2545 C C . THR A 1 325 ? -15.604 -11.936 31.259 1.00 94.81 325 THR A C 1
ATOM 2547 O O . THR A 1 325 ? -16.331 -10.972 31.494 1.00 94.81 325 THR A O 1
ATOM 2550 N N . GLN A 1 326 ? -14.292 -11.902 31.465 1.00 93.88 326 GLN A N 1
ATOM 2551 C CA . GLN A 1 326 ? -13.543 -10.734 31.907 1.00 93.88 326 GLN A CA 1
ATOM 2552 C C . GLN A 1 326 ? -12.399 -10.433 30.949 1.00 93.88 326 GLN A C 1
ATOM 2554 O O . GLN A 1 326 ? -11.811 -11.338 30.355 1.00 93.88 326 GLN A O 1
ATOM 2559 N N . TYR A 1 327 ? -12.080 -9.150 30.834 1.00 93.12 327 TYR A N 1
ATOM 2560 C CA . TYR A 1 327 ? -11.050 -8.624 29.960 1.00 93.12 327 TYR A CA 1
ATOM 2561 C C . TYR A 1 327 ? -10.131 -7.730 30.765 1.00 93.12 327 TYR A C 1
ATOM 2563 O O . TYR A 1 327 ? -10.597 -6.852 31.493 1.00 93.12 327 TYR A O 1
ATOM 2571 N N . GLU A 1 328 ? -8.837 -7.908 30.566 1.00 93.31 328 GLU A N 1
ATOM 2572 C CA . GLU A 1 328 ? -7.823 -6.954 30.976 1.00 93.31 328 GLU A CA 1
ATOM 2573 C C . GLU A 1 328 ? -7.323 -6.215 29.733 1.00 93.31 328 GLU A C 1
ATOM 2575 O O . GLU A 1 328 ? -6.841 -6.828 28.776 1.00 93.31 328 GLU A O 1
ATOM 2580 N N . PHE A 1 329 ? -7.466 -4.892 29.740 1.00 93.88 329 PHE A N 1
ATOM 2581 C CA . PHE A 1 329 ? -6.894 -4.008 28.735 1.00 93.88 329 PHE A CA 1
ATOM 2582 C C . PHE A 1 329 ? -5.593 -3.415 29.264 1.00 93.88 329 PHE A C 1
ATOM 2584 O O . PHE A 1 329 ? -5.595 -2.666 30.249 1.00 93.88 329 PHE A O 1
ATOM 2591 N N . ASP A 1 330 ? -4.511 -3.683 28.542 1.00 93.19 330 ASP A N 1
ATOM 2592 C CA . ASP A 1 330 ? -3.229 -3.013 28.711 1.00 93.19 330 ASP A CA 1
ATOM 2593 C C . ASP A 1 330 ? -2.953 -2.087 27.518 1.00 93.19 330 ASP A C 1
ATOM 2595 O O . ASP A 1 330 ? -3.153 -2.441 26.351 1.00 93.19 330 ASP A O 1
ATOM 2599 N N . PHE A 1 331 ? -2.501 -0.873 27.823 1.00 93.25 331 PHE A N 1
ATOM 2600 C CA . PHE A 1 331 ? -2.238 0.183 26.853 1.00 93.25 331 PHE A CA 1
ATOM 2601 C C . PHE A 1 331 ? -0.790 0.636 26.987 1.00 93.25 331 PHE A C 1
ATOM 2603 O O . PHE A 1 331 ? -0.449 1.449 27.848 1.00 93.25 331 PHE A O 1
ATOM 2610 N N . THR A 1 332 ? 0.064 0.157 26.086 1.00 94.06 332 THR A N 1
ATOM 2611 C CA . THR A 1 332 ? 1.497 0.473 26.115 1.00 94.06 332 THR A CA 1
ATOM 2612 C C . THR A 1 332 ? 1.839 1.561 25.087 1.00 94.06 332 THR A C 1
ATOM 2614 O O . THR A 1 332 ? 1.631 1.363 23.885 1.00 94.06 332 THR A O 1
ATOM 2617 N N . PRO A 1 333 ? 2.356 2.738 25.499 1.00 95.25 333 PRO A N 1
ATOM 2618 C CA . PRO A 1 333 ? 2.745 3.780 24.553 1.00 95.25 333 PRO A CA 1
ATOM 2619 C C . PRO A 1 333 ? 3.847 3.274 23.612 1.00 95.25 333 PRO A C 1
ATOM 2621 O O . PRO A 1 333 ? 4.909 2.822 24.043 1.00 95.25 333 PRO A O 1
ATOM 2624 N N . THR A 1 334 ? 3.586 3.344 22.313 1.00 96.81 334 THR A N 1
ATOM 2625 C CA . THR A 1 334 ? 4.387 2.750 21.246 1.00 96.81 334 THR A CA 1
ATOM 2626 C C . THR A 1 334 ? 4.459 3.701 20.051 1.00 96.81 334 THR A C 1
ATOM 2628 O O . THR A 1 334 ? 3.482 4.332 19.645 1.00 96.81 334 THR A O 1
ATOM 2631 N N . LEU A 1 335 ? 5.643 3.803 19.456 1.00 97.19 335 LEU A N 1
ATOM 2632 C CA . LEU A 1 335 ? 5.885 4.446 18.176 1.00 97.19 335 LEU A CA 1
ATOM 2633 C C . LEU A 1 335 ? 5.540 3.474 17.049 1.00 97.19 335 LEU A C 1
ATOM 2635 O O . LEU A 1 335 ? 6.124 2.391 16.941 1.00 97.19 335 LEU A O 1
ATOM 2639 N N . PHE A 1 336 ? 4.631 3.892 16.181 1.00 97.62 336 PHE A N 1
ATOM 2640 C CA . PHE A 1 336 ? 4.177 3.120 15.044 1.00 97.62 336 PHE A CA 1
ATOM 2641 C C . PHE A 1 336 ? 4.741 3.643 13.747 1.00 97.62 336 PHE A C 1
ATOM 2643 O O . PHE A 1 336 ? 4.874 4.845 13.501 1.00 97.62 336 PHE A O 1
ATOM 2650 N N . ASN A 1 337 ? 4.977 2.676 12.880 1.00 97.50 337 ASN A N 1
ATOM 2651 C CA . ASN A 1 337 ? 5.215 2.878 11.492 1.00 97.50 337 ASN A CA 1
ATOM 2652 C C . ASN A 1 337 ? 3.926 2.709 10.674 1.00 97.50 337 ASN A C 1
ATOM 2654 O O . ASN A 1 337 ? 3.554 1.593 10.328 1.00 97.50 337 ASN A O 1
ATOM 2658 N N . VAL A 1 338 ? 3.333 3.839 10.253 1.00 97.75 338 VAL A N 1
ATOM 2659 C CA . VAL A 1 338 ? 2.277 3.925 9.233 1.00 97.75 338 VAL A CA 1
ATOM 2660 C C . VAL A 1 338 ? 2.807 4.117 7.794 1.00 97.75 338 VAL A C 1
ATOM 2662 O O . VAL A 1 338 ? 3.367 5.153 7.421 1.00 97.75 338 VAL A O 1
ATOM 2665 N N . THR A 1 339 ? 2.558 3.124 6.944 1.00 97.31 339 THR A N 1
ATOM 2666 C CA . THR A 1 339 ? 2.805 3.146 5.490 1.00 97.31 339 THR A CA 1
ATOM 2667 C C . THR A 1 339 ? 1.478 3.250 4.741 1.00 97.31 339 THR A C 1
ATOM 2669 O O . THR A 1 339 ? 0.553 2.496 5.021 1.00 97.31 339 THR A O 1
ATOM 2672 N N . ILE A 1 340 ? 1.379 4.194 3.806 1.00 97.38 340 ILE A N 1
ATOM 2673 C CA . ILE A 1 340 ? 0.167 4.479 3.036 1.00 97.38 340 ILE A CA 1
ATOM 2674 C C . ILE A 1 340 ? 0.471 4.247 1.562 1.00 97.38 340 ILE A C 1
ATOM 2676 O O . ILE A 1 340 ? 1.372 4.879 1.004 1.00 97.38 340 ILE A O 1
ATOM 2680 N N . ASP A 1 341 ? -0.305 3.377 0.929 1.00 95.56 341 ASP A N 1
ATOM 2681 C CA . ASP A 1 341 ? -0.350 3.208 -0.520 1.00 95.56 341 ASP A CA 1
ATOM 2682 C C . ASP A 1 341 ? -1.567 3.964 -1.059 1.00 95.56 341 ASP A C 1
ATOM 2684 O O . ASP A 1 341 ? -2.711 3.580 -0.812 1.00 95.56 341 ASP A O 1
ATOM 2688 N N . ILE A 1 342 ? -1.319 5.061 -1.776 1.00 94.94 342 ILE A N 1
ATOM 2689 C CA . ILE A 1 342 ? -2.392 5.902 -2.323 1.00 94.94 342 ILE A CA 1
ATOM 2690 C C . ILE A 1 342 ? -3.067 5.202 -3.507 1.00 94.94 342 ILE A C 1
ATOM 2692 O O . ILE A 1 342 ? -4.274 5.343 -3.685 1.00 94.94 342 ILE A O 1
ATOM 2696 N N . GLY A 1 343 ? -2.315 4.429 -4.299 1.00 91.25 343 GLY A N 1
ATOM 2697 C CA . GLY A 1 343 ? -2.851 3.738 -5.473 1.00 91.25 343 GLY A CA 1
ATOM 2698 C C . GLY A 1 343 ? -3.807 2.609 -5.097 1.00 91.25 343 GLY A C 1
ATOM 2699 O O . GLY A 1 343 ? -4.871 2.484 -5.695 1.00 91.25 343 GLY A O 1
ATOM 2700 N N . ASN A 1 344 ? -3.446 1.833 -4.074 1.00 93.75 344 ASN A N 1
ATOM 2701 C CA . ASN A 1 344 ? -4.270 0.731 -3.568 1.00 93.75 344 ASN A CA 1
ATOM 2702 C C . ASN A 1 344 ? -5.225 1.141 -2.435 1.00 93.75 344 ASN A C 1
ATOM 2704 O O . ASN A 1 344 ? -5.936 0.285 -1.919 1.00 93.75 344 ASN A O 1
ATOM 2708 N N . GLN A 1 345 ? -5.217 2.415 -2.022 1.00 95.94 345 GLN A N 1
ATOM 2709 C CA . GLN A 1 345 ? -5.981 2.933 -0.878 1.00 95.94 345 GLN A CA 1
ATOM 2710 C C . GLN A 1 345 ? -5.785 2.092 0.399 1.00 95.94 345 GLN A C 1
ATOM 2712 O O . GLN A 1 345 ? -6.721 1.824 1.151 1.00 95.94 345 GLN A O 1
ATOM 2717 N N . ASN A 1 346 ? -4.550 1.654 0.646 1.00 97.12 346 ASN A N 1
ATOM 2718 C CA . ASN A 1 346 ? -4.234 0.719 1.723 1.00 97.12 346 ASN A CA 1
ATOM 2719 C C . ASN A 1 346 ? -3.321 1.363 2.772 1.00 97.12 346 ASN A C 1
ATOM 2721 O O . ASN A 1 346 ? -2.381 2.087 2.433 1.00 97.12 346 ASN A O 1
ATOM 2725 N N . ILE A 1 347 ? -3.584 1.070 4.042 1.00 97.81 347 ILE A N 1
ATOM 2726 C CA . ILE A 1 347 ? -2.811 1.523 5.195 1.00 97.81 347 ILE A CA 1
ATOM 2727 C C . ILE A 1 347 ? -2.226 0.294 5.888 1.00 97.81 347 ILE A C 1
ATOM 2729 O O . ILE A 1 347 ? -2.946 -0.595 6.339 1.00 97.81 347 ILE A O 1
ATOM 2733 N N . THR A 1 348 ? -0.906 0.256 6.011 1.00 97.06 348 THR A N 1
ATOM 2734 C CA . THR A 1 348 ? -0.193 -0.796 6.737 1.00 97.06 348 THR A CA 1
ATOM 2735 C C . THR A 1 348 ? 0.550 -0.204 7.921 1.00 97.06 348 THR A C 1
ATOM 2737 O O . THR A 1 348 ? 1.346 0.728 7.775 1.00 97.06 348 THR A O 1
ATOM 2740 N N . VAL A 1 349 ? 0.292 -0.760 9.102 1.00 97.44 349 VAL A N 1
ATOM 2741 C CA . VAL A 1 349 ? 0.822 -0.274 10.377 1.00 97.44 349 VAL A CA 1
ATOM 2742 C C . VAL A 1 349 ? 1.730 -1.330 10.994 1.00 97.44 349 VAL A C 1
ATOM 2744 O O . VAL A 1 349 ? 1.408 -2.517 10.981 1.00 97.44 349 VAL A O 1
ATOM 2747 N N . ARG A 1 350 ? 2.879 -0.911 11.529 1.00 96.56 350 ARG A N 1
ATOM 2748 C CA . ARG A 1 350 ? 3.809 -1.788 12.252 1.00 96.56 350 ARG A CA 1
ATOM 2749 C C . ARG A 1 350 ? 4.318 -1.113 13.526 1.00 96.56 350 ARG A C 1
ATOM 2751 O O . ARG A 1 350 ? 4.780 0.018 13.427 1.00 96.56 350 ARG A O 1
ATOM 2758 N N . PRO A 1 351 ? 4.274 -1.761 14.699 1.00 96.62 351 PRO A N 1
ATOM 2759 C CA . PRO A 1 351 ? 4.919 -1.227 15.896 1.00 96.62 351 PRO A CA 1
ATOM 2760 C C . PRO A 1 351 ? 6.447 -1.222 15.723 1.00 96.62 351 PRO A C 1
ATOM 2762 O O . PRO A 1 351 ? 7.003 -2.133 15.108 1.00 96.62 351 PRO A O 1
ATOM 2765 N N . THR A 1 352 ? 7.118 -0.196 16.252 1.00 95.56 352 THR A N 1
ATOM 2766 C CA . THR A 1 352 ? 8.573 -0.007 16.098 1.00 95.56 352 THR A CA 1
ATOM 2767 C C . THR A 1 352 ? 9.307 -0.032 17.432 1.00 95.56 352 THR A C 1
ATOM 2769 O O . THR A 1 352 ? 10.248 -0.802 17.592 1.00 95.56 352 THR A O 1
ATOM 2772 N N . ALA A 1 353 ? 8.917 0.825 18.375 1.00 95.56 353 ALA A N 1
ATOM 2773 C CA . ALA A 1 353 ? 9.584 0.969 19.669 1.00 95.56 353 ALA A CA 1
ATOM 2774 C C . ALA A 1 353 ? 8.598 1.494 20.712 1.00 95.56 353 ALA A C 1
ATOM 2776 O O . ALA A 1 353 ? 7.649 2.183 20.350 1.00 95.56 353 ALA A O 1
ATOM 2777 N N . THR A 1 354 ? 8.825 1.219 21.992 1.00 94.94 354 THR A N 1
ATOM 2778 C CA . THR A 1 354 ? 8.061 1.858 23.070 1.00 94.94 354 THR A CA 1
ATOM 2779 C C . THR A 1 354 ? 8.380 3.355 23.126 1.00 94.94 354 THR A C 1
ATOM 2781 O O . THR A 1 354 ? 9.490 3.787 22.805 1.00 94.94 354 THR A O 1
ATOM 2784 N N . SER A 1 355 ? 7.393 4.173 23.483 1.00 94.62 355 SER A N 1
ATOM 2785 C CA . SER A 1 355 ? 7.536 5.627 23.595 1.00 94.62 355 SER A CA 1
ATOM 2786 C C . SER A 1 355 ? 7.253 6.099 25.017 1.00 94.62 355 SER A C 1
ATOM 2788 O O . SER A 1 355 ? 6.690 5.373 25.833 1.00 94.62 355 SER A O 1
ATOM 2790 N N . ARG A 1 356 ? 7.617 7.348 25.325 1.00 93.44 356 ARG A N 1
ATOM 2791 C CA . ARG A 1 356 ? 7.147 8.001 26.552 1.00 93.44 356 ARG A CA 1
ATOM 2792 C C . ARG A 1 356 ? 5.624 8.138 26.492 1.00 93.44 356 ARG A C 1
ATOM 2794 O O . ARG A 1 356 ? 5.077 8.405 25.420 1.00 93.44 356 ARG A O 1
ATOM 2801 N N . ASP A 1 357 ? 4.966 7.955 27.632 1.00 90.31 357 ASP A N 1
ATOM 2802 C CA . ASP A 1 357 ? 3.523 8.149 27.740 1.00 90.31 357 ASP A CA 1
ATOM 2803 C C . ASP A 1 357 ? 3.159 9.610 27.435 1.00 90.31 357 ASP A C 1
ATOM 2805 O O . ASP A 1 357 ? 3.671 10.534 28.072 1.00 90.31 357 ASP A O 1
ATOM 2809 N N . PHE A 1 358 ? 2.324 9.802 26.413 1.00 90.56 358 PHE A N 1
ATOM 2810 C CA . PHE A 1 358 ? 1.891 11.112 25.926 1.00 90.56 358 PHE A CA 1
ATOM 2811 C C . PHE A 1 358 ? 0.581 11.578 26.575 1.00 90.56 358 PHE A C 1
ATOM 2813 O O . PHE A 1 358 ? 0.238 12.748 26.448 1.00 90.56 358 PHE A O 1
ATOM 2820 N N . ASN A 1 359 ? -0.139 10.696 27.276 1.00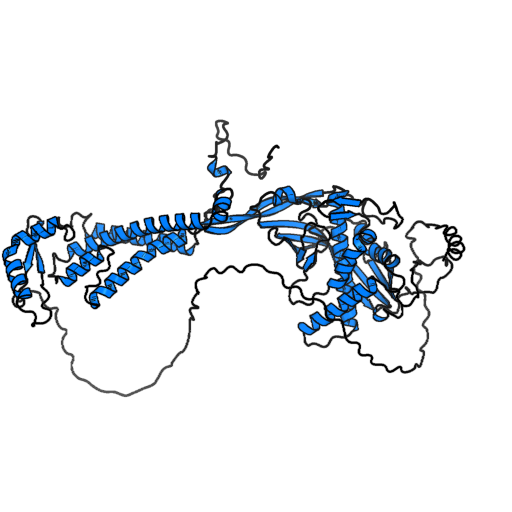 90.00 359 ASN A N 1
ATOM 2821 C CA . ASN A 1 359 ? -1.308 11.044 28.083 1.00 90.00 359 ASN A CA 1
ATOM 2822 C C . ASN A 1 359 ? -1.215 10.331 29.444 1.00 90.00 359 ASN A C 1
ATOM 2824 O O . ASN A 1 359 ? -1.898 9.331 29.678 1.00 90.00 359 ASN A O 1
ATOM 2828 N N . PRO A 1 360 ? -0.376 10.850 30.362 1.00 86.94 360 PRO A N 1
ATOM 2829 C CA . PRO A 1 360 ? -0.173 10.238 31.672 1.00 86.94 360 PRO A CA 1
ATOM 2830 C C . PRO A 1 360 ? -1.434 10.262 32.549 1.00 86.94 360 PRO A C 1
ATOM 2832 O O . PRO A 1 360 ? -1.558 9.437 33.451 1.00 86.94 360 PRO A O 1
ATOM 2835 N N . GLN A 1 361 ? -2.387 11.164 32.279 1.00 85.25 361 GLN A N 1
ATOM 2836 C CA . GLN A 1 361 ? -3.700 11.190 32.932 1.00 85.25 361 GLN A CA 1
ATOM 2837 C C . GLN A 1 361 ? -4.595 10.021 32.499 1.00 85.25 361 GLN A C 1
ATOM 2839 O O . GLN A 1 361 ? -5.599 9.747 33.148 1.00 85.25 361 GLN A O 1
ATOM 2844 N N . ARG A 1 362 ? -4.238 9.307 31.419 1.00 87.12 362 ARG A N 1
ATOM 2845 C CA . ARG A 1 362 ? -4.946 8.119 30.913 1.00 87.12 362 ARG A CA 1
ATOM 2846 C C . ARG A 1 362 ? -6.412 8.386 30.565 1.00 87.12 362 ARG A C 1
ATOM 2848 O O . ARG A 1 362 ? -7.227 7.464 30.543 1.00 87.12 362 ARG A O 1
ATOM 2855 N N . ASN A 1 363 ? -6.746 9.633 30.233 1.00 88.50 363 ASN A N 1
ATOM 2856 C CA . ASN A 1 363 ? -8.113 10.000 29.865 1.00 88.50 363 ASN A CA 1
ATOM 2857 C C . ASN A 1 363 ? -8.553 9.262 28.594 1.00 88.50 363 ASN A C 1
ATOM 2859 O O . ASN A 1 363 ? -9.649 8.720 28.553 1.00 88.50 363 ASN A O 1
ATOM 2863 N N . ILE A 1 364 ? -7.679 9.153 27.585 1.00 91.81 364 ILE A N 1
ATOM 2864 C CA . ILE A 1 364 ? -8.012 8.462 26.327 1.00 91.81 364 ILE A C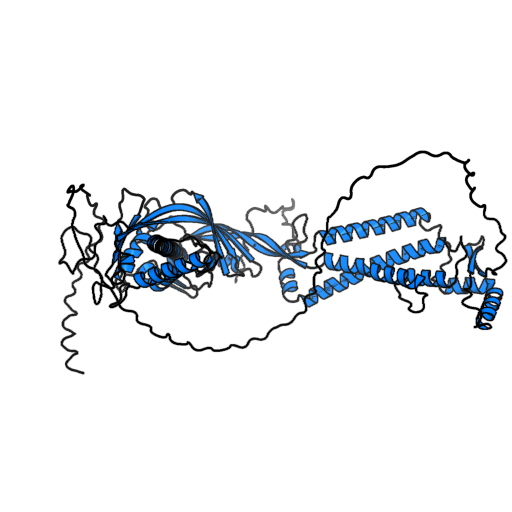A 1
ATOM 2865 C C . ILE A 1 364 ? -8.348 6.992 26.580 1.00 91.81 364 ILE A C 1
ATOM 2867 O O . ILE A 1 364 ? -9.373 6.508 26.110 1.00 91.81 364 ILE A O 1
ATOM 2871 N N . THR A 1 365 ? -7.497 6.282 27.321 1.00 91.56 365 THR A N 1
ATOM 2872 C CA . THR A 1 365 ? -7.680 4.846 27.566 1.00 91.56 365 THR A CA 1
ATOM 2873 C C . THR A 1 365 ? -8.903 4.592 28.441 1.00 91.56 365 THR A C 1
ATOM 2875 O O . THR A 1 365 ? -9.664 3.669 28.163 1.00 91.56 365 THR A O 1
ATOM 2878 N N . ARG A 1 366 ? -9.163 5.460 29.431 1.00 90.19 366 ARG A N 1
ATOM 2879 C CA . ARG A 1 366 ? -10.397 5.437 30.229 1.00 90.19 366 ARG A CA 1
ATOM 2880 C C . ARG A 1 366 ? -11.637 5.591 29.350 1.00 90.19 366 ARG A C 1
ATOM 2882 O O . ARG A 1 366 ? -12.537 4.763 29.438 1.00 90.19 366 ARG A O 1
ATOM 2889 N N . ILE A 1 367 ? -11.678 6.616 28.499 1.00 91.69 367 ILE A N 1
ATOM 2890 C CA . ILE A 1 367 ? -12.845 6.894 27.654 1.00 91.69 367 ILE A CA 1
ATOM 2891 C C . ILE A 1 367 ? -13.093 5.768 26.650 1.00 91.69 367 ILE A C 1
ATOM 2893 O O . ILE A 1 367 ? -14.241 5.364 26.496 1.00 91.69 367 ILE A O 1
ATOM 2897 N N . VAL A 1 368 ? -12.046 5.219 26.023 1.00 93.81 368 VAL A N 1
ATOM 2898 C CA . VAL A 1 368 ? -12.173 4.100 25.071 1.00 93.81 368 VAL A CA 1
ATOM 2899 C C . VAL A 1 368 ? -12.796 2.872 25.729 1.00 93.81 368 VAL A C 1
ATOM 2901 O O . VAL A 1 368 ? -13.740 2.316 25.178 1.00 93.81 368 VAL A O 1
ATOM 2904 N N . VAL A 1 369 ? -12.323 2.463 26.911 1.00 92.94 369 VAL A N 1
ATOM 2905 C CA . VAL A 1 369 ? -12.896 1.290 27.594 1.00 92.94 369 VAL A CA 1
ATOM 2906 C C . VAL A 1 369 ? -14.323 1.585 28.069 1.00 92.94 369 VAL A C 1
ATOM 2908 O O . VAL A 1 369 ? -15.211 0.759 27.881 1.00 92.94 369 VAL A O 1
ATOM 2911 N N . ARG A 1 370 ? -14.587 2.797 28.577 1.00 90.56 370 ARG A N 1
ATOM 2912 C CA . ARG A 1 370 ? -15.932 3.236 28.989 1.00 90.56 370 ARG A CA 1
ATOM 2913 C C . ARG A 1 370 ? -16.956 3.210 27.846 1.00 90.56 370 ARG A C 1
ATOM 2915 O O . ARG A 1 370 ? -18.131 2.970 28.101 1.00 90.56 370 ARG A O 1
ATOM 2922 N N . GLN A 1 371 ? -16.538 3.390 26.587 1.00 91.81 371 GLN A N 1
ATOM 2923 C CA . GLN A 1 371 ? -17.459 3.291 25.445 1.00 91.81 371 GLN A CA 1
ATOM 2924 C C . GLN A 1 371 ? -18.134 1.916 25.342 1.00 91.81 371 GLN A C 1
ATOM 2926 O O . GLN A 1 371 ? -19.256 1.850 24.853 1.00 91.81 371 GLN A O 1
ATOM 2931 N N . PHE A 1 372 ? -17.497 0.831 25.795 1.00 92.75 372 PHE A N 1
ATOM 2932 C CA . PHE A 1 372 ? -18.110 -0.499 25.735 1.00 92.75 372 PHE A CA 1
ATOM 2933 C C . PHE A 1 372 ? -19.339 -0.614 26.644 1.00 92.75 372 PHE A C 1
ATOM 2935 O O . PHE A 1 372 ? -20.358 -1.136 26.202 1.00 92.75 372 PHE A O 1
ATOM 2942 N N . GLU A 1 373 ? -19.267 -0.081 27.866 1.00 89.19 373 GLU A N 1
ATOM 2943 C CA . GLU A 1 373 ? -20.397 -0.020 28.806 1.00 89.19 373 GLU A CA 1
ATOM 2944 C C . GLU A 1 373 ? -21.539 0.829 28.234 1.00 89.19 373 GLU A C 1
ATOM 2946 O O . GLU A 1 373 ? -22.670 0.360 28.111 1.00 89.19 373 GLU A O 1
ATOM 2951 N N . LEU A 1 374 ? -21.223 2.045 27.774 1.00 87.38 374 LEU A N 1
ATOM 2952 C CA . LEU A 1 374 ? -22.209 2.962 27.190 1.00 87.38 374 LEU A CA 1
ATOM 2953 C C . LEU A 1 374 ? -22.921 2.354 25.982 1.00 87.38 374 LEU A C 1
ATOM 2955 O O . LEU A 1 374 ? -24.141 2.422 25.862 1.00 87.38 374 LEU A O 1
ATOM 2959 N N . MET A 1 375 ? -22.161 1.719 25.092 1.00 89.38 375 MET A N 1
ATOM 2960 C CA . MET A 1 375 ? -22.744 1.022 23.957 1.00 89.38 375 MET A CA 1
ATOM 2961 C C . MET A 1 375 ? -23.590 -0.167 24.417 1.00 89.38 375 MET A C 1
ATOM 2963 O O . MET A 1 375 ? -24.625 -0.428 23.818 1.00 89.38 375 MET A O 1
ATOM 2967 N N . SER A 1 376 ? -23.177 -0.920 25.438 1.00 89.19 376 SER A N 1
ATOM 2968 C CA . SER A 1 376 ? -23.927 -2.095 25.899 1.00 89.19 376 SER A CA 1
ATOM 2969 C C . SER A 1 376 ? -25.312 -1.720 26.422 1.00 89.19 376 SER A C 1
ATOM 2971 O O . SER A 1 376 ? -26.282 -2.430 26.140 1.00 89.19 376 SER A O 1
ATOM 2973 N N . ASN A 1 377 ? -25.402 -0.588 27.124 1.00 84.75 377 ASN A N 1
ATOM 2974 C CA . ASN A 1 377 ? -26.656 -0.041 27.640 1.00 84.75 377 ASN A CA 1
ATOM 2975 C C . ASN A 1 377 ? -27.634 0.304 26.499 1.00 84.75 377 ASN A C 1
ATOM 2977 O O . ASN A 1 377 ? -28.809 -0.054 26.559 1.00 84.75 377 ASN A O 1
ATOM 2981 N N . ASP A 1 378 ? -27.138 0.905 25.414 1.00 79.44 378 ASP A N 1
ATOM 2982 C CA . ASP A 1 378 ? -27.969 1.376 24.295 1.00 79.44 378 ASP A CA 1
ATOM 2983 C C . ASP A 1 378 ? -28.238 0.328 23.203 1.00 79.44 378 ASP A C 1
ATOM 2985 O O . ASP A 1 378 ? -29.222 0.410 22.463 1.00 79.44 378 ASP A O 1
ATOM 2989 N N . MET A 1 379 ? -27.329 -0.633 23.024 1.00 78.38 379 MET A N 1
ATOM 2990 C CA . MET A 1 379 ? -27.337 -1.553 21.878 1.00 78.38 379 MET A CA 1
ATOM 2991 C C . MET A 1 379 ? -28.086 -2.864 22.141 1.00 78.38 379 MET A C 1
ATOM 2993 O O . MET A 1 379 ? -28.077 -3.770 21.296 1.00 78.38 379 MET A O 1
ATOM 2997 N N . THR A 1 380 ? -28.776 -2.955 23.275 1.00 73.94 380 THR A N 1
ATOM 2998 C CA . THR A 1 380 ? -29.728 -4.030 23.546 1.00 73.94 380 THR A CA 1
ATOM 2999 C C . THR A 1 380 ? -31.054 -3.678 22.872 1.00 73.94 380 THR A C 1
ATOM 3001 O O . THR A 1 380 ? -31.746 -2.740 23.260 1.00 73.94 380 THR A O 1
ATOM 3004 N N . LYS A 1 381 ? -31.406 -4.394 21.796 1.00 75.50 381 LYS A N 1
ATOM 3005 C CA . LYS A 1 381 ? -32.754 -4.291 21.222 1.00 75.50 381 LYS A CA 1
ATOM 3006 C C . LYS A 1 381 ? -33.704 -5.137 22.054 1.00 75.50 381 LYS A C 1
ATOM 3008 O O . LYS A 1 381 ? -33.292 -6.121 22.654 1.00 75.50 381 LYS A O 1
ATOM 3013 N N . ILE A 1 382 ? -34.996 -4.829 21.942 1.00 76.12 382 ILE A N 1
ATOM 3014 C CA . ILE A 1 382 ? -36.101 -5.540 22.601 1.00 76.12 382 ILE A CA 1
ATOM 3015 C C . ILE A 1 382 ? -35.917 -7.074 22.580 1.00 76.12 382 ILE A C 1
ATOM 3017 O O . ILE A 1 382 ? -36.141 -7.704 23.598 1.00 76.12 382 ILE A O 1
ATOM 3021 N N . TYR A 1 383 ? -35.446 -7.681 21.484 1.00 82.31 383 TYR A N 1
ATOM 3022 C CA . TYR A 1 383 ? -35.341 -9.148 21.373 1.00 82.31 383 TYR A CA 1
ATOM 3023 C C . TYR A 1 383 ? -33.921 -9.716 21.233 1.00 82.31 383 TYR A C 1
ATOM 3025 O O . TYR A 1 383 ? -33.764 -10.933 21.256 1.00 82.31 383 TYR A O 1
ATOM 3033 N N . VAL A 1 384 ? -32.902 -8.884 20.990 1.00 87.75 384 VAL A N 1
ATOM 3034 C CA . VAL A 1 384 ? -31.563 -9.347 20.573 1.00 87.75 384 VAL A CA 1
ATOM 3035 C C . VAL A 1 384 ? -30.502 -8.339 21.016 1.00 87.75 384 VAL A C 1
ATOM 3037 O O . VAL A 1 384 ? -30.682 -7.132 20.827 1.00 87.75 384 VAL A O 1
ATOM 3040 N N . SER A 1 385 ? -29.362 -8.819 21.515 1.00 89.75 385 SER A N 1
ATOM 3041 C CA . SER A 1 385 ? -28.190 -7.973 21.754 1.00 89.75 385 SER A CA 1
ATOM 3042 C C . SER A 1 385 ? -27.340 -7.846 20.491 1.00 89.75 385 SER A C 1
ATOM 3044 O O . SER A 1 385 ? -26.843 -8.839 19.956 1.00 89.75 385 SER A O 1
ATOM 3046 N N . LEU A 1 386 ? -27.113 -6.612 20.027 1.00 91.31 386 LEU A N 1
ATOM 3047 C CA . LEU A 1 386 ? -26.216 -6.370 18.892 1.00 91.31 386 LEU A CA 1
ATOM 3048 C C . LEU A 1 386 ? -24.763 -6.752 19.215 1.00 91.31 386 LEU A C 1
ATOM 3050 O O . LEU A 1 386 ? -24.056 -7.220 18.322 1.00 91.31 386 LEU A O 1
ATOM 3054 N N . PHE A 1 387 ? -24.339 -6.603 20.475 1.00 91.69 387 PHE A N 1
ATOM 3055 C CA . PHE A 1 387 ? -23.042 -7.095 20.945 1.00 91.69 387 PHE A CA 1
ATOM 3056 C C . PHE A 1 387 ? -22.970 -8.615 20.902 1.00 91.69 387 PHE A C 1
ATOM 3058 O O . PHE A 1 387 ? -22.003 -9.159 20.373 1.00 91.69 387 PHE A O 1
ATOM 3065 N N . GLY A 1 388 ? -24.007 -9.290 21.409 1.00 92.19 388 GLY A N 1
ATOM 3066 C CA . GLY A 1 388 ? -24.095 -10.749 21.390 1.00 92.19 388 GLY A CA 1
ATOM 3067 C C . GLY A 1 388 ? -23.944 -11.311 19.977 1.00 92.19 388 GLY A C 1
ATOM 3068 O O . GLY A 1 388 ? -23.102 -12.177 19.745 1.00 92.19 388 GLY A O 1
ATOM 3069 N N . GLU A 1 389 ? -24.674 -10.756 19.006 1.00 93.88 389 GLU A N 1
ATOM 3070 C CA . GLU A 1 389 ? -24.568 -11.160 17.597 1.00 93.88 389 GLU A CA 1
ATOM 3071 C C . GLU A 1 389 ? -23.204 -10.840 16.974 1.00 93.88 389 GLU A C 1
ATOM 3073 O O . GLU A 1 389 ? -22.636 -11.669 16.256 1.00 93.88 389 GLU A O 1
ATOM 3078 N N . ALA A 1 390 ? -22.649 -9.655 17.242 1.00 94.81 390 ALA A N 1
ATOM 3079 C CA . ALA A 1 390 ? -21.352 -9.268 16.696 1.00 94.81 390 ALA A CA 1
ATOM 3080 C C . ALA A 1 390 ? -20.223 -10.167 17.227 1.00 94.81 390 ALA A C 1
ATOM 3082 O O . ALA A 1 390 ? -19.404 -10.663 16.450 1.00 94.81 390 ALA A O 1
ATOM 3083 N N . PHE A 1 391 ? -20.206 -10.440 18.532 1.00 95.56 391 PHE A N 1
ATOM 3084 C CA . PHE A 1 391 ? -19.244 -11.358 19.136 1.00 95.56 391 PHE A CA 1
ATOM 3085 C C . PHE A 1 391 ? -19.424 -12.784 18.625 1.00 95.56 391 PHE A C 1
ATOM 3087 O O . PHE A 1 391 ? -18.446 -13.400 18.203 1.00 95.56 391 PHE A O 1
ATOM 3094 N N . ASN A 1 392 ? -20.662 -13.280 18.559 1.00 95.56 392 ASN A N 1
ATOM 3095 C CA . ASN A 1 392 ? -20.953 -14.600 18.007 1.00 95.56 392 ASN A CA 1
ATOM 3096 C C . ASN A 1 392 ? -20.438 -14.743 16.562 1.00 95.56 392 ASN A C 1
ATOM 3098 O O . ASN A 1 392 ? -19.764 -15.720 16.234 1.00 95.56 392 ASN A O 1
ATOM 3102 N N . SER A 1 393 ? -20.655 -13.733 15.711 1.00 95.19 393 SER A N 1
ATOM 3103 C CA . SER A 1 393 ? -20.141 -13.714 14.334 1.00 95.19 393 SER A CA 1
ATOM 3104 C C . SER A 1 393 ? -18.616 -13.857 14.275 1.00 95.19 393 SER A C 1
ATOM 3106 O O . SER A 1 393 ? -18.098 -14.649 13.485 1.00 95.19 393 SER A O 1
ATOM 3108 N N . SER A 1 394 ? -17.882 -13.135 15.125 1.00 94.69 394 SER A N 1
ATOM 3109 C CA . SER A 1 394 ? -16.418 -13.236 15.184 1.00 94.69 394 SER A CA 1
ATOM 3110 C C . SER A 1 394 ? -15.944 -14.594 15.691 1.00 94.69 394 SER A C 1
ATOM 3112 O O . SER A 1 394 ? -15.014 -15.168 15.126 1.00 94.69 394 SER A O 1
ATOM 3114 N N . ILE A 1 395 ? -16.604 -15.147 16.712 1.00 94.88 395 ILE A N 1
ATOM 3115 C CA . ILE A 1 395 ? -16.295 -16.478 17.252 1.00 94.88 395 ILE A CA 1
ATOM 3116 C C . ILE A 1 395 ? -16.479 -17.537 16.164 1.00 94.88 395 ILE A C 1
ATOM 3118 O O . ILE A 1 395 ? -15.585 -18.351 15.926 1.00 94.88 395 ILE A O 1
ATOM 3122 N N . VAL A 1 396 ? -17.600 -17.500 15.441 1.00 93.88 396 VAL A N 1
ATOM 3123 C CA . VAL A 1 396 ? -17.859 -18.411 14.319 1.00 93.88 396 VAL A CA 1
ATOM 3124 C C . VAL A 1 396 ? -16.806 -18.237 13.222 1.00 93.88 396 VAL A C 1
ATOM 3126 O O . VAL A 1 396 ? -16.272 -19.230 12.722 1.00 93.88 396 VAL A O 1
ATOM 3129 N N . ALA A 1 397 ? -16.448 -17.002 12.868 1.00 91.69 397 ALA A N 1
ATOM 3130 C CA . ALA A 1 397 ? -15.425 -16.740 11.860 1.00 91.69 397 ALA A CA 1
ATOM 3131 C C . ALA A 1 397 ? -14.034 -17.249 12.284 1.00 91.69 397 ALA A C 1
ATOM 3133 O O . ALA A 1 397 ? -13.315 -17.813 11.455 1.00 91.69 397 ALA A O 1
ATOM 3134 N N . TYR A 1 398 ? -13.681 -17.135 13.568 1.00 91.75 398 TYR A N 1
ATOM 3135 C CA . TYR A 1 398 ? -12.460 -17.714 14.133 1.00 91.75 398 TYR A CA 1
ATOM 3136 C C . TYR A 1 398 ? -12.466 -19.246 14.058 1.00 91.75 398 TYR A C 1
ATOM 3138 O O . TYR A 1 398 ? -11.492 -19.848 13.600 1.00 91.75 398 TYR A O 1
ATOM 3146 N N . LYS A 1 399 ? -13.583 -19.889 14.435 1.00 91.38 399 LYS A N 1
ATOM 3147 C CA . LYS A 1 399 ? -13.747 -21.349 14.315 1.00 91.38 399 LYS A CA 1
ATOM 3148 C C . LYS A 1 399 ? -13.499 -21.806 12.870 1.00 91.38 399 LYS A C 1
ATOM 3150 O O . LYS A 1 399 ? -12.740 -22.747 12.642 1.00 91.38 399 LYS A O 1
ATOM 3155 N N . MET A 1 400 ? -14.075 -21.103 11.892 1.00 89.00 400 MET A N 1
ATOM 3156 C CA . MET A 1 400 ? -13.916 -21.415 10.465 1.00 89.00 400 MET A CA 1
ATOM 3157 C C . MET A 1 400 ? -12.488 -21.174 9.955 1.00 89.00 400 MET A C 1
ATOM 3159 O O . MET A 1 400 ? -11.949 -21.989 9.201 1.00 89.00 400 MET A O 1
ATOM 3163 N N . SER A 1 401 ? -11.846 -20.079 10.369 1.00 86.44 401 SER A N 1
ATOM 3164 C CA . SER A 1 401 ? -10.490 -19.741 9.927 1.00 86.44 401 SER A CA 1
ATOM 3165 C C . SER A 1 401 ? -9.448 -20.723 10.455 1.00 86.44 401 SER A C 1
ATOM 3167 O O . SER A 1 401 ? -8.593 -21.192 9.691 1.00 86.44 401 SER A O 1
ATOM 3169 N N . ARG A 1 402 ? -9.562 -21.106 11.731 1.00 84.81 402 ARG A N 1
ATOM 3170 C CA . ARG A 1 402 ? -8.672 -22.072 12.373 1.00 84.81 402 ARG A CA 1
ATOM 3171 C C . ARG A 1 402 ? -8.864 -23.468 11.800 1.00 84.81 402 ARG A C 1
ATOM 3173 O O . ARG A 1 402 ? -7.865 -24.083 11.441 1.00 84.81 402 ARG A O 1
ATOM 3180 N N . ALA A 1 403 ? -10.110 -23.902 11.587 1.00 82.31 403 ALA A N 1
ATOM 3181 C CA . ALA A 1 403 ? -10.413 -25.179 10.933 1.00 82.31 403 ALA A CA 1
ATOM 3182 C C . ALA A 1 403 ? -9.791 -25.298 9.527 1.00 82.31 403 ALA A C 1
ATOM 3184 O O . ALA A 1 403 ? -9.418 -26.387 9.096 1.00 82.31 403 ALA A O 1
ATOM 3185 N N . SER A 1 404 ? -9.644 -24.179 8.808 1.00 79.25 404 SER A N 1
ATOM 3186 C CA . SER A 1 404 ? -8.980 -24.156 7.495 1.00 79.25 404 SER A CA 1
ATOM 3187 C C . SER A 1 404 ? -7.442 -24.121 7.558 1.00 79.25 404 SER A C 1
ATOM 3189 O O . SER A 1 404 ? -6.779 -24.423 6.560 1.00 79.25 404 SER A O 1
ATOM 3191 N N . SER A 1 405 ? -6.868 -23.739 8.705 1.00 79.12 405 SER A N 1
ATOM 3192 C CA . SER A 1 405 ? -5.438 -23.432 8.860 1.00 79.12 405 SER A CA 1
ATOM 3193 C C . SER A 1 405 ? -4.660 -24.486 9.651 1.00 79.12 405 SER A C 1
ATOM 3195 O O . SER A 1 405 ? -3.510 -24.753 9.306 1.00 79.12 405 SER A O 1
ATOM 3197 N N . SER A 1 406 ? -5.264 -25.097 10.673 1.00 77.94 406 SER A N 1
ATOM 3198 C CA . SER A 1 406 ? -4.677 -26.192 11.452 1.00 77.94 406 SER A CA 1
ATOM 3199 C C . SER A 1 406 ? -5.684 -27.332 11.631 1.00 77.94 406 SER A C 1
ATOM 3201 O O . SER A 1 406 ? -6.892 -27.109 11.669 1.00 77.94 406 SER A O 1
ATOM 3203 N N . ARG A 1 407 ? -5.171 -28.564 11.732 1.00 75.94 407 ARG A N 1
ATOM 3204 C CA . ARG A 1 407 ? -5.952 -29.762 12.082 1.00 75.94 407 ARG A CA 1
ATOM 3205 C C . ARG A 1 407 ? -5.997 -30.027 13.588 1.00 75.94 407 ARG A C 1
ATOM 3207 O O . ARG A 1 407 ? -6.642 -30.990 13.993 1.00 75.94 407 ARG A O 1
ATOM 3214 N N . ASP A 1 408 ? -5.315 -29.216 14.392 1.00 80.31 408 ASP A N 1
ATOM 3215 C CA . ASP A 1 408 ? -5.269 -29.424 15.835 1.00 80.31 408 ASP A CA 1
ATOM 3216 C C . ASP A 1 408 ? -6.656 -29.166 16.447 1.00 80.31 408 ASP A C 1
ATOM 3218 O O . ASP A 1 408 ? -7.256 -28.116 16.178 1.00 80.31 408 ASP A O 1
ATOM 3222 N N . PRO A 1 409 ? -7.188 -30.101 17.255 1.00 81.00 409 PRO A N 1
ATOM 3223 C CA . PRO A 1 409 ? -8.451 -29.893 17.944 1.00 81.00 409 PRO A CA 1
ATOM 3224 C C . PRO A 1 409 ? -8.303 -28.740 18.944 1.00 81.00 409 PRO A C 1
ATOM 3226 O O . PRO A 1 409 ? -7.325 -28.675 19.684 1.00 81.00 409 PRO A O 1
ATOM 3229 N N . PHE A 1 410 ? -9.276 -27.832 18.963 1.00 87.00 410 PHE A N 1
ATOM 3230 C CA . PHE A 1 410 ? -9.351 -26.717 19.911 1.00 87.00 410 PHE A CA 1
ATOM 3231 C C . PHE A 1 410 ? -10.689 -26.761 20.654 1.00 87.00 410 PHE A C 1
ATOM 3233 O O . PHE A 1 410 ? -11.679 -27.273 20.123 1.00 87.00 410 PHE A O 1
ATOM 3240 N N . THR A 1 411 ? -10.721 -26.252 21.886 1.00 90.50 411 THR A N 1
ATOM 3241 C CA . THR A 1 411 ? -11.944 -26.241 22.704 1.00 90.50 411 THR A CA 1
ATOM 3242 C C . THR A 1 411 ? -12.874 -25.097 22.296 1.00 90.50 411 THR A C 1
ATOM 3244 O O . THR A 1 411 ? -12.454 -24.093 21.714 1.00 90.50 411 THR A O 1
ATOM 3247 N N . GLU A 1 412 ? -14.169 -25.227 22.596 1.00 90.12 412 GLU A N 1
ATOM 3248 C CA . GLU A 1 412 ? -15.132 -24.152 22.318 1.00 90.12 412 GLU A CA 1
ATOM 3249 C C . GLU A 1 412 ? -14.842 -22.880 23.118 1.00 90.12 412 GLU A C 1
ATOM 3251 O O . GLU A 1 412 ? -15.053 -21.774 22.618 1.00 90.12 412 GLU A O 1
ATOM 3256 N N . GLU A 1 413 ? -14.314 -23.040 24.328 1.00 91.75 413 GLU A N 1
ATOM 3257 C CA . GLU A 1 413 ? -13.880 -21.957 25.208 1.00 91.75 413 GLU A CA 1
ATOM 3258 C C . GLU A 1 413 ? -12.721 -21.176 24.584 1.00 91.75 413 GLU A C 1
ATOM 3260 O O . GLU A 1 413 ? -12.778 -19.950 24.507 1.00 91.75 413 GLU A O 1
ATOM 3265 N N . GLU A 1 414 ? -11.707 -21.869 24.051 1.00 92.50 414 GLU A N 1
ATOM 3266 C CA . GLU A 1 414 ? -10.568 -21.232 23.382 1.00 92.50 414 GLU A CA 1
ATOM 3267 C C . GLU A 1 414 ? -11.026 -20.426 22.160 1.00 92.50 414 GLU A C 1
ATOM 3269 O O . GLU A 1 414 ? -10.592 -19.291 21.956 1.00 92.50 414 GLU A O 1
ATOM 3274 N N . ALA A 1 415 ? -11.949 -20.977 21.366 1.00 92.12 415 ALA A N 1
ATOM 3275 C CA . ALA A 1 415 ? -12.512 -20.268 20.222 1.00 92.12 415 ALA A CA 1
ATOM 3276 C C . ALA A 1 415 ? -13.344 -19.049 20.633 1.00 92.12 415 ALA A C 1
ATOM 3278 O O . ALA A 1 415 ? -13.281 -18.013 19.966 1.00 92.12 415 ALA A O 1
ATOM 3279 N N . THR A 1 416 ? -14.109 -19.169 21.719 1.00 94.31 416 THR A N 1
ATOM 3280 C CA . THR A 1 416 ? -14.924 -18.076 22.256 1.00 94.31 416 THR A CA 1
ATOM 3281 C C . THR A 1 416 ? -14.038 -16.940 22.753 1.00 94.31 416 THR A C 1
ATOM 3283 O O . THR A 1 416 ? -14.175 -15.811 22.283 1.00 94.31 416 THR A O 1
ATOM 3286 N N . LEU A 1 417 ? -13.057 -17.237 23.608 1.00 95.50 417 LEU A N 1
ATOM 3287 C CA . LEU A 1 417 ? -12.124 -16.241 24.140 1.00 95.50 417 LEU A CA 1
ATOM 3288 C C . LEU A 1 417 ? -11.276 -15.592 23.039 1.00 95.50 417 LEU A C 1
ATOM 3290 O O . LEU A 1 417 ? -11.082 -14.377 23.059 1.00 95.50 417 LEU A O 1
ATOM 3294 N N . ALA A 1 418 ? -10.807 -16.354 22.047 1.00 93.25 418 ALA A N 1
ATOM 3295 C CA . ALA A 1 418 ? -10.037 -15.802 20.931 1.00 93.25 418 ALA A CA 1
ATOM 3296 C C . ALA A 1 418 ? -10.889 -14.898 20.023 1.00 93.25 418 ALA A C 1
ATOM 3298 O O . ALA A 1 418 ? -10.451 -13.807 19.650 1.00 93.25 418 ALA A O 1
ATOM 3299 N N . GLY A 1 419 ? -12.115 -15.321 19.692 1.00 93.75 419 GLY A N 1
ATOM 3300 C CA . GLY A 1 419 ? -13.060 -14.517 18.914 1.00 93.75 419 GLY A CA 1
ATOM 3301 C C . GLY A 1 419 ? -13.403 -13.201 19.613 1.00 93.75 419 GLY A C 1
ATOM 3302 O O . GLY A 1 419 ? -13.362 -12.144 18.981 1.00 93.75 419 GLY A O 1
ATOM 3303 N N . LEU A 1 420 ? -13.646 -13.260 20.926 1.00 95.56 420 LEU A N 1
ATOM 3304 C CA . LEU A 1 420 ? -13.887 -12.092 21.772 1.00 95.56 420 LEU A CA 1
ATOM 3305 C C . LEU A 1 420 ? -12.677 -11.167 21.837 1.00 95.56 420 LEU A C 1
ATOM 3307 O O . LEU A 1 420 ? -12.829 -9.973 21.596 1.00 95.56 420 LEU A O 1
ATOM 3311 N N . THR A 1 421 ? -11.482 -11.717 22.075 1.00 95.88 421 THR A N 1
ATOM 3312 C CA . THR A 1 421 ? -10.219 -10.959 22.092 1.00 95.88 421 THR A CA 1
ATOM 3313 C C . THR A 1 421 ? -10.041 -10.173 20.797 1.00 95.88 421 THR A C 1
ATOM 3315 O O . THR A 1 421 ? -9.745 -8.979 20.829 1.00 95.88 421 THR A O 1
ATOM 3318 N N . ASN A 1 422 ? -10.253 -10.817 19.646 1.00 94.81 422 ASN A N 1
ATOM 3319 C CA . ASN A 1 422 ? -10.124 -10.163 18.346 1.00 94.81 422 ASN A CA 1
ATOM 3320 C C . ASN A 1 422 ? -11.164 -9.049 18.172 1.00 94.81 422 ASN A C 1
ATOM 3322 O O . ASN A 1 422 ? -10.809 -7.951 17.744 1.00 94.81 422 ASN A O 1
ATOM 3326 N N . SER A 1 423 ? -12.429 -9.310 18.515 1.00 95.56 423 SER A N 1
ATOM 3327 C CA . SER A 1 423 ? -13.519 -8.339 18.380 1.00 95.56 423 SER A CA 1
ATOM 3328 C C . SER A 1 423 ? -13.327 -7.106 19.251 1.00 95.56 423 SER A C 1
ATOM 3330 O O . SER A 1 423 ? -13.440 -5.988 18.750 1.00 95.56 423 SER A O 1
ATOM 3332 N N . THR A 1 424 ? -13.021 -7.289 20.536 1.00 95.75 424 THR A N 1
ATOM 3333 C CA . THR A 1 424 ? -12.818 -6.179 21.477 1.00 95.75 424 THR A CA 1
ATOM 3334 C C . THR A 1 424 ? -11.570 -5.381 21.123 1.00 95.75 424 THR A C 1
ATOM 3336 O O . THR A 1 424 ? -11.611 -4.151 21.126 1.00 95.75 424 THR A O 1
ATOM 3339 N N . THR A 1 425 ? -10.492 -6.056 20.714 1.00 95.88 425 THR A N 1
ATOM 3340 C CA . THR A 1 425 ? -9.270 -5.400 20.229 1.00 95.88 425 THR A CA 1
ATOM 3341 C C . THR A 1 425 ? -9.537 -4.566 18.973 1.00 95.88 425 THR A C 1
ATOM 3343 O O . THR A 1 425 ? -9.113 -3.414 18.911 1.00 95.88 425 THR A O 1
ATOM 3346 N N . ALA A 1 426 ? -10.256 -5.109 17.984 1.00 95.44 426 ALA A N 1
ATOM 3347 C CA . ALA A 1 426 ? -10.586 -4.390 16.753 1.00 95.44 426 ALA A CA 1
ATOM 3348 C C . ALA A 1 426 ? -11.465 -3.161 17.027 1.00 95.44 426 ALA A C 1
ATOM 3350 O O . ALA A 1 426 ? -11.188 -2.080 16.509 1.00 95.44 426 ALA A O 1
ATOM 3351 N N . MET A 1 427 ? -12.469 -3.296 17.900 1.00 96.06 427 MET A N 1
ATOM 3352 C CA . MET A 1 427 ? -13.293 -2.167 18.336 1.00 96.06 427 MET A CA 1
ATOM 3353 C C . MET A 1 427 ? -12.471 -1.088 19.041 1.00 96.06 427 MET A C 1
ATOM 3355 O O . MET A 1 427 ? -12.639 0.087 18.730 1.00 96.06 427 MET A O 1
ATOM 3359 N N . ALA A 1 428 ? -11.583 -1.464 19.966 1.00 96.25 428 ALA A N 1
ATOM 3360 C CA . ALA A 1 428 ? -10.745 -0.509 20.686 1.00 96.25 428 ALA A CA 1
ATOM 3361 C C . ALA A 1 428 ? -9.788 0.234 19.740 1.00 96.25 428 ALA A C 1
ATOM 3363 O O . ALA A 1 428 ? -9.666 1.458 19.818 1.00 96.25 428 ALA A O 1
ATOM 3364 N N . ASP A 1 429 ? -9.155 -0.487 18.810 1.00 96.38 429 ASP A N 1
ATOM 3365 C CA . ASP A 1 429 ? -8.290 0.097 17.783 1.00 96.38 429 ASP A CA 1
ATOM 3366 C C . ASP A 1 429 ? -9.082 1.078 16.889 1.00 96.38 429 ASP A C 1
ATOM 3368 O O . ASP A 1 429 ? -8.620 2.190 16.622 1.00 96.38 429 ASP A O 1
ATOM 3372 N N . ASP A 1 430 ? -10.302 0.721 16.482 1.00 96.19 430 ASP A N 1
ATOM 3373 C CA . ASP A 1 430 ? -11.169 1.570 15.659 1.00 96.19 430 ASP A CA 1
ATOM 3374 C C . ASP A 1 430 ? -11.714 2.794 16.413 1.00 96.19 430 ASP A C 1
ATOM 3376 O O . ASP A 1 430 ? -11.742 3.893 15.852 1.00 96.19 430 ASP A O 1
ATOM 3380 N N . MET A 1 431 ? -12.076 2.651 17.692 1.00 96.56 431 MET A N 1
ATOM 3381 C CA . MET A 1 431 ? -12.441 3.779 18.557 1.00 96.56 431 MET A CA 1
ATOM 3382 C C . MET A 1 431 ? -11.281 4.759 18.690 1.00 96.56 431 MET A C 1
ATOM 3384 O O . MET A 1 431 ? -11.475 5.968 18.544 1.00 96.56 431 MET A O 1
ATOM 3388 N N . LEU A 1 432 ? -10.062 4.251 18.911 1.00 96.25 432 LEU A N 1
ATOM 3389 C CA . LEU A 1 432 ? -8.862 5.079 18.928 1.00 96.25 432 LEU A CA 1
ATOM 3390 C C . LEU A 1 432 ? -8.741 5.834 17.601 1.00 96.25 432 LEU A C 1
ATOM 3392 O O . LEU A 1 432 ? -8.703 7.065 17.637 1.00 96.25 432 LEU A O 1
ATOM 3396 N N . VAL A 1 433 ? -8.783 5.152 16.444 1.00 96.38 433 VAL A N 1
ATOM 3397 C CA . VAL A 1 433 ? -8.739 5.797 15.112 1.00 96.38 433 VAL A CA 1
ATOM 3398 C C . VAL A 1 433 ? -9.833 6.863 14.960 1.00 96.38 433 VAL A C 1
ATOM 3400 O O . VAL A 1 433 ? -9.552 7.952 14.446 1.00 96.38 433 VAL A O 1
ATOM 3403 N N . ALA A 1 434 ? -11.056 6.608 15.419 1.00 96.25 434 ALA A N 1
ATOM 3404 C CA . ALA A 1 434 ? -12.162 7.560 15.345 1.00 96.25 434 ALA A CA 1
ATOM 3405 C C . ALA A 1 434 ? -11.902 8.823 16.180 1.00 96.25 434 ALA A C 1
ATOM 3407 O O . ALA A 1 434 ? -12.060 9.937 15.667 1.00 96.25 434 ALA A O 1
ATOM 3408 N N . TYR A 1 435 ? -11.407 8.685 17.415 1.00 95.81 435 TYR A N 1
ATOM 3409 C CA . TYR A 1 435 ? -10.979 9.831 18.226 1.00 95.81 435 TYR A CA 1
ATOM 3410 C C . TYR A 1 435 ? -9.846 10.604 17.554 1.00 95.81 435 TYR A C 1
ATOM 3412 O O . TYR A 1 435 ? -9.878 11.833 17.505 1.00 95.81 435 TYR A O 1
ATOM 3420 N N . THR A 1 436 ? -8.871 9.905 16.969 1.00 95.44 436 THR A N 1
ATOM 3421 C CA . THR A 1 436 ? -7.756 10.557 16.265 1.00 95.44 436 THR A CA 1
ATOM 3422 C C . THR A 1 436 ? -8.236 11.344 15.036 1.00 95.44 436 THR A C 1
ATOM 3424 O O . THR A 1 436 ? -7.804 12.473 14.802 1.00 95.44 436 THR A O 1
ATOM 3427 N N . SER A 1 437 ? -9.190 10.793 14.284 1.00 96.38 437 SER A N 1
ATOM 3428 C CA . SER A 1 437 ? -9.789 11.441 13.114 1.00 96.38 437 SER A CA 1
ATOM 3429 C C . SER A 1 437 ? -10.607 12.663 13.524 1.00 96.38 437 SER A C 1
ATOM 3431 O O . SER A 1 437 ? -10.566 13.700 12.862 1.00 96.38 437 SER A O 1
ATOM 3433 N N . THR A 1 438 ? -11.305 12.572 14.654 1.00 95.75 438 THR A N 1
ATOM 3434 C CA . THR A 1 438 ? -12.089 13.671 15.222 1.00 95.75 438 THR A CA 1
ATOM 3435 C C . THR A 1 438 ? -11.193 14.794 15.744 1.00 95.75 438 THR A C 1
ATOM 3437 O O . THR A 1 438 ? -11.479 15.959 15.470 1.00 95.75 438 THR A O 1
ATOM 3440 N N . GLN A 1 439 ? -10.057 14.474 16.373 1.00 95.06 439 GLN A N 1
ATOM 3441 C CA . GLN A 1 439 ? -9.060 15.476 16.769 1.00 95.06 439 GLN A CA 1
ATOM 3442 C C . GLN A 1 439 ? -8.523 16.273 15.570 1.00 95.06 439 GLN A C 1
ATOM 3444 O O . GLN A 1 439 ? -8.390 17.497 15.639 1.00 95.06 439 GLN A O 1
ATOM 3449 N N . LEU A 1 440 ? -8.290 15.605 14.436 1.00 95.50 440 LEU A N 1
ATOM 3450 C CA . LEU A 1 440 ? -7.863 16.265 13.199 1.00 95.50 440 LEU A CA 1
ATOM 3451 C C . LEU A 1 440 ? -8.956 17.154 12.592 1.00 95.50 440 LEU A C 1
ATOM 3453 O O . LEU A 1 440 ? -8.672 18.266 12.145 1.00 95.50 440 LEU A O 1
ATOM 3457 N N . MET A 1 441 ? -10.191 16.652 12.530 1.00 96.12 441 MET A N 1
ATOM 3458 C CA . MET A 1 441 ? -11.265 17.267 11.743 1.00 96.12 441 MET A CA 1
ATOM 3459 C C . MET A 1 441 ? -12.087 18.298 12.524 1.00 96.12 441 MET A C 1
ATOM 3461 O O . MET A 1 441 ? -12.465 19.322 11.951 1.00 96.12 441 MET A O 1
ATOM 3465 N N . ILE A 1 442 ? -12.359 18.038 13.805 1.00 95.81 442 ILE A N 1
ATOM 3466 C CA . ILE A 1 442 ? -13.145 18.909 14.691 1.00 95.81 442 ILE A CA 1
ATOM 3467 C C . ILE A 1 442 ? -12.219 19.735 15.573 1.00 95.81 442 ILE A C 1
ATOM 3469 O O . ILE A 1 442 ? -12.252 20.961 15.495 1.00 95.81 442 ILE A O 1
ATOM 3473 N N . GLY A 1 443 ? -11.369 19.068 16.360 1.00 93.12 443 GLY A N 1
ATOM 3474 C CA . GLY A 1 443 ? -10.466 19.733 17.302 1.00 93.12 443 GLY A CA 1
ATOM 3475 C C . GLY A 1 443 ? -9.434 20.630 16.618 1.00 93.12 443 GLY A C 1
ATOM 3476 O O . GLY A 1 443 ? -8.951 21.584 17.219 1.00 93.12 443 GLY A O 1
ATOM 3477 N N . ARG A 1 444 ? -9.106 20.351 15.344 1.00 94.44 444 ARG A N 1
ATOM 3478 C CA . ARG A 1 444 ? -8.013 20.999 14.592 1.00 94.44 444 ARG A CA 1
ATOM 3479 C C . ARG A 1 444 ? -6.692 20.976 15.370 1.00 94.44 444 ARG A C 1
ATOM 3481 O O . ARG A 1 444 ? -5.865 21.873 15.228 1.00 94.44 444 ARG A O 1
ATOM 3488 N N . MET A 1 445 ? -6.496 19.927 16.166 1.00 94.38 445 MET A N 1
ATOM 3489 C CA . MET A 1 445 ? -5.307 19.712 16.975 1.00 94.38 445 MET A CA 1
ATOM 3490 C C . MET A 1 445 ? -4.349 18.813 16.205 1.00 94.38 445 MET A C 1
ATOM 3492 O O . MET A 1 445 ? -4.570 17.608 16.071 1.00 94.38 445 MET A O 1
ATOM 3496 N N . PHE A 1 446 ? -3.286 19.399 15.664 1.00 94.38 446 PHE A N 1
ATOM 3497 C CA . PHE A 1 446 ? -2.314 18.674 14.856 1.00 94.38 446 PHE A CA 1
ATOM 3498 C C . PHE A 1 446 ? -0.888 19.171 15.076 1.00 94.38 446 PHE A C 1
ATOM 3500 O O . PHE A 1 446 ? -0.650 20.352 15.322 1.00 94.38 446 PHE A O 1
ATOM 3507 N N . THR A 1 447 ? 0.069 18.265 14.917 1.00 95.00 447 THR A N 1
ATOM 3508 C CA . THR A 1 447 ? 1.502 18.548 14.848 1.00 95.00 447 THR A CA 1
ATOM 3509 C C . THR A 1 447 ? 2.024 18.211 13.452 1.00 95.00 447 THR A C 1
ATOM 3511 O O . THR A 1 447 ? 1.464 17.383 12.728 1.00 95.00 447 THR A O 1
ATOM 3514 N N . GLN A 1 448 ? 3.076 18.905 13.013 1.00 94.06 448 GLN A N 1
ATOM 3515 C CA . GLN A 1 448 ? 3.683 18.632 11.712 1.00 94.06 448 GLN A CA 1
ATOM 3516 C C . GLN A 1 448 ? 4.749 17.547 11.851 1.00 94.06 448 GLN A C 1
ATOM 3518 O O . GLN A 1 448 ? 5.745 17.751 12.542 1.00 94.06 448 GLN A O 1
ATOM 3523 N N . GLN A 1 449 ? 4.576 16.434 11.141 1.00 93.75 449 GLN A N 1
ATOM 3524 C CA . GLN A 1 449 ? 5.528 15.328 11.120 1.00 93.75 449 GLN A CA 1
ATOM 3525 C C . GLN A 1 449 ? 6.161 15.192 9.725 1.00 93.75 449 GLN A C 1
ATOM 3527 O O . GLN A 1 449 ? 5.444 15.219 8.714 1.00 93.75 449 GLN A O 1
ATOM 3532 N N . PRO A 1 450 ? 7.493 15.020 9.624 1.00 95.25 450 PRO A N 1
ATOM 3533 C CA . PRO A 1 450 ? 8.129 14.705 8.354 1.00 95.25 450 PRO A CA 1
ATOM 3534 C C . PRO A 1 450 ? 7.688 13.321 7.857 1.00 95.25 450 PRO A C 1
ATOM 3536 O O . PRO A 1 450 ? 7.756 12.324 8.578 1.00 95.25 450 PRO A O 1
ATOM 3539 N N . ALA A 1 451 ? 7.284 13.258 6.592 1.00 95.69 451 ALA A N 1
ATOM 3540 C CA . ALA A 1 451 ? 6.904 12.038 5.894 1.00 95.69 451 ALA A CA 1
ATOM 3541 C C . ALA A 1 451 ? 7.868 11.769 4.732 1.00 95.69 451 ALA A C 1
ATOM 3543 O O . ALA A 1 451 ? 8.268 12.682 4.001 1.00 95.69 451 ALA A O 1
ATOM 3544 N N . ARG A 1 452 ? 8.231 10.501 4.517 1.00 95.69 452 ARG A N 1
ATOM 3545 C CA . ARG A 1 452 ? 8.936 10.089 3.296 1.00 95.69 452 ARG A CA 1
ATOM 3546 C C . ARG A 1 452 ? 7.898 9.744 2.242 1.00 95.69 452 ARG A C 1
ATOM 3548 O O . ARG A 1 452 ? 7.077 8.857 2.442 1.00 95.69 452 ARG A O 1
ATOM 3555 N N . VAL A 1 453 ? 7.937 10.447 1.124 1.00 95.00 453 VAL A N 1
ATOM 3556 C CA . VAL A 1 453 ? 6.966 10.313 0.039 1.00 95.00 453 VAL A CA 1
ATOM 3557 C C . VAL A 1 453 ? 7.584 9.476 -1.071 1.00 95.00 453 VAL A C 1
ATOM 3559 O O . VAL A 1 453 ? 8.674 9.780 -1.546 1.00 95.00 453 VAL A O 1
ATOM 3562 N N . TYR A 1 454 ? 6.900 8.426 -1.502 1.00 93.62 454 TYR A N 1
ATOM 3563 C CA . TYR A 1 454 ? 7.290 7.629 -2.656 1.00 93.62 454 TYR A CA 1
ATOM 3564 C C . TYR A 1 454 ? 6.641 8.209 -3.905 1.00 93.62 454 TYR A C 1
ATOM 3566 O O . TYR A 1 454 ? 5.419 8.289 -3.999 1.00 93.62 454 TYR A O 1
ATOM 3574 N N . VAL A 1 455 ? 7.458 8.601 -4.875 1.00 90.94 455 VAL A N 1
ATOM 3575 C CA . VAL A 1 455 ? 7.006 9.175 -6.146 1.00 90.94 455 VAL A CA 1
ATOM 3576 C C . VAL A 1 455 ? 7.359 8.208 -7.268 1.00 90.94 455 VAL A C 1
ATOM 3578 O O . VAL A 1 455 ? 8.469 7.665 -7.297 1.00 90.94 455 VAL A O 1
ATOM 3581 N N . TYR A 1 456 ? 6.419 7.979 -8.182 1.00 89.19 456 TYR A N 1
ATOM 3582 C CA . TYR A 1 456 ? 6.671 7.238 -9.408 1.00 89.19 456 TYR A CA 1
ATOM 3583 C C . TYR A 1 456 ? 7.611 8.027 -10.314 1.00 89.19 456 TYR A C 1
ATOM 3585 O O . TYR A 1 456 ? 7.405 9.212 -10.583 1.00 89.19 456 TYR A O 1
ATOM 3593 N N . VAL A 1 457 ? 8.654 7.355 -10.785 1.00 87.38 457 VAL A N 1
ATOM 3594 C CA . VAL A 1 457 ? 9.667 7.933 -11.664 1.00 87.38 457 VAL A CA 1
ATOM 3595 C C . VAL A 1 457 ? 9.910 7.018 -12.849 1.00 87.38 457 VAL A C 1
ATOM 3597 O O . VAL A 1 457 ? 9.774 5.799 -12.745 1.00 87.38 457 VAL A O 1
ATOM 3600 N N . LEU A 1 458 ? 10.298 7.606 -13.973 1.00 87.56 458 LEU A N 1
ATOM 3601 C CA . LEU A 1 458 ? 10.731 6.859 -15.142 1.00 87.56 458 LEU A CA 1
ATOM 3602 C C . LEU A 1 458 ? 12.235 6.628 -15.038 1.00 87.56 458 LEU A C 1
ATOM 3604 O O . LEU A 1 458 ? 13.000 7.589 -15.007 1.00 87.56 458 LEU A O 1
ATOM 3608 N N . GLN A 1 459 ? 12.664 5.377 -14.960 1.00 86.81 459 GLN A N 1
ATOM 3609 C CA . GLN A 1 459 ? 14.064 4.993 -15.052 1.00 86.81 459 GLN A CA 1
ATOM 3610 C C . GLN A 1 459 ? 14.358 4.531 -16.477 1.00 86.81 459 GLN A C 1
ATOM 3612 O O . GLN A 1 459 ? 13.684 3.641 -16.984 1.00 86.81 459 GLN A O 1
ATOM 3617 N N . PHE A 1 460 ? 15.368 5.111 -17.118 1.00 84.19 460 PHE A N 1
ATOM 3618 C CA . PHE A 1 460 ? 15.786 4.683 -18.451 1.00 84.19 460 PHE A CA 1
ATOM 3619 C C . PHE A 1 460 ? 16.845 3.593 -18.368 1.00 84.19 460 PHE A C 1
ATOM 3621 O O . PHE A 1 460 ? 17.892 3.787 -17.746 1.00 84.19 460 PHE A O 1
ATOM 3628 N N . GLY A 1 461 ? 16.555 2.468 -19.020 1.00 81.25 461 GLY A N 1
ATOM 3629 C CA . GLY A 1 461 ? 17.477 1.355 -19.161 1.00 81.25 461 GLY A CA 1
ATOM 3630 C C . GLY A 1 461 ? 17.588 0.469 -17.925 1.00 81.25 461 GLY A C 1
ATOM 3631 O O . GLY A 1 461 ? 17.608 0.911 -16.772 1.00 81.25 461 GLY A O 1
ATOM 3632 N N . GLN A 1 462 ? 17.709 -0.830 -18.183 1.00 85.75 462 GLN A N 1
ATOM 3633 C CA . GLN A 1 462 ? 18.095 -1.802 -17.169 1.00 85.75 462 GLN A CA 1
ATOM 3634 C C . GLN A 1 462 ? 19.628 -1.891 -17.112 1.00 85.75 462 GLN A C 1
ATOM 3636 O O . GLN A 1 462 ? 20.257 -1.925 -18.172 1.00 85.75 462 GLN A O 1
ATOM 3641 N N . PRO A 1 463 ? 20.245 -2.015 -15.920 1.00 84.44 463 PRO A N 1
ATOM 3642 C CA . PRO A 1 463 ? 21.701 -2.100 -15.784 1.00 84.44 463 PRO A CA 1
ATOM 3643 C C . PRO A 1 463 ? 22.367 -3.115 -16.726 1.00 84.44 463 PRO A C 1
ATOM 3645 O O . PRO A 1 463 ? 23.410 -2.819 -17.296 1.00 84.44 463 PRO A O 1
ATOM 3648 N N . GLY A 1 464 ? 21.733 -4.269 -16.967 1.00 89.25 464 GLY A N 1
ATOM 3649 C CA . GLY A 1 464 ? 22.244 -5.286 -17.894 1.00 89.25 464 GLY A CA 1
ATOM 3650 C C . GLY A 1 464 ? 22.442 -4.780 -19.330 1.00 89.25 464 GLY A C 1
ATOM 3651 O O . GLY A 1 464 ? 23.514 -4.973 -19.898 1.00 89.25 464 GLY A O 1
ATOM 3652 N N . TYR A 1 465 ? 21.458 -4.074 -19.899 1.00 91.06 465 TYR A N 1
ATOM 3653 C CA . TYR A 1 465 ? 21.571 -3.516 -21.254 1.00 91.06 465 TYR A CA 1
ATOM 3654 C C . TYR A 1 465 ? 22.583 -2.369 -21.324 1.00 91.06 465 TYR A C 1
ATOM 3656 O O . TYR A 1 465 ? 23.279 -2.237 -22.327 1.00 91.06 465 TYR A O 1
ATOM 3664 N N . ILE A 1 466 ? 22.713 -1.580 -20.250 1.00 89.25 466 ILE A N 1
ATOM 3665 C CA . ILE A 1 466 ? 23.726 -0.517 -20.149 1.00 89.25 466 ILE A CA 1
ATOM 3666 C C . ILE A 1 466 ? 25.130 -1.108 -20.298 1.00 89.25 466 ILE A C 1
ATOM 3668 O O . ILE A 1 466 ? 25.905 -0.643 -21.134 1.00 89.25 466 ILE A O 1
ATOM 3672 N N . TYR A 1 467 ? 25.443 -2.160 -19.537 1.00 92.00 467 TYR A N 1
ATOM 3673 C CA . TYR A 1 467 ? 26.745 -2.820 -19.632 1.00 92.00 467 TYR A CA 1
ATOM 3674 C C . TYR A 1 467 ? 26.949 -3.502 -20.988 1.00 92.00 467 TYR A C 1
ATOM 3676 O O . TYR A 1 467 ? 28.024 -3.375 -21.563 1.00 92.00 467 TYR A O 1
ATOM 3684 N N . ALA A 1 468 ? 25.923 -4.152 -21.543 1.00 93.25 468 ALA A N 1
ATOM 3685 C CA . ALA A 1 468 ? 26.025 -4.820 -22.841 1.00 93.25 468 ALA A CA 1
ATOM 3686 C C . ALA A 1 468 ? 26.308 -3.843 -23.997 1.00 93.25 468 ALA A C 1
ATOM 3688 O O . ALA A 1 468 ? 27.202 -4.096 -24.803 1.00 93.25 468 ALA A O 1
ATOM 3689 N N . VAL A 1 469 ? 25.595 -2.711 -24.064 1.00 93.31 469 VAL A N 1
ATOM 3690 C CA . VAL A 1 469 ? 25.838 -1.671 -25.080 1.00 93.31 469 VAL A CA 1
ATOM 3691 C C . VAL A 1 469 ? 27.226 -1.058 -24.902 1.00 93.31 469 VAL A C 1
ATOM 3693 O O . VAL A 1 469 ? 27.941 -0.867 -25.885 1.00 93.31 469 VAL A O 1
ATOM 3696 N N . PHE A 1 470 ? 27.646 -0.802 -23.659 1.00 93.31 470 PHE A N 1
ATOM 3697 C CA . PHE A 1 470 ? 28.994 -0.310 -23.371 1.00 93.31 470 PHE A CA 1
ATOM 3698 C C . PHE A 1 470 ? 30.079 -1.290 -23.843 1.00 93.31 470 PHE A C 1
ATOM 3700 O O . PHE A 1 470 ? 31.002 -0.887 -24.550 1.00 93.31 470 PHE A O 1
ATOM 3707 N N . SER A 1 471 ? 29.945 -2.579 -23.518 1.00 94.44 471 SER A N 1
ATOM 3708 C CA . SER A 1 471 ? 30.866 -3.627 -23.964 1.00 94.44 471 SER A CA 1
ATOM 3709 C C . SER A 1 471 ? 30.889 -3.764 -25.485 1.00 94.44 471 SER A C 1
ATOM 3711 O O . SER A 1 471 ? 31.967 -3.869 -26.063 1.00 94.44 471 SER A O 1
ATOM 3713 N N . LEU A 1 472 ? 29.731 -3.714 -26.149 1.00 94.06 472 LEU A N 1
ATOM 3714 C CA . LEU A 1 472 ? 29.650 -3.770 -27.609 1.00 94.06 472 LEU A CA 1
ATOM 3715 C C . LEU A 1 472 ? 30.369 -2.580 -28.258 1.00 94.06 472 LEU A C 1
ATOM 3717 O O . LEU A 1 472 ? 31.172 -2.779 -29.167 1.00 94.06 472 LEU A O 1
ATOM 3721 N N . ASN A 1 473 ? 30.136 -1.360 -27.765 1.00 95.25 473 ASN A N 1
ATOM 3722 C CA . ASN A 1 473 ? 30.823 -0.160 -28.249 1.00 95.25 473 ASN A CA 1
ATOM 3723 C C . ASN A 1 473 ? 32.339 -0.269 -28.069 1.00 95.25 473 ASN A C 1
ATOM 3725 O O . ASN A 1 473 ? 33.092 0.037 -28.991 1.00 95.25 473 ASN A O 1
ATOM 3729 N N . LEU A 1 474 ? 32.786 -0.754 -26.908 1.00 95.69 474 LEU A N 1
ATOM 3730 C CA . LEU A 1 474 ? 34.203 -0.971 -26.633 1.00 95.69 474 LEU A CA 1
ATOM 3731 C C . LEU A 1 474 ? 34.816 -1.992 -27.602 1.00 95.69 474 LEU A C 1
ATOM 3733 O O . LEU A 1 474 ? 35.879 -1.732 -28.157 1.00 95.69 474 LEU A O 1
ATOM 3737 N N . LEU A 1 475 ? 34.142 -3.119 -27.847 1.00 95.12 475 LEU A N 1
ATOM 3738 C CA . LEU A 1 475 ? 34.607 -4.144 -28.787 1.00 95.12 475 LEU A CA 1
ATOM 3739 C C . LEU A 1 475 ? 34.691 -3.619 -30.223 1.00 95.12 475 LEU A C 1
ATOM 3741 O O . LEU A 1 475 ? 35.671 -3.904 -30.908 1.00 95.12 475 LEU A O 1
ATOM 3745 N N . ILE A 1 476 ? 33.710 -2.830 -30.671 1.00 93.81 476 ILE A N 1
ATOM 3746 C CA . ILE A 1 476 ? 33.736 -2.214 -32.004 1.00 93.81 476 ILE A CA 1
ATOM 3747 C C . ILE A 1 476 ? 34.914 -1.241 -32.111 1.00 93.81 476 ILE A C 1
ATOM 3749 O O . ILE A 1 476 ? 35.666 -1.312 -33.078 1.00 93.81 476 ILE A O 1
ATOM 3753 N N . ILE A 1 477 ? 35.128 -0.376 -31.115 1.00 95.25 477 ILE A N 1
ATOM 3754 C CA . ILE A 1 477 ? 36.265 0.559 -31.102 1.00 95.25 477 ILE A CA 1
ATOM 3755 C C . ILE A 1 477 ? 37.594 -0.205 -31.121 1.00 95.25 477 ILE A C 1
ATOM 3757 O O . ILE A 1 477 ? 38.482 0.138 -31.900 1.00 95.25 477 ILE A O 1
ATOM 3761 N N . LEU A 1 478 ? 37.729 -1.263 -30.316 1.00 94.75 478 LEU A N 1
ATOM 3762 C CA . LEU A 1 478 ? 38.919 -2.115 -30.321 1.00 94.75 478 LEU A CA 1
ATOM 3763 C C . LEU A 1 478 ? 39.132 -2.773 -31.689 1.00 94.75 478 LEU A C 1
ATOM 3765 O O . LEU A 1 478 ? 40.254 -2.767 -32.186 1.00 94.75 478 LEU A O 1
ATOM 3769 N N . ALA A 1 479 ? 38.075 -3.270 -32.334 1.00 93.00 479 ALA A N 1
ATOM 3770 C CA . ALA A 1 479 ? 38.158 -3.833 -33.679 1.00 93.00 479 ALA A CA 1
ATOM 3771 C C . ALA A 1 479 ? 38.598 -2.785 -34.717 1.00 93.00 479 ALA A C 1
ATOM 3773 O O . ALA A 1 479 ? 39.464 -3.074 -35.540 1.00 93.00 479 ALA A O 1
ATOM 3774 N N . VAL A 1 480 ? 38.078 -1.552 -34.641 1.00 93.62 480 VAL A N 1
ATOM 3775 C CA . VAL A 1 480 ? 38.530 -0.433 -35.488 1.00 93.62 480 VAL A CA 1
ATOM 3776 C C . VAL A 1 480 ? 40.010 -0.134 -35.253 1.00 93.62 480 VAL A C 1
ATOM 3778 O O . VAL A 1 480 ? 40.748 0.032 -36.219 1.00 93.62 480 VAL A O 1
ATOM 3781 N N . MET A 1 481 ? 40.466 -0.094 -34.000 1.00 93.19 481 MET A N 1
ATOM 3782 C CA . MET A 1 481 ? 41.871 0.165 -33.662 1.00 93.19 481 MET A CA 1
ATOM 3783 C C . MET A 1 481 ? 42.800 -0.949 -34.160 1.00 93.19 481 MET A C 1
ATOM 3785 O O . MET A 1 481 ? 43.867 -0.665 -34.707 1.00 93.19 481 MET A O 1
ATOM 3789 N N . VAL A 1 482 ? 42.397 -2.213 -34.019 1.00 92.94 482 VAL A N 1
ATOM 3790 C CA . VAL A 1 482 ? 43.145 -3.367 -34.543 1.00 92.94 482 VAL A CA 1
ATOM 3791 C C . VAL A 1 482 ? 43.226 -3.310 -36.068 1.00 92.94 482 VAL A C 1
ATOM 3793 O O . VAL A 1 482 ? 44.299 -3.502 -36.631 1.00 92.94 482 VAL A O 1
ATOM 3796 N N . GLU A 1 483 ? 42.132 -2.989 -36.755 1.00 90.25 483 GLU A N 1
ATOM 3797 C CA . GLU A 1 483 ? 42.144 -2.871 -38.217 1.00 90.25 483 GLU A CA 1
ATOM 3798 C C . GLU A 1 483 ? 42.938 -1.657 -38.709 1.00 90.25 483 GLU A C 1
ATOM 3800 O O . GLU A 1 483 ? 43.710 -1.767 -39.665 1.00 90.25 483 GLU A O 1
ATOM 3805 N N . ALA A 1 484 ? 42.830 -0.517 -38.026 1.00 90.12 484 ALA A N 1
ATOM 3806 C CA . ALA A 1 484 ? 43.608 0.675 -38.338 1.00 90.12 484 ALA A CA 1
ATOM 3807 C C . ALA A 1 484 ? 45.110 0.426 -38.144 1.00 90.12 484 ALA A C 1
ATOM 3809 O O . ALA A 1 484 ? 45.907 0.795 -39.000 1.00 90.12 484 ALA A O 1
ATOM 3810 N N . THR A 1 485 ? 45.516 -0.244 -37.061 1.00 90.75 485 THR A N 1
ATOM 3811 C CA . THR A 1 485 ? 46.929 -0.603 -36.835 1.00 90.75 485 THR A CA 1
ATOM 3812 C C . THR A 1 485 ? 47.419 -1.636 -37.848 1.00 90.75 485 THR A C 1
ATOM 3814 O O . THR A 1 485 ? 48.489 -1.452 -38.426 1.00 90.75 485 THR A O 1
ATOM 3817 N N . ARG A 1 486 ? 46.620 -2.671 -38.148 1.00 89.62 486 ARG A N 1
ATOM 3818 C CA . ARG A 1 486 ? 46.951 -3.703 -39.146 1.00 89.62 486 ARG A CA 1
ATOM 3819 C C . ARG A 1 486 ? 47.138 -3.139 -40.555 1.00 89.62 486 ARG A C 1
ATOM 3821 O O . ARG A 1 486 ? 47.952 -3.653 -41.314 1.00 89.62 486 ARG A O 1
ATOM 3828 N N . THR A 1 487 ? 46.381 -2.106 -40.910 1.00 86.62 487 THR A N 1
ATOM 3829 C CA . THR A 1 487 ? 46.433 -1.457 -42.231 1.00 86.62 487 THR A CA 1
ATOM 3830 C C . THR A 1 487 ? 47.361 -0.241 -42.278 1.00 86.62 487 THR A C 1
ATOM 3832 O O . THR A 1 487 ? 47.332 0.493 -43.265 1.00 86.62 487 THR A O 1
ATOM 3835 N N . TYR A 1 488 ? 48.175 -0.009 -41.238 1.00 86.94 488 TYR A N 1
ATOM 3836 C CA . TYR A 1 488 ? 49.049 1.166 -41.113 1.00 86.94 488 TYR A CA 1
ATOM 3837 C C . TYR A 1 488 ? 48.292 2.490 -41.310 1.00 86.94 488 TYR A C 1
ATOM 3839 O O . TYR A 1 488 ? 48.643 3.328 -42.140 1.00 86.94 488 TYR A O 1
ATOM 3847 N N . GLY A 1 489 ? 47.196 2.663 -40.572 1.00 83.50 489 GLY A N 1
ATOM 3848 C CA . GLY A 1 489 ? 46.329 3.835 -40.670 1.00 83.50 489 GLY A CA 1
ATOM 3849 C C . GLY A 1 489 ? 45.580 3.903 -41.998 1.00 83.50 489 GLY A C 1
ATOM 3850 O O . GLY A 1 489 ? 45.432 4.986 -42.554 1.00 83.50 489 GLY A O 1
ATOM 3851 N N . TRP A 1 490 ? 45.136 2.754 -42.514 1.00 84.88 490 TRP A N 1
ATOM 3852 C CA . TRP A 1 490 ? 44.446 2.598 -43.801 1.00 84.88 490 TRP A CA 1
ATOM 3853 C C . TRP A 1 490 ? 45.299 2.849 -45.054 1.00 84.88 490 TRP A C 1
ATOM 3855 O O . TRP A 1 490 ? 44.815 2.614 -46.159 1.00 84.88 490 TRP A O 1
ATOM 3865 N N . SER A 1 491 ? 46.564 3.254 -44.908 1.00 82.75 491 SER A N 1
ATOM 3866 C CA . SER A 1 491 ? 47.482 3.467 -46.039 1.00 82.75 491 SER A CA 1
ATOM 3867 C C . SER A 1 491 ? 47.803 2.178 -46.804 1.00 82.75 491 SER A C 1
ATOM 3869 O O . SER A 1 491 ? 48.058 2.219 -48.003 1.00 82.75 491 SER A O 1
ATOM 3871 N N . GLY A 1 492 ? 47.738 1.024 -46.132 1.00 75.69 492 GLY A N 1
ATOM 3872 C CA . GLY A 1 492 ? 47.970 -0.290 -46.733 1.00 75.69 492 GLY A CA 1
ATOM 3873 C C . GLY A 1 492 ? 46.781 -0.865 -47.510 1.00 75.69 492 GLY A C 1
ATOM 3874 O O . GLY A 1 492 ? 46.885 -1.975 -48.031 1.00 75.69 492 GLY A O 1
ATOM 3875 N N . LEU A 1 493 ? 45.641 -0.168 -47.579 1.00 81.06 493 LEU A N 1
ATOM 3876 C CA . LEU A 1 493 ? 44.542 -0.579 -48.451 1.00 81.06 493 LEU A CA 1
ATOM 3877 C C . LEU A 1 493 ? 44.813 -0.104 -49.874 1.00 81.06 493 LEU A C 1
ATOM 3879 O O . LEU A 1 493 ? 44.869 1.094 -50.139 1.00 81.06 493 LEU A O 1
ATOM 3883 N N . GLY A 1 494 ? 44.933 -1.060 -50.797 1.00 76.31 494 GLY A N 1
ATOM 3884 C CA . GLY A 1 494 ? 44.988 -0.760 -52.223 1.00 76.31 494 GLY A CA 1
ATOM 3885 C C . GLY A 1 494 ? 43.774 0.059 -52.672 1.00 76.31 494 GLY A C 1
ATOM 3886 O O . GLY A 1 494 ? 42.685 -0.042 -52.099 1.00 76.31 494 GLY A O 1
ATOM 3887 N N . ARG A 1 495 ? 43.961 0.867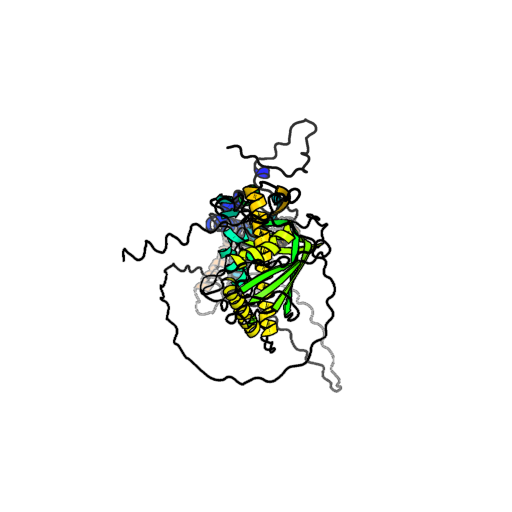 -53.723 1.00 82.69 495 ARG A N 1
ATOM 3888 C CA . ARG A 1 495 ? 42.918 1.742 -54.287 1.00 82.69 495 ARG A CA 1
ATOM 3889 C C . ARG A 1 495 ? 41.690 0.963 -54.770 1.00 82.69 495 ARG A C 1
ATOM 3891 O O . ARG A 1 495 ? 40.591 1.501 -54.748 1.00 82.69 495 ARG A O 1
ATOM 3898 N N . PHE A 1 496 ? 41.885 -0.293 -55.164 1.00 82.38 496 PHE A N 1
ATOM 3899 C CA . PHE A 1 496 ? 40.844 -1.167 -55.689 1.00 82.38 496 PHE A CA 1
ATOM 3900 C C . PHE A 1 496 ? 39.787 -1.544 -54.642 1.00 82.38 496 PHE A C 1
ATOM 3902 O O . PHE A 1 496 ? 40.078 -2.117 -53.585 1.00 82.38 496 PHE A O 1
ATOM 3909 N N . ASN A 1 497 ? 38.528 -1.280 -54.976 1.00 84.19 497 ASN A N 1
ATOM 3910 C CA . ASN A 1 497 ? 37.364 -1.677 -54.210 1.00 84.19 497 ASN A CA 1
ATOM 3911 C C . ASN A 1 497 ? 36.474 -2.627 -55.020 1.00 84.19 497 ASN A C 1
ATOM 3913 O O . ASN A 1 497 ? 35.723 -2.183 -55.878 1.00 84.19 497 ASN A O 1
ATOM 3917 N N . TYR A 1 498 ? 36.444 -3.913 -54.665 1.00 82.19 498 TYR A N 1
ATOM 3918 C CA . TYR A 1 498 ? 35.562 -4.886 -55.329 1.00 82.19 498 TYR A CA 1
ATOM 3919 C C . TYR A 1 498 ? 34.056 -4.597 -55.153 1.00 82.19 498 TYR A C 1
ATOM 3921 O O . TYR A 1 498 ? 33.245 -5.164 -55.878 1.00 82.19 498 TYR A O 1
ATOM 3929 N N . LEU A 1 499 ? 33.670 -3.728 -54.207 1.00 83.56 499 LEU A N 1
ATOM 3930 C CA . LEU A 1 499 ? 32.288 -3.253 -54.049 1.00 83.56 499 LEU A CA 1
ATOM 3931 C C . LEU A 1 499 ? 31.957 -2.047 -54.937 1.00 83.56 499 LEU A C 1
ATOM 3933 O O . LEU A 1 499 ? 30.788 -1.681 -55.033 1.00 83.56 499 LEU A O 1
ATOM 3937 N N . ASP A 1 500 ? 32.956 -1.384 -55.529 1.00 86.62 500 ASP A N 1
ATOM 3938 C CA . ASP A 1 500 ? 32.712 -0.324 -56.503 1.00 86.62 500 ASP A CA 1
ATOM 3939 C C . ASP A 1 500 ? 32.594 -0.961 -57.896 1.00 86.62 500 ASP A C 1
ATOM 3941 O O . ASP A 1 500 ? 33.578 -1.511 -58.401 1.00 86.62 500 ASP A O 1
ATOM 3945 N N . PRO A 1 501 ? 31.417 -0.901 -58.549 1.00 85.25 501 PRO A N 1
ATOM 3946 C CA . PRO A 1 501 ? 31.260 -1.453 -59.888 1.00 85.25 501 PRO A CA 1
ATOM 3947 C C . PRO A 1 501 ? 32.217 -0.804 -60.893 1.00 85.25 501 PRO A C 1
ATOM 3949 O O . PRO A 1 501 ? 32.590 -1.452 -61.865 1.00 85.25 501 PRO A O 1
ATOM 3952 N N . ARG A 1 502 ? 32.662 0.441 -60.666 1.00 86.94 502 ARG A N 1
ATOM 3953 C CA . ARG A 1 502 ? 33.644 1.104 -61.537 1.00 86.94 502 ARG A CA 1
ATOM 3954 C C . ARG A 1 502 ? 34.988 0.395 -61.491 1.00 86.94 502 ARG A C 1
ATOM 3956 O O . ARG A 1 502 ? 35.529 0.063 -62.541 1.00 86.94 502 ARG A O 1
ATOM 3963 N N . ASP A 1 503 ? 35.492 0.127 -60.292 1.00 85.06 503 ASP A N 1
ATOM 3964 C CA . ASP A 1 503 ? 36.762 -0.572 -60.106 1.00 85.06 503 ASP A CA 1
ATOM 3965 C C . ASP A 1 503 ? 36.677 -2.003 -60.640 1.00 85.06 503 ASP A C 1
ATOM 3967 O O . ASP A 1 503 ? 37.616 -2.472 -61.281 1.00 85.06 503 ASP A O 1
ATOM 3971 N N . LEU A 1 504 ? 35.538 -2.678 -60.440 1.00 84.06 504 LEU A N 1
ATOM 3972 C CA . LEU A 1 504 ? 35.309 -4.028 -60.951 1.00 84.06 504 LEU A CA 1
ATOM 3973 C C . LEU A 1 504 ? 35.291 -4.065 -62.486 1.00 84.06 504 LEU A C 1
ATOM 3975 O O . LEU A 1 504 ? 35.941 -4.925 -63.072 1.00 84.06 504 LEU A O 1
ATOM 3979 N N . ILE A 1 505 ? 34.597 -3.125 -63.137 1.00 85.75 505 ILE A N 1
ATOM 3980 C CA . ILE A 1 505 ? 34.555 -3.018 -64.604 1.00 85.75 505 ILE A CA 1
ATOM 3981 C C . ILE A 1 505 ? 35.941 -2.686 -65.159 1.00 85.75 505 ILE A C 1
ATOM 3983 O O . ILE A 1 505 ? 36.370 -3.308 -66.127 1.00 85.75 505 ILE A O 1
ATOM 3987 N N . ILE A 1 506 ? 36.671 -1.752 -64.539 1.00 86.94 506 ILE A N 1
ATOM 3988 C CA . ILE A 1 506 ? 38.036 -1.409 -64.960 1.00 86.94 506 ILE A CA 1
ATOM 3989 C C . ILE A 1 506 ? 38.951 -2.633 -64.822 1.00 86.94 506 ILE A C 1
ATOM 3991 O O . ILE A 1 506 ? 39.685 -2.952 -65.757 1.00 86.94 506 ILE A O 1
ATOM 3995 N N . ALA A 1 507 ? 38.873 -3.362 -63.707 1.00 83.69 507 ALA A N 1
ATOM 3996 C CA . ALA A 1 507 ? 39.698 -4.543 -63.475 1.00 83.69 507 ALA A CA 1
ATOM 3997 C C . ALA A 1 507 ? 39.335 -5.720 -64.398 1.00 83.69 507 ALA A C 1
ATOM 3999 O O . ALA A 1 507 ? 40.230 -6.434 -64.845 1.00 83.69 507 ALA A O 1
ATOM 4000 N N . ALA A 1 508 ? 38.048 -5.891 -64.719 1.00 83.38 508 ALA A N 1
ATOM 4001 C CA . ALA A 1 508 ? 37.573 -6.884 -65.680 1.00 83.38 508 ALA A CA 1
ATOM 4002 C C . ALA A 1 508 ? 37.944 -6.524 -67.127 1.00 83.38 508 ALA A C 1
ATOM 4004 O O . ALA A 1 508 ? 38.288 -7.406 -67.902 1.00 83.38 508 ALA A O 1
ATOM 4005 N N . SER A 1 509 ? 37.917 -5.239 -67.496 1.00 84.75 509 SER A N 1
ATOM 4006 C CA . SER A 1 509 ? 38.214 -4.791 -68.865 1.00 84.75 509 SER A CA 1
ATOM 4007 C C . SER A 1 509 ? 39.679 -4.974 -69.263 1.00 84.75 509 SER A C 1
ATOM 4009 O O . SER A 1 509 ? 39.974 -5.128 -70.444 1.00 84.75 509 SER A O 1
ATOM 4011 N N . ARG A 1 510 ? 40.594 -4.981 -68.285 1.00 82.75 510 ARG A N 1
ATOM 4012 C CA . ARG A 1 510 ? 42.037 -5.120 -68.530 1.00 82.75 510 ARG A CA 1
ATOM 4013 C C . ARG A 1 510 ? 42.446 -6.510 -69.021 1.00 82.75 510 ARG A C 1
ATOM 4015 O O . ARG A 1 510 ? 43.354 -6.579 -69.834 1.00 82.75 510 ARG A O 1
ATOM 4022 N N . ASP A 1 511 ? 41.741 -7.561 -68.597 1.00 76.69 511 ASP A N 1
ATOM 4023 C CA . ASP A 1 511 ? 41.967 -8.962 -69.015 1.00 76.69 511 ASP A CA 1
ATOM 4024 C C . ASP A 1 511 ? 40.685 -9.584 -69.627 1.00 76.69 511 ASP A C 1
ATOM 4026 O O . ASP A 1 511 ? 40.464 -10.795 -69.606 1.00 76.69 511 ASP A O 1
ATOM 4030 N N . GLY A 1 512 ? 39.797 -8.745 -70.174 1.00 74.69 512 GLY A N 1
ATOM 4031 C CA . GLY A 1 512 ? 38.429 -9.137 -70.538 1.00 74.69 512 GLY A CA 1
ATOM 4032 C C . GLY A 1 512 ? 38.320 -10.228 -71.607 1.00 74.69 512 GLY A C 1
ATOM 4033 O O . GLY A 1 512 ? 37.321 -10.941 -71.627 1.00 74.69 512 GLY A O 1
ATOM 4034 N N . ALA A 1 513 ? 39.339 -10.397 -72.457 1.00 77.94 513 ALA A N 1
ATOM 4035 C CA . ALA A 1 513 ? 39.353 -11.426 -73.498 1.00 77.94 513 ALA A CA 1
ATOM 4036 C C . ALA A 1 513 ? 39.409 -12.849 -72.910 1.00 77.94 513 ALA A C 1
ATOM 4038 O O . ALA A 1 513 ? 38.664 -13.722 -73.348 1.00 77.94 513 ALA A O 1
ATOM 4039 N N . GLU A 1 514 ? 40.220 -13.065 -71.870 1.00 74.31 514 GLU A N 1
ATOM 4040 C CA . GLU A 1 514 ? 40.340 -14.371 -71.205 1.00 74.31 514 GLU A CA 1
ATOM 4041 C C . GLU A 1 514 ? 39.107 -14.694 -70.350 1.00 74.31 514 GLU A C 1
ATOM 4043 O O . GLU A 1 514 ? 38.682 -15.846 -70.259 1.00 74.31 514 GLU A O 1
ATOM 4048 N N . ILE A 1 515 ? 38.504 -13.672 -69.732 1.00 74.62 515 ILE A N 1
ATOM 4049 C CA . ILE A 1 515 ? 37.275 -13.822 -68.942 1.00 74.62 515 ILE A CA 1
ATOM 4050 C C . ILE A 1 515 ? 36.087 -14.152 -69.853 1.00 74.62 515 ILE A C 1
ATOM 4052 O O . ILE A 1 515 ? 35.271 -15.000 -69.494 1.00 74.62 515 ILE A O 1
ATOM 4056 N N . ALA A 1 516 ? 35.993 -13.505 -71.020 1.00 77.25 516 ALA A N 1
ATOM 4057 C CA . ALA A 1 516 ? 34.947 -13.774 -72.003 1.00 77.25 516 ALA A CA 1
ATOM 4058 C C . ALA A 1 516 ? 35.042 -15.209 -72.544 1.00 77.25 516 ALA A C 1
ATOM 4060 O O . ALA A 1 516 ? 34.046 -15.926 -72.528 1.00 77.25 516 ALA A O 1
ATOM 4061 N N . GLU A 1 517 ? 36.245 -15.668 -72.905 1.00 77.81 517 GLU A N 1
ATOM 4062 C CA . GLU A 1 517 ? 36.472 -17.042 -73.377 1.00 77.81 517 GLU A CA 1
ATOM 4063 C C . GLU A 1 517 ? 36.111 -18.091 -72.307 1.00 77.81 517 GLU A C 1
ATOM 4065 O O . GLU A 1 517 ? 35.460 -19.094 -72.600 1.00 77.81 517 GLU A O 1
ATOM 4070 N N . ALA A 1 518 ? 36.489 -17.850 -71.045 1.00 72.00 518 ALA A N 1
ATOM 4071 C CA . ALA A 1 518 ? 36.162 -18.745 -69.935 1.00 72.00 518 ALA A CA 1
ATOM 4072 C C . ALA A 1 518 ? 34.665 -18.737 -69.573 1.00 72.00 518 ALA A C 1
ATOM 4074 O O . ALA A 1 518 ? 34.138 -19.754 -69.123 1.00 72.00 518 ALA A O 1
ATOM 4075 N N . GLY A 1 519 ? 33.983 -17.601 -69.747 1.00 73.62 519 GLY A N 1
ATOM 4076 C CA . GLY A 1 519 ? 32.542 -17.469 -69.536 1.00 73.62 519 GLY A CA 1
ATOM 4077 C C . GLY A 1 519 ? 31.724 -18.196 -70.602 1.00 73.62 519 GLY A C 1
ATOM 4078 O O . GLY A 1 519 ? 30.795 -18.925 -70.253 1.00 73.62 519 GLY A O 1
ATOM 4079 N N . ASP A 1 520 ? 32.109 -18.060 -71.873 1.00 75.88 520 ASP A N 1
ATOM 4080 C CA . ASP A 1 520 ? 31.443 -18.728 -72.998 1.00 75.88 520 ASP A CA 1
ATOM 4081 C C . ASP A 1 520 ? 31.514 -20.256 -72.862 1.00 75.88 520 ASP A C 1
ATOM 4083 O O . ASP A 1 520 ? 30.497 -20.926 -73.028 1.00 75.88 520 ASP A O 1
ATOM 4087 N N . GLN A 1 521 ? 32.664 -20.802 -72.441 1.00 67.19 521 GLN A N 1
ATOM 4088 C CA . GLN A 1 521 ? 32.839 -22.241 -72.180 1.00 67.19 521 GLN A CA 1
ATOM 4089 C C . GLN A 1 521 ? 31.919 -22.775 -71.070 1.00 67.19 521 GLN A C 1
ATOM 4091 O O . GLN A 1 521 ? 31.478 -23.922 -71.124 1.00 67.19 521 GLN A O 1
ATOM 4096 N N . LEU A 1 522 ? 31.617 -21.945 -70.070 1.00 66.69 522 LEU A N 1
ATOM 4097 C CA . LEU A 1 522 ? 30.779 -22.297 -68.920 1.00 66.69 522 LEU A CA 1
ATOM 4098 C C . LEU A 1 522 ? 29.279 -22.260 -69.258 1.00 66.69 522 LEU A C 1
ATOM 4100 O O . LEU A 1 522 ? 28.487 -22.952 -68.625 1.00 66.69 522 LEU A O 1
ATOM 4104 N N . LEU A 1 523 ? 28.895 -21.452 -70.251 1.00 67.25 523 LEU A N 1
ATOM 4105 C CA . LEU A 1 523 ? 27.527 -21.347 -70.768 1.00 67.25 523 LEU A CA 1
ATOM 4106 C C . LEU A 1 523 ? 27.203 -22.427 -71.811 1.00 67.25 523 LEU A C 1
ATOM 4108 O O . LEU A 1 523 ? 26.037 -22.790 -71.960 1.00 67.25 523 LEU A O 1
ATOM 4112 N N . SER A 1 524 ? 28.208 -22.929 -72.533 1.00 66.56 524 SER A N 1
ATOM 4113 C CA . SER A 1 524 ? 28.025 -23.890 -73.627 1.00 66.56 524 SER A CA 1
ATOM 4114 C C . SER A 1 524 ? 27.891 -25.358 -73.204 1.00 66.56 524 SER A C 1
ATOM 4116 O O . SER A 1 524 ? 27.467 -26.158 -74.035 1.00 66.56 524 SER A O 1
ATOM 4118 N N . ASP A 1 525 ? 28.212 -25.723 -71.956 1.00 59.84 525 ASP A N 1
ATOM 4119 C CA . ASP A 1 525 ? 28.186 -27.122 -71.495 1.00 59.84 525 ASP A CA 1
ATOM 4120 C C . ASP A 1 525 ? 27.405 -27.287 -70.169 1.00 59.84 525 ASP A C 1
ATOM 4122 O O . ASP A 1 525 ? 27.978 -27.205 -69.079 1.00 59.84 525 ASP A O 1
ATOM 4126 N N . PRO A 1 526 ? 26.067 -27.451 -70.226 1.00 56.38 526 PRO A N 1
ATOM 4127 C CA . PRO A 1 526 ? 25.216 -27.503 -69.035 1.00 56.38 526 PRO A CA 1
ATOM 4128 C C . PRO A 1 526 ? 25.292 -28.830 -68.255 1.00 56.38 526 PRO A C 1
ATOM 4130 O O . PRO A 1 526 ? 24.811 -28.874 -67.119 1.00 56.38 526 PRO A O 1
ATOM 4133 N N . ASP A 1 527 ? 25.890 -29.889 -68.821 1.00 52.34 527 ASP A N 1
ATOM 4134 C CA . ASP A 1 527 ? 25.895 -31.243 -68.238 1.00 52.34 527 ASP A CA 1
ATOM 4135 C C . ASP A 1 527 ? 27.164 -31.565 -67.415 1.00 52.34 527 ASP A C 1
ATOM 4137 O O . ASP A 1 527 ? 27.163 -32.489 -66.593 1.00 52.34 527 ASP A O 1
ATOM 4141 N N . GLU A 1 528 ? 28.237 -30.774 -67.533 1.00 52.72 528 GLU A N 1
ATOM 4142 C CA . GLU A 1 528 ? 29.413 -30.881 -66.660 1.00 52.72 528 GLU A CA 1
ATOM 4143 C C . GLU A 1 528 ? 29.211 -30.087 -65.358 1.00 52.72 528 GLU A C 1
ATOM 4145 O O . GLU A 1 528 ? 29.535 -28.905 -65.235 1.00 52.72 528 GLU A O 1
ATOM 4150 N N . GLY A 1 529 ? 28.673 -30.775 -64.350 1.00 48.97 529 GLY A N 1
ATOM 4151 C CA . GLY A 1 529 ? 28.324 -30.232 -63.038 1.00 48.97 529 GLY A CA 1
ATOM 4152 C C . GLY A 1 529 ? 29.287 -29.183 -62.455 1.00 48.97 529 GLY A C 1
ATOM 4153 O O . GLY A 1 529 ? 30.422 -29.470 -62.082 1.00 48.97 529 GLY A O 1
ATOM 4154 N N . ASN A 1 530 ? 28.747 -27.978 -62.266 1.00 50.44 530 ASN A N 1
ATOM 4155 C CA . ASN A 1 530 ? 29.161 -26.963 -61.294 1.00 50.44 530 ASN A CA 1
ATOM 4156 C C . ASN A 1 530 ? 30.661 -26.594 -61.285 1.00 50.44 530 ASN A C 1
ATOM 4158 O O . ASN A 1 530 ? 31.284 -26.497 -60.221 1.00 50.44 530 ASN A O 1
ATOM 4162 N N . LYS A 1 531 ? 31.261 -26.366 -62.460 1.00 58.97 531 LYS A N 1
ATOM 4163 C CA . LYS A 1 531 ? 32.599 -25.763 -62.559 1.00 58.97 531 LYS A CA 1
ATOM 4164 C C . LYS A 1 531 ? 32.524 -24.295 -62.113 1.00 58.97 531 LYS A C 1
ATOM 4166 O O . LYS A 1 531 ? 32.113 -23.424 -62.867 1.00 58.97 531 LYS A O 1
ATOM 4171 N N . SER A 1 532 ? 32.895 -24.004 -60.864 1.00 63.12 532 SER A N 1
ATOM 4172 C CA . SER A 1 532 ? 32.950 -22.624 -60.361 1.00 63.12 532 SER A CA 1
ATOM 4173 C C . SER A 1 532 ? 34.141 -21.880 -60.974 1.00 63.12 532 SER A C 1
ATOM 4175 O O . SER A 1 532 ? 35.277 -22.339 -60.829 1.00 63.12 532 SER A O 1
ATOM 4177 N N . LEU A 1 533 ? 33.914 -20.718 -61.594 1.00 72.56 533 LEU A N 1
ATOM 4178 C CA . LEU A 1 533 ? 34.992 -19.864 -62.101 1.00 72.56 533 LEU A CA 1
ATOM 4179 C C . LEU A 1 533 ? 35.887 -19.403 -60.936 1.00 72.56 533 LEU A C 1
ATOM 4181 O O . LEU A 1 533 ? 35.423 -18.730 -60.007 1.00 72.56 533 LEU A O 1
ATOM 4185 N N . VAL A 1 534 ? 37.168 -19.781 -60.971 1.00 76.06 534 VAL A N 1
ATOM 4186 C CA . VAL A 1 534 ? 38.174 -19.358 -59.988 1.00 76.06 534 VAL A CA 1
ATOM 4187 C C . VAL A 1 534 ? 38.969 -18.199 -60.558 1.00 76.06 534 VAL A C 1
ATOM 4189 O O . VAL A 1 534 ? 39.600 -18.299 -61.610 1.00 76.06 534 VAL A O 1
ATOM 4192 N N . VAL A 1 535 ? 38.949 -17.094 -59.828 1.00 77.12 535 VAL A N 1
ATOM 4193 C CA . VAL A 1 535 ? 39.494 -15.822 -60.269 1.00 77.12 535 VAL A CA 1
ATOM 4194 C C . VAL A 1 535 ? 40.608 -15.402 -59.318 1.00 77.12 535 VAL A C 1
ATOM 4196 O O . VAL A 1 535 ? 40.479 -15.487 -58.096 1.00 77.12 535 VAL A O 1
ATOM 4199 N N . ASN A 1 536 ? 41.729 -14.949 -59.868 1.00 79.38 536 ASN A N 1
ATOM 4200 C CA . ASN A 1 536 ? 42.836 -14.391 -59.105 1.00 79.38 536 ASN A CA 1
ATOM 4201 C C . ASN A 1 536 ? 42.982 -12.900 -59.413 1.00 79.38 536 ASN A C 1
ATOM 4203 O O . ASN A 1 536 ? 43.168 -12.506 -60.565 1.00 79.38 536 ASN A O 1
ATOM 4207 N N . MET A 1 537 ? 42.900 -12.077 -58.371 1.00 76.88 537 MET A N 1
ATOM 4208 C CA . MET A 1 537 ? 43.062 -10.631 -58.470 1.00 76.88 537 MET A CA 1
ATOM 4209 C C . MET A 1 537 ? 44.529 -10.291 -58.211 1.00 76.88 537 MET A C 1
ATOM 4211 O O . MET A 1 537 ? 44.975 -10.273 -57.064 1.00 76.88 537 MET A O 1
ATOM 4215 N N . LYS A 1 538 ? 45.291 -10.025 -59.275 1.00 75.25 538 LYS A N 1
ATOM 4216 C CA . LYS A 1 538 ? 46.697 -9.615 -59.156 1.00 75.25 538 LYS A CA 1
ATOM 4217 C C . LYS A 1 538 ? 46.792 -8.096 -59.253 1.00 75.25 538 LYS A C 1
ATOM 4219 O O . LYS A 1 538 ? 46.306 -7.509 -60.217 1.00 75.25 538 LYS A O 1
ATOM 4224 N N . GLY A 1 539 ? 47.405 -7.476 -58.248 1.00 74.06 539 GLY A N 1
ATOM 4225 C CA . GLY A 1 539 ? 47.820 -6.076 -58.319 1.00 74.06 539 GLY A CA 1
ATOM 4226 C C . GLY A 1 539 ? 49.100 -5.937 -59.143 1.00 74.06 539 GLY A C 1
ATOM 4227 O O . GLY A 1 539 ? 49.979 -6.794 -59.037 1.00 74.06 539 GLY A O 1
ATOM 4228 N N . ASP A 1 540 ? 49.198 -4.897 -59.961 1.00 72.06 540 ASP A N 1
ATOM 4229 C CA . ASP A 1 540 ? 50.457 -4.442 -60.550 1.00 72.06 540 ASP A CA 1
ATOM 4230 C C . ASP A 1 540 ? 51.177 -3.444 -59.619 1.00 72.06 540 ASP A C 1
ATOM 4232 O O . ASP A 1 540 ? 50.664 -3.056 -58.563 1.00 72.06 540 ASP A O 1
ATOM 4236 N N . GLU A 1 541 ? 52.397 -3.052 -59.991 1.00 71.56 541 GLU A N 1
ATOM 4237 C CA . GLU A 1 541 ? 53.247 -2.151 -59.197 1.00 71.56 541 GLU A CA 1
ATOM 4238 C C . GLU A 1 541 ? 52.672 -0.727 -59.071 1.00 71.56 541 GLU A C 1
ATOM 4240 O O . GLU A 1 541 ? 53.055 0.017 -58.169 1.00 71.56 541 GLU A O 1
ATOM 4245 N N . GLU A 1 542 ? 51.699 -0.366 -59.911 1.00 70.31 542 GLU A N 1
ATOM 4246 C CA . GLU A 1 542 ? 51.029 0.940 -59.919 1.00 70.31 542 GLU A CA 1
ATOM 4247 C C . GLU A 1 542 ? 49.752 0.953 -59.050 1.00 70.31 542 GLU A C 1
ATOM 4249 O O . GLU A 1 542 ? 49.045 1.962 -58.960 1.00 70.31 542 GLU A O 1
ATOM 4254 N N . GLY A 1 543 ? 49.452 -0.156 -58.361 1.00 67.62 543 GLY A N 1
ATOM 4255 C CA . GLY A 1 543 ? 48.283 -0.292 -57.484 1.00 67.62 543 GLY A CA 1
ATOM 4256 C C . GLY A 1 543 ? 46.974 -0.532 -58.240 1.00 67.62 543 GLY A C 1
ATOM 4257 O O . GLY A 1 543 ? 45.879 -0.394 -57.678 1.00 67.62 543 GLY A O 1
ATOM 4258 N N . HIS A 1 544 ? 47.077 -0.890 -59.512 1.00 76.62 544 HIS A N 1
ATOM 4259 C CA . HIS A 1 544 ? 45.991 -1.286 -60.380 1.00 76.62 544 HIS A CA 1
ATOM 4260 C C . HIS A 1 544 ? 45.772 -2.801 -60.266 1.00 76.62 544 HIS A C 1
ATOM 4262 O O . HIS A 1 544 ? 46.708 -3.583 -60.164 1.00 76.62 544 HIS A O 1
ATOM 4268 N N . VAL A 1 545 ? 44.511 -3.237 -60.230 1.00 78.94 545 VAL A N 1
ATOM 4269 C CA . VAL A 1 545 ? 44.170 -4.663 -60.111 1.00 78.94 545 VAL A CA 1
ATOM 4270 C C . VAL A 1 545 ? 43.674 -5.171 -61.456 1.00 78.94 545 VAL A C 1
ATOM 4272 O O . VAL A 1 545 ? 42.864 -4.504 -62.105 1.00 78.94 545 VAL A O 1
ATOM 4275 N N . ARG A 1 546 ? 44.158 -6.348 -61.859 1.00 81.62 546 ARG A N 1
ATOM 4276 C CA . ARG A 1 546 ? 43.664 -7.112 -63.011 1.00 81.62 546 ARG A CA 1
ATOM 4277 C C . ARG A 1 546 ? 43.107 -8.464 -62.569 1.00 81.62 546 ARG A C 1
ATOM 4279 O O . ARG A 1 546 ? 43.567 -9.046 -61.579 1.00 81.62 546 ARG A O 1
ATOM 4286 N N . ILE A 1 547 ? 42.081 -8.925 -63.273 1.00 80.06 547 ILE A N 1
ATOM 4287 C CA . ILE A 1 547 ? 41.317 -10.130 -62.951 1.00 80.06 547 ILE A CA 1
ATOM 4288 C C . ILE A 1 547 ? 41.772 -11.258 -63.881 1.00 80.06 547 ILE A C 1
ATOM 4290 O O . ILE A 1 547 ? 41.386 -11.293 -65.038 1.00 80.06 547 ILE A O 1
ATOM 4294 N N . THR A 1 548 ? 42.558 -12.201 -63.362 1.00 80.56 548 THR A N 1
ATOM 4295 C CA . THR A 1 548 ? 43.075 -13.343 -64.142 1.00 80.56 548 THR A CA 1
ATOM 4296 C C . THR A 1 548 ? 42.287 -14.618 -63.839 1.00 80.56 548 THR A C 1
ATOM 4298 O O . THR A 1 548 ? 42.018 -14.915 -62.669 1.00 80.56 548 THR A O 1
ATOM 4301 N N . VAL A 1 549 ? 41.910 -15.386 -64.864 1.00 77.81 549 VAL A N 1
ATOM 4302 C CA . VAL A 1 549 ? 41.218 -16.676 -64.691 1.00 77.81 549 VAL A CA 1
ATOM 4303 C C . VAL A 1 549 ? 42.250 -17.770 -64.422 1.00 77.81 549 VAL A C 1
ATOM 4305 O O . VAL A 1 549 ? 43.207 -17.937 -65.173 1.00 77.81 549 VAL A O 1
ATOM 4308 N N . VAL A 1 550 ? 42.074 -18.542 -63.348 1.00 74.81 550 VAL A N 1
ATOM 4309 C CA . VAL A 1 550 ? 42.969 -19.670 -63.047 1.00 74.81 550 VAL A CA 1
ATOM 4310 C C . VAL A 1 550 ? 42.440 -20.914 -63.763 1.00 74.81 550 VAL A C 1
ATOM 4312 O O . VAL A 1 550 ? 41.468 -21.517 -63.309 1.00 74.81 550 VAL A O 1
ATOM 4315 N N . ARG A 1 551 ? 43.067 -21.318 -64.878 1.00 67.19 551 ARG A N 1
ATOM 4316 C CA . ARG A 1 551 ? 42.745 -22.596 -65.543 1.00 67.19 551 ARG A CA 1
ATOM 4317 C C . ARG A 1 551 ? 43.063 -23.763 -64.602 1.00 67.19 551 ARG A C 1
ATOM 4319 O O . ARG A 1 551 ? 44.122 -23.794 -63.977 1.00 67.19 551 ARG A O 1
ATOM 4326 N N . ALA A 1 552 ? 42.167 -24.749 -64.541 1.00 51.91 552 ALA A N 1
ATOM 4327 C CA . ALA A 1 552 ? 42.199 -25.882 -63.605 1.00 51.91 552 ALA A CA 1
ATOM 4328 C C . ALA A 1 552 ? 43.387 -26.871 -63.769 1.00 51.91 552 ALA A C 1
ATOM 4330 O O . ALA A 1 552 ? 43.346 -27.965 -63.216 1.00 51.91 552 ALA A O 1
ATOM 4331 N N . GLY A 1 553 ? 44.456 -26.498 -64.481 1.00 53.59 553 GLY A N 1
ATOM 4332 C CA . GLY A 1 553 ? 45.659 -27.311 -64.691 1.00 53.59 553 GLY A CA 1
ATOM 4333 C C . GLY A 1 553 ? 46.992 -26.608 -64.405 1.00 53.59 553 GLY A C 1
ATOM 4334 O O . GLY A 1 553 ? 48.017 -27.278 -64.412 1.00 53.59 553 GLY A O 1
ATOM 4335 N N . ASP A 1 554 ? 47.010 -25.301 -64.110 1.00 50.38 554 ASP A N 1
ATOM 4336 C CA . ASP A 1 554 ? 48.255 -24.501 -64.079 1.00 50.38 554 ASP A CA 1
ATOM 4337 C C . ASP A 1 554 ? 48.805 -24.241 -62.655 1.00 50.38 554 ASP A C 1
ATOM 4339 O O . ASP A 1 554 ? 49.493 -23.266 -62.360 1.00 50.38 554 ASP A O 1
ATOM 4343 N N . GLY A 1 555 ? 48.468 -25.127 -61.713 1.00 46.41 555 GLY A N 1
ATOM 4344 C CA . GLY A 1 555 ? 48.800 -25.014 -60.288 1.00 46.41 555 GLY A CA 1
ATOM 4345 C C . GLY A 1 555 ? 50.193 -25.509 -59.871 1.00 46.41 555 GLY A C 1
ATOM 4346 O O . GLY A 1 555 ? 50.385 -25.779 -58.685 1.00 46.41 555 GLY A O 1
ATOM 4347 N N . SER A 1 556 ? 51.170 -25.654 -60.776 1.00 41.12 556 SER A N 1
ATOM 4348 C CA . SER A 1 556 ? 52.546 -26.049 -60.415 1.00 41.12 556 SER A CA 1
ATOM 4349 C C . SER A 1 556 ? 53.477 -24.835 -60.308 1.00 41.12 556 SER A C 1
ATOM 4351 O O . SER A 1 556 ? 54.374 -24.631 -61.121 1.00 41.12 556 SER A O 1
ATOM 4353 N N . GLY A 1 557 ? 53.270 -24.014 -59.279 1.00 42.72 557 GLY A N 1
ATOM 4354 C CA . GLY A 1 557 ? 54.063 -22.806 -59.048 1.00 42.72 557 GLY A CA 1
ATOM 4355 C C . GLY A 1 557 ? 54.323 -22.532 -57.571 1.00 42.72 557 GLY A C 1
ATOM 4356 O O . GLY A 1 557 ? 53.808 -21.567 -57.027 1.00 42.72 557 GLY A O 1
ATOM 4357 N N . GLY A 1 558 ? 55.119 -23.394 -56.929 1.00 44.53 558 GLY A N 1
ATOM 4358 C CA . GLY A 1 558 ? 55.950 -23.055 -55.766 1.00 44.53 558 GLY A CA 1
ATOM 4359 C C . GLY A 1 558 ? 55.260 -22.570 -54.486 1.00 44.53 558 GLY A C 1
ATOM 4360 O O . GLY A 1 558 ? 55.342 -21.394 -54.148 1.00 44.53 558 GLY A O 1
ATOM 4361 N N . VAL A 1 559 ? 54.746 -23.493 -53.665 1.00 36.09 559 VAL A N 1
ATOM 4362 C CA . VAL A 1 559 ? 54.602 -23.262 -52.215 1.00 36.09 559 VAL A CA 1
ATOM 4363 C C . VAL A 1 559 ? 55.173 -24.458 -51.455 1.00 36.09 559 VAL A C 1
ATOM 4365 O O . VAL A 1 559 ? 54.712 -25.588 -51.586 1.00 36.09 559 VAL A O 1
ATOM 4368 N N . ARG A 1 560 ? 56.220 -24.183 -50.665 1.00 35.00 560 ARG A N 1
ATOM 4369 C CA . ARG A 1 560 ? 56.873 -25.092 -49.712 1.00 35.00 560 ARG A CA 1
ATOM 4370 C C . ARG A 1 560 ? 55.838 -25.800 -48.830 1.00 35.00 560 ARG A C 1
ATOM 4372 O O . ARG A 1 560 ? 55.164 -25.162 -48.025 1.00 35.00 560 ARG A O 1
ATOM 4379 N N . THR A 1 561 ? 55.799 -27.123 -48.914 1.00 35.25 561 THR A N 1
ATOM 4380 C CA . THR A 1 561 ? 55.142 -28.002 -47.940 1.00 35.25 561 THR A CA 1
ATOM 4381 C C . THR A 1 561 ? 55.829 -27.918 -46.566 1.00 35.25 561 THR A C 1
ATOM 4383 O O . THR A 1 561 ? 57.065 -27.914 -46.509 1.00 35.25 561 THR A O 1
ATOM 4386 N N . PRO A 1 562 ? 55.085 -27.909 -45.443 1.00 37.56 562 PRO A N 1
ATOM 4387 C CA . PRO A 1 562 ? 55.663 -28.069 -44.113 1.00 37.56 562 PRO A CA 1
ATOM 4388 C C . PRO A 1 562 ? 56.202 -29.493 -43.931 1.00 37.56 562 PRO A C 1
ATOM 4390 O O . PRO A 1 562 ? 55.577 -30.468 -44.343 1.00 37.56 562 PRO A O 1
ATOM 4393 N N . ARG A 1 563 ? 57.370 -29.599 -43.290 1.00 34.16 563 ARG A N 1
ATOM 4394 C CA . ARG A 1 563 ? 58.031 -30.854 -42.905 1.00 34.16 563 ARG A CA 1
ATOM 4395 C C . ARG A 1 563 ? 57.087 -31.783 -42.129 1.00 34.16 563 ARG A C 1
ATOM 4397 O O . ARG A 1 563 ? 56.570 -31.414 -41.079 1.00 34.16 563 ARG A O 1
ATOM 4404 N N . THR A 1 564 ? 56.977 -33.017 -42.605 1.00 37.44 564 THR A N 1
ATOM 4405 C CA . THR A 1 564 ? 56.458 -34.185 -41.883 1.00 37.44 564 THR A CA 1
ATOM 4406 C C . THR A 1 564 ? 57.393 -34.593 -40.730 1.00 37.44 564 THR A C 1
ATOM 4408 O O . THR A 1 564 ? 58.612 -34.623 -40.935 1.00 37.44 564 THR A O 1
ATOM 4411 N N . PRO A 1 565 ? 56.881 -34.960 -39.538 1.00 41.06 565 PRO A N 1
ATOM 4412 C CA . PRO A 1 565 ? 57.682 -35.584 -38.486 1.00 41.06 565 PRO A CA 1
ATOM 4413 C C . PRO A 1 565 ? 57.957 -37.064 -38.791 1.00 41.06 565 PRO A C 1
ATOM 4415 O O . PRO A 1 565 ? 57.132 -37.757 -39.382 1.00 41.06 565 PRO A O 1
ATOM 4418 N N . LYS A 1 566 ? 59.134 -37.531 -38.362 1.00 37.69 566 LYS A N 1
ATOM 4419 C CA . LYS A 1 566 ? 59.638 -38.903 -38.505 1.00 37.69 566 LYS A CA 1
ATOM 4420 C C . LYS A 1 566 ? 58.773 -39.941 -37.773 1.00 37.69 566 LYS A C 1
ATOM 4422 O O . LYS A 1 566 ? 58.344 -39.725 -36.644 1.00 37.69 566 LYS A O 1
ATOM 4427 N N . THR A 1 567 ? 58.631 -41.090 -38.425 1.00 37.41 567 THR A N 1
ATOM 4428 C CA . THR A 1 567 ? 58.069 -42.367 -37.964 1.00 37.41 567 THR A CA 1
ATOM 4429 C C . THR A 1 567 ? 58.686 -42.863 -36.644 1.00 37.41 567 THR A C 1
ATOM 4431 O O . THR A 1 567 ? 59.912 -42.818 -36.519 1.00 37.41 567 THR A O 1
ATOM 4434 N N . PRO A 1 568 ? 57.895 -43.399 -35.691 1.00 45.19 568 PRO A N 1
ATOM 4435 C CA . PRO A 1 568 ? 58.414 -44.067 -34.504 1.00 45.19 568 PRO A CA 1
ATOM 4436 C C . PRO A 1 568 ? 58.502 -45.594 -34.664 1.00 45.19 568 PRO A C 1
ATOM 4438 O O . PRO A 1 568 ? 57.694 -46.243 -35.329 1.00 45.19 568 PRO A O 1
ATOM 4441 N N . THR A 1 569 ? 59.512 -46.141 -33.997 1.00 39.81 569 THR A N 1
ATOM 4442 C CA . THR A 1 569 ? 59.866 -47.556 -33.856 1.00 39.81 569 THR A CA 1
ATOM 4443 C C . THR A 1 569 ? 58.869 -48.328 -32.973 1.00 39.81 569 THR A C 1
ATOM 4445 O O . THR A 1 569 ? 58.217 -47.781 -32.088 1.00 39.81 569 THR A O 1
ATOM 4448 N N . ARG A 1 570 ? 58.772 -49.630 -33.244 1.00 31.42 570 ARG A N 1
ATOM 4449 C CA . ARG A 1 570 ? 57.845 -50.657 -32.737 1.00 31.42 570 ARG A CA 1
ATOM 4450 C C . ARG A 1 570 ? 58.108 -51.075 -31.261 1.00 31.42 570 ARG A C 1
ATOM 4452 O O . ARG A 1 570 ? 59.236 -51.443 -30.978 1.00 31.42 570 ARG A O 1
ATOM 4459 N N . MET A 1 571 ? 57.044 -51.071 -30.424 1.00 37.06 571 MET A N 1
ATOM 4460 C CA . MET A 1 571 ? 56.606 -51.973 -29.298 1.00 37.06 571 MET A CA 1
ATOM 4461 C C . MET A 1 571 ? 57.616 -52.520 -28.240 1.00 37.06 571 MET A C 1
ATOM 4463 O O . MET A 1 571 ? 58.731 -52.856 -28.625 1.00 37.06 571 MET A O 1
ATOM 4467 N N . PRO A 1 572 ? 57.241 -52.717 -26.935 1.00 45.34 572 PRO A N 1
ATOM 4468 C CA . PRO A 1 572 ? 56.239 -53.733 -26.523 1.00 45.34 572 PRO A CA 1
ATOM 4469 C C . PRO A 1 572 ? 55.322 -53.476 -25.287 1.00 45.34 572 PRO A C 1
ATOM 4471 O O . PRO A 1 572 ? 55.654 -52.765 -24.351 1.00 45.34 572 PRO A O 1
ATOM 4474 N N . VAL A 1 573 ? 54.149 -54.132 -25.354 1.00 42.94 573 VAL A N 1
ATOM 4475 C CA . VAL A 1 573 ? 53.284 -54.808 -24.345 1.00 42.94 573 VAL A CA 1
ATOM 4476 C C . VAL A 1 573 ? 53.504 -54.575 -22.830 1.00 42.94 573 VAL A C 1
ATOM 4478 O O . VAL A 1 573 ? 54.555 -54.945 -22.322 1.00 42.94 573 VAL A O 1
ATOM 4481 N N . ALA A 1 574 ? 52.433 -54.185 -22.099 1.00 32.62 574 ALA A N 1
ATOM 4482 C CA . ALA A 1 574 ? 52.025 -54.744 -20.781 1.00 32.62 574 ALA A CA 1
ATOM 4483 C C . ALA A 1 574 ? 50.644 -54.230 -20.257 1.00 32.62 574 ALA A C 1
ATOM 4485 O O . ALA A 1 574 ? 50.476 -53.034 -20.064 1.00 32.62 574 ALA A O 1
ATOM 4486 N N . ALA A 1 575 ? 49.719 -55.180 -20.010 1.00 36.44 575 ALA A N 1
ATOM 4487 C CA . ALA A 1 575 ? 48.751 -55.384 -18.893 1.00 36.44 575 ALA A CA 1
ATOM 4488 C C . ALA A 1 575 ? 47.772 -54.280 -18.338 1.00 36.44 575 ALA A C 1
ATOM 4490 O O . ALA A 1 575 ? 48.000 -53.093 -18.529 1.00 36.44 575 ALA A O 1
ATOM 4491 N N . PRO A 1 576 ? 46.652 -54.665 -17.652 1.00 49.22 576 PRO A N 1
ATOM 4492 C CA . PRO A 1 576 ? 45.377 -53.909 -17.632 1.00 49.22 576 PRO A CA 1
ATOM 4493 C C . PRO A 1 576 ? 44.878 -53.323 -16.273 1.00 49.22 576 PRO A C 1
ATOM 4495 O O . PRO A 1 576 ? 45.249 -53.818 -15.215 1.00 49.22 576 PRO A O 1
ATOM 4498 N N . ALA A 1 577 ? 43.892 -52.395 -16.372 1.00 36.06 577 ALA A N 1
ATOM 4499 C CA . ALA A 1 577 ? 42.848 -51.955 -15.391 1.00 36.06 577 ALA A CA 1
ATOM 4500 C C . ALA A 1 577 ? 43.305 -51.153 -14.130 1.00 36.06 577 ALA A C 1
ATOM 4502 O O . ALA A 1 577 ? 44.464 -51.299 -13.758 1.00 36.06 577 ALA A O 1
ATOM 4503 N N . PRO A 1 578 ? 42.468 -50.308 -13.443 1.00 44.97 578 PRO A N 1
ATOM 4504 C CA . PRO A 1 578 ? 41.000 -50.385 -13.237 1.00 44.97 578 PRO A CA 1
ATOM 4505 C C . PRO A 1 578 ? 40.216 -49.029 -13.358 1.00 44.97 578 PRO A C 1
ATOM 4507 O O . PRO A 1 578 ? 40.802 -48.017 -13.741 1.00 44.97 578 PRO A O 1
ATOM 4510 N N . PRO A 1 579 ? 38.880 -48.980 -13.106 1.00 48.56 579 PRO A N 1
ATOM 4511 C CA . PRO A 1 579 ? 38.001 -47.905 -13.575 1.00 48.56 579 PRO A CA 1
ATOM 4512 C C . PRO A 1 579 ? 37.773 -46.797 -12.535 1.00 48.56 579 PRO A C 1
ATOM 4514 O O . PRO A 1 579 ? 37.696 -47.057 -11.333 1.00 48.56 579 PRO A O 1
ATOM 4517 N N . SER A 1 580 ? 37.547 -45.563 -12.994 1.00 32.34 580 SER A N 1
ATOM 4518 C CA . SER A 1 580 ? 37.088 -44.468 -12.136 1.00 32.34 580 SER A CA 1
ATOM 4519 C C . SER A 1 580 ? 35.907 -43.691 -12.734 1.00 32.34 580 SER A C 1
ATOM 4521 O O . SER A 1 580 ? 36.014 -42.928 -13.684 1.00 32.34 580 SER A O 1
ATOM 4523 N N . ARG A 1 581 ? 34.763 -43.919 -12.080 1.00 32.03 581 ARG A N 1
ATOM 4524 C CA . ARG A 1 581 ? 33.754 -42.943 -11.637 1.00 32.03 581 ARG A CA 1
ATOM 4525 C C . ARG A 1 581 ? 33.131 -42.004 -12.677 1.00 32.03 581 ARG A C 1
ATOM 4527 O O . ARG A 1 581 ? 33.584 -40.893 -12.924 1.00 32.03 581 ARG A O 1
ATOM 4534 N N . SER A 1 582 ? 31.932 -42.411 -13.084 1.00 32.78 582 SER A N 1
ATOM 4535 C CA . SER A 1 582 ? 30.799 -41.535 -13.368 1.00 32.78 582 SER A CA 1
ATOM 4536 C C . SER A 1 582 ? 30.536 -40.555 -12.217 1.00 32.78 582 SER A C 1
ATOM 4538 O O . SER A 1 582 ? 30.323 -40.986 -11.080 1.00 32.78 582 SER A O 1
ATOM 4540 N N . LEU A 1 583 ? 30.445 -39.260 -12.521 1.00 32.44 583 LEU A N 1
ATOM 4541 C CA . LEU A 1 583 ? 29.694 -38.311 -11.706 1.00 32.44 583 LEU A CA 1
ATOM 4542 C C . LEU A 1 583 ? 28.708 -37.549 -12.583 1.00 32.44 583 LEU A C 1
ATOM 4544 O O . LEU A 1 583 ? 29.017 -37.067 -13.670 1.00 32.44 583 LEU A O 1
ATOM 4548 N N . SER A 1 584 ? 27.488 -37.558 -12.073 1.00 28.09 584 SER A N 1
ATOM 4549 C CA . SER A 1 584 ? 26.251 -37.126 -12.687 1.00 28.09 584 SER A CA 1
ATOM 4550 C C . SER A 1 584 ? 25.941 -35.674 -12.319 1.00 28.09 584 SER A C 1
ATOM 4552 O O . SER A 1 584 ? 26.361 -35.206 -11.265 1.00 28.09 584 SER A O 1
ATOM 4554 N N . ALA A 1 585 ? 25.069 -35.078 -13.131 1.00 28.98 585 ALA A N 1
ATOM 4555 C CA . ALA A 1 585 ? 24.159 -33.979 -12.814 1.00 28.98 585 ALA A CA 1
ATOM 4556 C C . ALA A 1 585 ? 24.750 -32.574 -12.615 1.00 28.98 585 ALA A C 1
ATOM 4558 O O . ALA A 1 585 ? 25.415 -32.267 -11.632 1.00 28.98 585 ALA A O 1
ATOM 4559 N N . SER A 1 586 ? 24.303 -31.650 -13.469 1.00 28.22 586 SER A N 1
ATOM 4560 C CA . SER A 1 586 ? 23.341 -30.631 -13.023 1.00 28.22 586 SER A CA 1
ATOM 4561 C C . SER A 1 586 ? 22.623 -30.013 -14.222 1.00 28.22 586 SER A C 1
ATOM 4563 O O . SER A 1 586 ? 23.202 -29.314 -15.049 1.00 28.22 586 SER A O 1
ATOM 4565 N N . SER A 1 587 ? 21.334 -30.324 -14.303 1.00 27.55 587 SER A N 1
ATOM 4566 C CA . SER A 1 587 ? 20.337 -29.760 -15.203 1.00 27.55 587 SER A CA 1
ATOM 4567 C C . SER A 1 587 ? 20.059 -28.297 -14.854 1.00 27.55 587 SER A C 1
ATOM 4569 O O . SER A 1 587 ? 19.547 -28.011 -13.771 1.00 27.55 587 SER A O 1
ATOM 4571 N N . LEU A 1 588 ? 20.329 -27.377 -15.779 1.00 26.33 588 LEU A N 1
ATOM 4572 C CA . LEU A 1 588 ? 19.878 -25.989 -15.689 1.00 26.33 588 LEU A CA 1
ATOM 4573 C C . LEU A 1 588 ? 18.720 -25.810 -16.676 1.00 26.33 588 LEU A C 1
ATOM 4575 O O . LEU A 1 588 ? 18.910 -25.626 -17.876 1.00 26.33 588 LEU A O 1
ATOM 4579 N N . ALA A 1 589 ? 17.502 -25.964 -16.156 1.00 27.36 589 ALA A N 1
ATOM 4580 C CA . ALA A 1 589 ? 16.265 -25.781 -16.898 1.00 27.36 589 ALA A CA 1
ATOM 4581 C C . ALA A 1 589 ? 16.054 -24.288 -17.198 1.00 27.36 589 ALA A C 1
ATOM 4583 O O . ALA A 1 589 ? 15.702 -23.499 -16.320 1.00 27.36 589 ALA A O 1
ATOM 4584 N N . LEU A 1 590 ? 16.260 -23.905 -18.456 1.00 27.67 590 LEU A N 1
ATOM 4585 C CA . LEU A 1 590 ? 15.804 -22.636 -19.011 1.00 27.67 590 LEU A CA 1
ATOM 4586 C C . LEU A 1 590 ? 14.286 -22.711 -19.219 1.00 27.67 590 LEU A C 1
ATOM 4588 O O . LEU A 1 590 ? 13.788 -23.460 -20.055 1.00 27.67 590 LEU A O 1
ATOM 4592 N N . ARG A 1 591 ? 13.548 -21.929 -18.428 1.00 24.33 591 ARG A N 1
ATOM 4593 C CA . ARG A 1 591 ? 12.117 -21.657 -18.619 1.00 24.33 591 ARG A CA 1
ATOM 4594 C C . ARG A 1 591 ? 11.954 -20.715 -19.824 1.00 24.33 591 ARG A C 1
ATOM 4596 O O . ARG A 1 591 ? 12.532 -19.628 -19.784 1.00 24.33 591 ARG A O 1
ATOM 4603 N N . PRO A 1 592 ? 11.168 -21.057 -20.859 1.00 28.97 592 PRO A N 1
ATOM 4604 C CA . PRO A 1 592 ? 10.853 -20.118 -21.925 1.00 28.97 592 PRO A CA 1
ATOM 4605 C C . PRO A 1 592 ? 9.776 -19.126 -21.464 1.00 28.97 592 PRO A C 1
ATOM 4607 O O . PRO A 1 592 ? 8.712 -19.501 -20.971 1.00 28.97 592 PRO A O 1
ATOM 4610 N N . SER A 1 593 ? 10.072 -17.839 -21.621 1.00 27.53 593 SER A N 1
ATOM 4611 C CA . SER A 1 593 ? 9.124 -16.734 -21.513 1.00 27.53 593 SER A CA 1
ATOM 4612 C C . SER A 1 593 ? 8.236 -16.697 -22.759 1.00 27.53 593 SER A C 1
ATOM 4614 O O . SER A 1 593 ? 8.719 -16.385 -23.846 1.00 27.53 593 SER A O 1
ATOM 4616 N N . ASN A 1 594 ? 6.945 -16.995 -22.601 1.00 27.80 594 ASN A N 1
ATOM 4617 C CA . ASN A 1 594 ? 5.944 -16.740 -23.637 1.00 27.80 594 ASN A CA 1
ATOM 4618 C C . ASN A 1 594 ? 5.691 -15.225 -23.789 1.00 27.80 594 ASN A C 1
ATOM 4620 O O . ASN A 1 594 ? 5.630 -14.520 -22.776 1.00 27.80 594 ASN A O 1
ATOM 4624 N N . PRO A 1 595 ? 5.504 -14.718 -25.021 1.00 31.31 595 PRO A N 1
ATOM 4625 C CA . PRO A 1 595 ? 5.128 -13.333 -25.267 1.00 31.31 595 PRO A CA 1
ATOM 4626 C C . PRO A 1 595 ? 3.632 -13.109 -25.000 1.00 31.31 595 PRO A C 1
ATOM 4628 O O . PRO A 1 595 ? 2.774 -13.871 -25.443 1.00 31.31 595 PRO A O 1
ATOM 4631 N N . PHE A 1 596 ? 3.332 -12.035 -24.269 1.00 28.16 596 PHE A N 1
ATOM 4632 C CA . PHE A 1 596 ? 1.981 -11.562 -23.982 1.00 28.16 596 PHE A CA 1
ATOM 4633 C C . PHE A 1 596 ? 1.311 -11.008 -25.248 1.00 28.16 596 PHE A C 1
ATOM 4635 O O . PHE A 1 596 ? 1.742 -9.992 -25.793 1.00 28.16 596 PHE A O 1
ATOM 4642 N N . PHE A 1 597 ? 0.220 -11.650 -25.664 1.00 26.05 597 PHE A N 1
ATOM 4643 C CA . PHE A 1 597 ? -0.800 -11.071 -26.535 1.00 26.05 597 PHE A CA 1
ATOM 4644 C C . PHE A 1 597 ? -1.832 -10.319 -25.684 1.00 26.05 597 PHE A C 1
ATOM 4646 O O . PHE A 1 597 ? -2.289 -10.814 -24.655 1.00 26.05 597 PHE A O 1
ATOM 4653 N N . PHE A 1 598 ? -2.194 -9.113 -26.123 1.00 29.03 598 PHE A N 1
ATOM 4654 C CA . PHE A 1 598 ? -3.285 -8.316 -25.566 1.00 29.03 598 PHE A CA 1
ATOM 4655 C C . PHE A 1 598 ? -4.639 -8.929 -25.952 1.00 29.03 598 PHE A C 1
ATOM 4657 O O . PHE A 1 598 ? -4.953 -9.033 -27.135 1.00 29.03 598 PHE A O 1
ATOM 4664 N N . SER A 1 599 ? -5.472 -9.246 -24.963 1.00 25.33 599 SER A N 1
ATOM 4665 C CA . SER A 1 599 ? -6.914 -9.425 -25.147 1.00 25.33 599 SER A CA 1
ATOM 4666 C C . SER A 1 599 ? -7.655 -8.777 -23.978 1.00 25.33 599 SER A C 1
ATOM 4668 O O . SER A 1 599 ? -7.570 -9.238 -22.840 1.00 25.33 599 SER A O 1
ATOM 4670 N N . SER A 1 600 ? -8.353 -7.679 -24.258 1.00 25.58 600 SER A N 1
ATOM 4671 C CA . SER A 1 600 ? -9.320 -7.050 -23.357 1.00 25.58 600 SER A CA 1
ATOM 4672 C C . SER A 1 600 ? -10.526 -7.967 -23.129 1.00 25.58 600 SER A C 1
ATOM 4674 O O . SER A 1 600 ? -10.974 -8.590 -24.092 1.00 25.58 600 SER A O 1
ATOM 4676 N N . PRO A 1 601 ? -11.138 -7.971 -21.931 1.00 30.23 601 PRO A N 1
ATOM 4677 C CA . PRO A 1 601 ? -12.526 -8.375 -21.808 1.00 30.23 601 PRO A CA 1
ATOM 4678 C C . PRO A 1 601 ? -13.421 -7.217 -21.360 1.00 30.23 601 PRO A C 1
ATOM 4680 O O . PRO A 1 601 ? -13.171 -6.506 -20.387 1.00 30.23 601 PRO A O 1
ATOM 4683 N N . THR A 1 602 ? -14.480 -7.079 -22.142 1.00 26.70 602 THR A N 1
ATOM 4684 C CA . THR A 1 602 ? -15.650 -6.226 -21.994 1.00 26.70 602 THR A CA 1
ATOM 4685 C C . THR A 1 602 ? -16.488 -6.633 -20.779 1.00 26.70 602 THR A C 1
ATOM 4687 O O . THR A 1 602 ? -16.669 -7.811 -20.483 1.00 26.70 602 THR A O 1
ATOM 4690 N N . THR A 1 603 ? -17.024 -5.630 -20.097 1.00 27.78 603 THR A N 1
ATOM 4691 C CA . THR A 1 603 ? -17.990 -5.684 -18.996 1.00 27.78 603 THR A CA 1
ATOM 4692 C C . THR A 1 603 ? -19.363 -6.195 -19.449 1.00 27.78 603 THR A C 1
ATOM 4694 O O . THR A 1 603 ? -19.901 -5.672 -20.419 1.00 27.78 603 THR A O 1
ATOM 4697 N N . GLN A 1 604 ? -19.991 -7.097 -18.684 1.00 27.73 604 GLN A N 1
ATOM 4698 C CA . GLN A 1 604 ? -21.452 -7.139 -18.483 1.00 27.73 604 GLN A CA 1
ATOM 4699 C C . GLN A 1 604 ? -21.806 -7.834 -17.144 1.00 27.73 604 GLN A C 1
ATOM 4701 O O . GLN A 1 604 ? -21.107 -8.771 -16.756 1.00 27.73 604 GLN A O 1
ATOM 4706 N N . PRO A 1 605 ? -22.847 -7.377 -16.412 1.00 28.73 605 PRO A N 1
ATOM 4707 C CA . PRO A 1 605 ? -23.174 -7.862 -15.071 1.00 28.73 605 PRO A CA 1
ATOM 4708 C C . PRO A 1 605 ? -24.251 -8.961 -15.091 1.00 28.73 605 PRO A C 1
ATOM 4710 O O . PRO A 1 605 ? -25.322 -8.784 -15.665 1.00 28.73 605 PRO A O 1
ATOM 4713 N N . GLY A 1 606 ? -23.980 -10.079 -14.415 1.00 26.91 606 GLY A N 1
ATOM 4714 C CA . GLY A 1 606 ? -24.946 -11.148 -14.159 1.00 26.91 606 GLY A CA 1
ATOM 4715 C C . GLY A 1 606 ? -25.590 -11.002 -12.781 1.00 26.91 606 GLY A C 1
ATOM 4716 O O . GLY A 1 606 ? -24.913 -11.043 -11.757 1.00 26.91 606 GLY A O 1
ATOM 4717 N N . THR A 1 607 ? -26.905 -10.819 -12.776 1.00 26.36 607 THR A N 1
ATOM 4718 C CA . THR A 1 607 ? -27.798 -10.801 -11.614 1.00 26.36 607 THR A CA 1
ATOM 4719 C C . THR A 1 607 ? -28.043 -12.231 -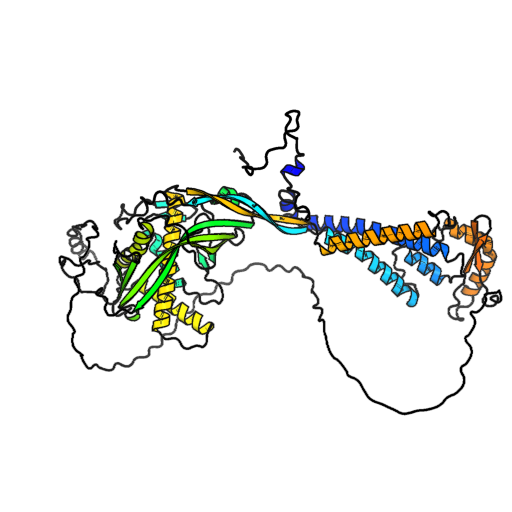11.122 1.00 26.36 607 THR A C 1
ATOM 4721 O O . THR A 1 607 ? -28.466 -13.070 -11.912 1.00 26.36 607 THR A O 1
ATOM 4724 N N . LEU A 1 608 ? -27.841 -12.518 -9.831 1.00 27.91 608 LEU A N 1
ATOM 4725 C CA . LEU A 1 608 ? -28.334 -13.749 -9.198 1.00 27.91 608 LEU A CA 1
ATOM 4726 C C . LEU A 1 608 ? -29.006 -13.429 -7.857 1.00 27.91 608 LEU A C 1
ATOM 4728 O O . LEU A 1 608 ? -28.429 -12.785 -6.983 1.00 27.91 608 LEU A O 1
ATOM 4732 N N . GLN A 1 609 ? -30.263 -13.863 -7.761 1.00 28.03 609 GLN A N 1
ATOM 4733 C CA . GLN A 1 609 ? -31.149 -13.805 -6.600 1.00 28.03 609 GLN A CA 1
ATOM 4734 C C . GLN A 1 609 ? -30.750 -14.822 -5.509 1.00 28.03 609 GLN A C 1
ATOM 4736 O O . GLN A 1 609 ? -30.089 -15.818 -5.811 1.00 28.03 609 GLN A O 1
ATOM 4741 N N . PRO A 1 610 ? -31.177 -14.607 -4.249 1.00 29.06 610 PRO A N 1
ATOM 4742 C CA . PRO A 1 610 ? -30.837 -15.467 -3.120 1.00 29.06 610 PRO A CA 1
ATOM 4743 C C . PRO A 1 610 ? -31.755 -16.695 -3.002 1.00 29.06 610 PRO A C 1
ATOM 4745 O O . PRO A 1 610 ? -32.976 -16.597 -3.107 1.00 29.06 610 PRO A O 1
ATOM 4748 N N . ILE A 1 611 ? -31.149 -17.846 -2.703 1.00 27.30 611 ILE A N 1
ATOM 4749 C CA . ILE A 1 611 ? -31.827 -19.080 -2.285 1.00 27.30 611 ILE A CA 1
ATOM 4750 C C . ILE A 1 611 ? -32.006 -19.039 -0.760 1.00 27.30 611 ILE A C 1
ATOM 4752 O O . ILE A 1 611 ? -31.042 -18.848 -0.019 1.00 27.30 611 ILE A O 1
ATOM 4756 N N . ALA A 1 612 ? -33.247 -19.206 -0.300 1.00 26.78 612 ALA A N 1
ATOM 4757 C CA . ALA A 1 612 ? -33.624 -19.281 1.111 1.00 26.78 612 ALA A CA 1
ATOM 4758 C C . ALA A 1 612 ? -33.256 -20.645 1.752 1.00 26.78 612 ALA A C 1
ATOM 4760 O O . ALA A 1 612 ? -33.183 -21.653 1.044 1.00 26.78 612 ALA A O 1
ATOM 4761 N N . PRO A 1 613 ? -33.048 -20.711 3.084 1.00 32.25 613 PRO A N 1
ATOM 4762 C CA . PRO A 1 613 ? -32.506 -21.888 3.758 1.00 32.25 613 PRO A CA 1
ATOM 4763 C C . PRO A 1 613 ? -33.579 -22.892 4.209 1.00 32.25 613 PRO A C 1
ATOM 4765 O O . PRO A 1 613 ? -34.622 -22.536 4.762 1.00 32.25 613 PRO A O 1
ATOM 4768 N N . GLY A 1 614 ? -33.276 -24.180 4.029 1.00 24.98 614 GLY A N 1
ATOM 4769 C CA . GLY A 1 614 ? -34.064 -25.299 4.538 1.00 24.98 614 GLY A CA 1
ATOM 4770 C C . GLY A 1 614 ? -33.842 -25.538 6.034 1.00 24.98 614 GLY A C 1
ATOM 4771 O O . GLY A 1 614 ? -32.726 -25.796 6.480 1.00 24.98 614 GLY A O 1
ATOM 4772 N N . ARG A 1 615 ? -34.940 -25.498 6.796 1.00 24.98 615 ARG A N 1
ATOM 4773 C CA . ARG A 1 615 ? -35.057 -25.958 8.187 1.00 24.98 615 ARG A CA 1
ATOM 4774 C C . ARG A 1 615 ? -34.724 -27.450 8.306 1.00 24.98 615 ARG A C 1
ATOM 4776 O O . ARG A 1 615 ? -35.376 -28.267 7.660 1.00 24.98 615 ARG A O 1
ATOM 4783 N N . ARG A 1 616 ? -33.857 -27.821 9.252 1.00 26.22 616 ARG A N 1
ATOM 4784 C CA . ARG A 1 616 ? -33.963 -29.109 9.957 1.00 26.22 616 ARG A CA 1
ATOM 4785 C C . ARG A 1 616 ? -33.790 -28.907 11.458 1.00 26.22 616 ARG A C 1
ATOM 4787 O O . ARG A 1 616 ? -32.755 -28.465 11.935 1.00 26.22 616 ARG A O 1
ATOM 4794 N N . SER A 1 617 ? -34.879 -29.213 12.152 1.00 22.59 617 SER A N 1
ATOM 4795 C CA . SER A 1 617 ? -35.012 -29.356 13.594 1.00 22.59 617 SER A CA 1
ATOM 4796 C C . SER A 1 617 ? -34.415 -30.695 14.020 1.00 22.59 617 SER A C 1
ATOM 4798 O O . SER A 1 617 ? -34.732 -31.714 13.409 1.00 22.59 617 SER A O 1
ATOM 4800 N N . LEU A 1 618 ? -33.611 -30.694 15.082 1.00 25.08 618 LEU A N 1
ATOM 4801 C CA . LEU A 1 618 ? -33.357 -31.871 15.907 1.00 25.08 618 LEU A CA 1
ATOM 4802 C C . LEU A 1 618 ? -33.495 -31.456 17.377 1.00 25.08 618 LEU A C 1
ATOM 4804 O O . LEU A 1 618 ? -32.863 -30.507 17.832 1.00 25.08 618 LEU A O 1
ATOM 4808 N N . ARG A 1 619 ? -34.421 -32.133 18.061 1.00 22.09 619 ARG A N 1
ATOM 4809 C CA . ARG A 1 619 ? -34.701 -32.075 19.502 1.00 22.09 619 ARG A CA 1
ATOM 4810 C C . ARG A 1 619 ? -33.878 -33.143 20.238 1.00 22.09 619 ARG A C 1
ATOM 4812 O O . ARG A 1 619 ? -33.475 -34.117 19.608 1.00 22.09 619 ARG A O 1
ATOM 4819 N N . TYR A 1 620 ? -33.854 -32.997 21.571 1.00 24.92 620 TYR A N 1
ATOM 4820 C CA . TYR A 1 620 ? -33.428 -33.929 22.637 1.00 24.92 620 TYR A CA 1
ATOM 4821 C C . TYR A 1 620 ? -31.940 -33.826 23.028 1.00 24.92 620 TYR A C 1
ATOM 4823 O O . TYR A 1 620 ? -31.096 -33.692 22.157 1.00 24.92 620 TYR A O 1
ATOM 4831 N N . ALA A 1 621 ? -31.527 -33.866 24.302 1.00 25.16 621 ALA A N 1
ATOM 4832 C CA . ALA A 1 621 ? -32.217 -34.099 25.575 1.00 25.16 621 ALA A CA 1
ATOM 4833 C C . ALA A 1 621 ? -31.432 -33.459 26.743 1.00 25.16 621 ALA A C 1
ATOM 4835 O O . ALA A 1 621 ? -30.214 -33.319 26.689 1.00 25.16 621 ALA A O 1
ATOM 4836 N N . VAL A 1 622 ? -32.169 -33.129 27.804 1.00 27.39 622 VAL A N 1
ATOM 4837 C CA . VAL A 1 622 ? -31.704 -32.778 29.157 1.00 27.39 622 VAL A CA 1
ATOM 4838 C C . VAL A 1 622 ? -31.144 -34.025 29.861 1.00 27.39 622 VAL A C 1
ATOM 4840 O O . VAL A 1 622 ? -31.690 -35.113 29.663 1.00 27.39 622 VAL A O 1
ATOM 4843 N N . PRO A 1 623 ? -30.138 -33.873 30.742 1.00 29.44 623 PRO A N 1
ATOM 4844 C CA . PRO A 1 623 ? -30.265 -34.497 32.061 1.00 29.44 623 PRO A CA 1
ATOM 4845 C C . PRO A 1 623 ? -29.941 -33.555 33.238 1.00 29.44 623 PRO A C 1
ATOM 4847 O O . PRO A 1 623 ? -28.886 -32.938 33.320 1.00 29.44 623 PRO A O 1
ATOM 4850 N N . THR A 1 624 ? -30.929 -33.506 34.132 1.00 26.14 624 THR A N 1
ATOM 4851 C CA . THR A 1 624 ? -30.933 -33.480 35.607 1.00 26.14 624 THR A CA 1
ATOM 4852 C C . THR A 1 624 ? -29.638 -33.314 36.419 1.00 26.14 624 THR A C 1
ATOM 4854 O O . THR A 1 624 ? -28.632 -33.981 36.209 1.00 26.14 624 THR A O 1
ATOM 4857 N N . ALA A 1 625 ? -29.803 -32.483 37.454 1.00 26.06 625 ALA A N 1
ATOM 4858 C CA . ALA A 1 625 ? -28.903 -32.052 38.520 1.00 26.06 625 ALA A CA 1
ATOM 4859 C C . ALA A 1 625 ? -28.505 -33.106 39.578 1.00 26.06 625 ALA A C 1
ATOM 4861 O O . ALA A 1 625 ? -29.246 -34.063 39.791 1.00 26.06 625 ALA A O 1
ATOM 4862 N N . HIS A 1 626 ? -27.397 -32.831 40.299 1.00 27.34 626 HIS A N 1
ATOM 4863 C CA . HIS A 1 626 ? -27.181 -32.939 41.770 1.00 27.34 626 HIS A CA 1
ATOM 4864 C C . HIS A 1 626 ? -25.676 -32.731 42.134 1.00 27.34 626 HIS A C 1
ATOM 4866 O O . HIS A 1 626 ? -24.841 -32.861 41.245 1.00 27.34 626 HIS A O 1
ATOM 4872 N N . PRO A 1 627 ? -25.267 -32.489 43.405 1.00 34.28 627 PRO A N 1
ATOM 4873 C CA . PRO A 1 627 ? -25.497 -31.297 44.228 1.00 34.28 627 PRO A CA 1
ATOM 4874 C C . PRO A 1 627 ? -24.194 -30.629 44.762 1.00 34.28 627 PRO A C 1
ATOM 4876 O O . PRO A 1 627 ? -23.131 -31.232 44.839 1.00 34.28 627 PRO A O 1
ATOM 4879 N N . THR A 1 628 ? -24.352 -29.366 45.164 1.00 28.38 628 THR A N 1
ATOM 4880 C CA . THR A 1 628 ? -23.748 -28.612 46.287 1.00 28.38 628 THR A CA 1
ATOM 4881 C C . THR A 1 628 ? -22.408 -29.055 46.911 1.00 28.38 628 THR A C 1
ATOM 4883 O O . THR A 1 628 ? -22.315 -30.110 47.532 1.00 28.38 628 THR A O 1
ATOM 4886 N N . ALA A 1 629 ? -21.439 -28.129 46.952 1.00 26.69 629 ALA A N 1
ATOM 4887 C CA . ALA A 1 629 ? -20.395 -28.080 47.979 1.00 26.69 629 ALA A CA 1
ATOM 4888 C C . ALA A 1 629 ? -20.202 -26.638 48.487 1.00 26.69 629 ALA A C 1
ATOM 4890 O O . ALA A 1 629 ? -20.425 -25.672 47.762 1.00 26.69 629 ALA A O 1
ATOM 4891 N N . ALA A 1 630 ? -19.883 -26.546 49.775 1.00 27.42 630 ALA A N 1
ATOM 4892 C CA . ALA A 1 630 ? -20.116 -25.428 50.677 1.00 27.42 630 ALA A CA 1
ATOM 4893 C C . ALA A 1 630 ? -19.151 -24.234 50.558 1.00 27.42 630 ALA A C 1
ATOM 4895 O O . ALA A 1 630 ? -18.042 -24.328 50.041 1.00 27.42 630 ALA A O 1
ATOM 4896 N N . ALA A 1 631 ? -19.635 -23.123 51.114 1.00 25.97 631 ALA A N 1
ATOM 4897 C CA . ALA A 1 631 ? -19.030 -21.806 51.221 1.00 25.97 631 ALA A CA 1
ATOM 4898 C C . ALA A 1 631 ? -17.694 -21.757 51.985 1.00 25.97 631 ALA A C 1
ATOM 4900 O O . ALA A 1 631 ? -17.490 -22.461 52.973 1.00 25.97 631 ALA A O 1
ATOM 4901 N N . SER A 1 632 ? -16.849 -20.808 51.584 1.00 27.25 632 SER A N 1
ATOM 4902 C CA . SER A 1 632 ? -15.785 -20.222 52.398 1.00 27.25 632 SER A CA 1
ATOM 4903 C C . SER A 1 632 ? -15.992 -18.707 52.362 1.00 27.25 632 SER A C 1
ATOM 4905 O O . SER A 1 632 ? -15.900 -18.079 51.311 1.00 27.25 632 SER A O 1
ATOM 4907 N N . ASN A 1 633 ? -16.382 -18.165 53.516 1.00 28.41 633 ASN A N 1
ATOM 4908 C CA . ASN A 1 633 ? -16.554 -16.741 53.773 1.00 28.41 633 ASN A CA 1
ATOM 4909 C C . ASN A 1 633 ? -15.193 -16.125 54.104 1.00 28.41 633 ASN A C 1
ATOM 4911 O O . ASN A 1 633 ? -14.575 -16.562 55.068 1.00 28.41 633 ASN A O 1
ATOM 4915 N N . ASP A 1 634 ? -14.793 -15.096 53.360 1.00 27.34 634 ASP A N 1
ATOM 4916 C CA . ASP A 1 634 ? -13.992 -13.976 53.872 1.00 27.34 634 ASP A CA 1
ATOM 4917 C C . ASP A 1 634 ? -14.106 -12.790 52.891 1.00 27.34 634 ASP A C 1
ATOM 4919 O O . ASP A 1 634 ? -13.594 -12.869 51.770 1.00 27.34 634 ASP A O 1
ATOM 4923 N N . PRO A 1 635 ? -14.796 -11.687 53.242 1.00 33.34 635 PRO A N 1
ATOM 4924 C CA . PRO A 1 635 ? -14.851 -10.507 52.394 1.00 33.34 635 PRO A CA 1
ATOM 4925 C C . PRO A 1 635 ? -13.649 -9.600 52.685 1.00 33.34 635 PRO A C 1
ATOM 4927 O O . PRO A 1 635 ? -13.579 -8.918 53.707 1.00 33.34 635 PRO A O 1
ATOM 4930 N N . GLY A 1 636 ? -12.697 -9.575 51.752 1.00 27.22 636 GLY A N 1
ATOM 4931 C CA . GLY A 1 636 ? -11.681 -8.529 51.681 1.00 27.22 636 GLY A CA 1
ATOM 4932 C C . GLY A 1 636 ? -12.327 -7.201 51.289 1.00 27.22 636 GLY A C 1
ATOM 4933 O O . GLY A 1 636 ? -12.946 -7.093 50.235 1.00 27.22 636 GLY A O 1
ATOM 4934 N N . ASN A 1 637 ? -12.188 -6.212 52.164 1.00 25.11 637 ASN A N 1
ATOM 4935 C CA . ASN A 1 637 ? -12.700 -4.853 52.044 1.00 25.11 637 ASN A CA 1
ATOM 4936 C C . ASN A 1 637 ? -12.149 -4.149 50.783 1.00 25.11 637 ASN A C 1
ATOM 4938 O O . ASN A 1 637 ? -10.967 -3.805 50.728 1.00 25.11 637 ASN A O 1
ATOM 4942 N N . TRP A 1 638 ? -12.997 -3.942 49.771 1.00 25.77 638 TRP A N 1
ATOM 4943 C CA . TRP A 1 638 ? -12.705 -3.085 48.620 1.00 25.77 638 TRP A CA 1
ATOM 4944 C C . TRP A 1 638 ? -13.283 -1.700 48.899 1.00 25.77 638 TRP A C 1
ATOM 4946 O O . TRP A 1 638 ? -14.470 -1.467 48.694 1.00 25.77 638 TRP A O 1
ATOM 4956 N N . ASP A 1 639 ? -12.441 -0.780 49.367 1.00 24.27 639 ASP A N 1
ATOM 4957 C CA . ASP A 1 639 ? -12.809 0.632 49.456 1.00 24.27 639 ASP A CA 1
ATOM 4958 C C . ASP A 1 639 ? -13.003 1.185 48.035 1.00 24.27 639 ASP A C 1
ATOM 4960 O O . ASP A 1 639 ? -12.052 1.445 47.288 1.00 24.27 639 ASP A O 1
ATOM 4964 N N . SER A 1 640 ? -14.267 1.343 47.658 1.00 26.59 640 SER A N 1
ATOM 4965 C CA . SER A 1 640 ? -14.734 2.018 46.455 1.00 26.59 640 SER A CA 1
ATOM 4966 C C . SER A 1 640 ? -14.382 3.505 46.519 1.00 26.59 640 SER A C 1
ATOM 4968 O O . SER A 1 640 ? -15.035 4.302 47.194 1.00 26.59 640 SER A O 1
ATOM 4970 N N . ALA A 1 641 ? -13.336 3.893 45.788 1.00 24.53 641 ALA A N 1
ATOM 4971 C CA . ALA A 1 641 ? -13.117 5.282 45.422 1.00 24.53 641 ALA A CA 1
ATOM 4972 C C . ALA A 1 641 ? -14.209 5.686 44.423 1.00 24.53 641 ALA A C 1
ATOM 4974 O O . ALA A 1 641 ? -14.206 5.249 43.275 1.00 24.53 641 ALA A O 1
ATOM 4975 N N . SER A 1 642 ? -15.147 6.498 44.909 1.00 26.31 642 SER A N 1
ATOM 4976 C CA . SER A 1 642 ? -16.190 7.178 44.144 1.00 26.31 642 SER A CA 1
ATOM 4977 C C . SER A 1 642 ? -15.621 7.791 42.859 1.00 26.31 642 SER A C 1
ATOM 4979 O O . SER A 1 642 ? -14.977 8.841 42.876 1.00 26.31 642 SER A O 1
ATOM 4981 N N . CYS A 1 643 ? -15.860 7.126 41.728 1.00 29.36 643 CYS A N 1
ATOM 4982 C CA . CYS A 1 643 ? -15.861 7.780 40.433 1.00 29.36 643 CYS A CA 1
ATOM 4983 C C . CYS A 1 643 ? -17.183 8.539 40.357 1.00 29.36 643 CYS A C 1
ATOM 4985 O O . CYS A 1 643 ? -18.225 7.955 40.081 1.00 29.36 643 CYS A O 1
ATOM 4987 N N . SER A 1 644 ? -17.145 9.835 40.647 1.00 27.02 644 SER A N 1
ATOM 4988 C CA . SER A 1 644 ? -18.288 10.740 40.575 1.00 27.02 644 SER A CA 1
ATOM 4989 C C . SER A 1 644 ? -18.813 10.872 39.138 1.00 27.02 644 SER A C 1
ATOM 4991 O O . SER A 1 644 ? -18.562 11.851 38.438 1.00 27.02 644 SER A O 1
ATOM 4993 N N . GLY A 1 645 ? -19.574 9.874 38.691 1.00 29.59 645 GLY A N 1
ATOM 4994 C CA . GLY A 1 645 ? -20.607 10.054 37.685 1.00 29.59 645 GLY A CA 1
ATOM 4995 C C . GLY A 1 645 ? -21.714 10.887 38.319 1.00 29.59 645 GLY A C 1
ATOM 4996 O O . GLY A 1 645 ? -22.252 10.517 39.361 1.00 29.59 645 GLY A O 1
ATOM 4997 N N . GLY A 1 646 ? -22.004 12.056 37.747 1.00 26.81 646 GLY A N 1
ATOM 4998 C CA . GLY A 1 646 ? -23.121 12.877 38.202 1.00 26.81 646 GLY A CA 1
ATOM 4999 C C . GLY A 1 646 ? -24.402 12.046 38.204 1.00 26.81 646 GLY A C 1
ATOM 5000 O O . GLY A 1 646 ? -24.758 11.471 37.176 1.00 26.81 646 GLY A O 1
ATOM 5001 N N . ARG A 1 647 ? -25.073 11.975 39.361 1.00 26.58 647 ARG A N 1
ATOM 5002 C CA . ARG A 1 647 ? -26.448 11.476 39.470 1.00 26.58 647 ARG A CA 1
ATOM 5003 C C . ARG A 1 647 ? -27.311 12.279 38.501 1.00 26.58 647 ARG A C 1
ATOM 5005 O O . ARG A 1 647 ? -27.525 13.469 38.717 1.00 26.58 647 ARG A O 1
ATOM 5012 N N . TYR A 1 648 ? -27.783 11.632 37.444 1.00 36.03 648 TYR A N 1
ATOM 5013 C CA . TYR A 1 648 ? -28.887 12.140 36.647 1.00 36.03 648 TYR A CA 1
ATOM 5014 C C . TYR A 1 648 ? -30.164 11.519 37.197 1.00 36.03 648 TYR A C 1
ATOM 5016 O O . TYR A 1 648 ? -30.485 10.369 36.918 1.00 36.03 648 TYR A O 1
ATOM 5024 N N . GLU A 1 649 ? -30.855 12.296 38.019 1.00 26.06 649 GLU A N 1
ATOM 5025 C CA . GLU A 1 649 ? -32.222 12.038 38.450 1.00 26.06 649 GLU A CA 1
ATOM 5026 C C . GLU A 1 649 ? -33.124 12.249 37.221 1.00 26.06 649 GLU A C 1
ATOM 5028 O O . GLU A 1 649 ? -33.360 13.372 36.774 1.00 26.06 649 GLU A O 1
ATOM 5033 N N . SER A 1 650 ? -33.500 11.156 36.553 1.00 31.19 650 SER A N 1
ATOM 5034 C CA . SER A 1 650 ? -34.425 11.209 35.424 1.00 31.19 650 SER A CA 1
ATOM 5035 C C . SER A 1 650 ? -35.858 11.116 35.945 1.00 31.19 650 SER A C 1
ATOM 5037 O O . SER A 1 650 ? -36.356 10.013 36.172 1.00 31.19 650 SER A O 1
ATOM 5039 N N . ASP A 1 651 ? -36.531 12.259 36.091 1.00 26.69 651 ASP A N 1
ATOM 5040 C CA . ASP A 1 651 ? -37.989 12.323 36.238 1.00 26.69 651 ASP A CA 1
ATOM 5041 C C . ASP A 1 651 ? -38.656 11.771 34.967 1.00 26.69 651 ASP A C 1
ATOM 5043 O O . ASP A 1 651 ? -38.862 12.469 33.971 1.00 26.69 651 ASP A O 1
ATOM 5047 N N . PHE A 1 652 ? -38.973 10.476 34.982 1.00 32.84 652 PHE A N 1
ATOM 5048 C CA . PHE A 1 652 ? -39.647 9.758 33.897 1.00 32.84 652 PHE A CA 1
ATOM 5049 C C . PHE A 1 652 ? -41.123 9.495 34.237 1.00 32.84 652 PHE A C 1
ATOM 5051 O O . PHE A 1 652 ? -41.626 8.392 34.062 1.00 32.84 652 PHE A O 1
ATOM 5058 N N . GLU A 1 653 ? -41.849 10.516 34.703 1.00 28.92 653 GLU A N 1
ATOM 5059 C CA . GLU A 1 653 ? -43.269 10.381 35.086 1.00 28.92 653 GLU A CA 1
ATOM 5060 C C . GLU A 1 653 ? -44.272 10.938 34.050 1.00 28.92 653 GLU A C 1
ATOM 5062 O O . GLU A 1 653 ? -45.472 11.010 34.302 1.00 28.92 653 GLU A O 1
ATOM 5067 N N . VAL A 1 654 ? -43.828 11.294 32.837 1.00 31.98 654 VAL A N 1
ATOM 5068 C CA . VAL A 1 654 ? -44.710 11.939 31.833 1.00 31.98 654 VAL A CA 1
ATOM 5069 C C . VAL A 1 654 ? -45.175 11.003 30.703 1.00 31.98 654 VAL A C 1
ATOM 5071 O O . VAL A 1 654 ? -46.131 11.321 30.001 1.00 31.98 654 VAL A O 1
ATOM 5074 N N . ASN A 1 655 ? -44.601 9.804 30.540 1.00 28.52 655 ASN A N 1
ATOM 5075 C CA . ASN A 1 655 ? -44.876 8.966 29.355 1.00 28.52 655 ASN A CA 1
ATOM 5076 C C . ASN A 1 655 ? -45.839 7.780 29.548 1.00 28.52 655 ASN A C 1
ATOM 5078 O O . ASN A 1 655 ? -46.125 7.070 28.585 1.00 28.52 655 ASN A O 1
ATOM 5082 N N . VAL A 1 656 ? -46.403 7.580 30.743 1.00 34.25 656 VAL A N 1
ATOM 5083 C CA . VAL A 1 656 ? -47.402 6.513 30.970 1.00 34.25 656 VAL A CA 1
ATOM 5084 C C . VAL A 1 656 ? -48.832 6.982 30.652 1.00 34.25 656 VAL A C 1
ATOM 5086 O O . VAL A 1 656 ? -49.677 6.174 30.283 1.00 34.25 656 VAL A O 1
ATOM 5089 N N . ARG A 1 657 ? -49.104 8.296 30.644 1.00 29.77 657 ARG A N 1
ATOM 5090 C CA . ARG A 1 657 ? -50.463 8.840 30.433 1.00 29.77 657 ARG A CA 1
ATOM 5091 C C . ARG A 1 657 ? -50.919 8.976 28.974 1.00 29.77 657 ARG A C 1
ATOM 5093 O O . ARG A 1 657 ? -52.078 9.288 28.733 1.00 29.77 657 ARG A O 1
ATOM 5100 N N . LEU A 1 658 ? -50.035 8.740 28.002 1.00 32.84 658 LEU A N 1
ATOM 5101 C CA . LEU A 1 658 ? -50.361 8.794 26.567 1.00 32.84 658 LEU A CA 1
ATOM 5102 C C . LEU A 1 658 ? -50.722 7.425 25.969 1.00 32.84 658 LEU A C 1
ATOM 5104 O O . LEU A 1 658 ? -51.243 7.370 24.857 1.00 32.84 658 LEU A O 1
ATOM 5108 N N . ARG A 1 659 ? -50.496 6.324 26.701 1.00 35.72 659 ARG A N 1
ATOM 5109 C CA . ARG A 1 659 ? -50.865 4.973 26.245 1.00 35.72 659 ARG A CA 1
ATOM 5110 C C . ARG A 1 659 ? -52.358 4.685 26.388 1.00 35.72 659 ARG A C 1
ATOM 5112 O O . ARG A 1 659 ? -52.916 4.031 25.514 1.00 35.72 659 ARG A O 1
ATOM 5119 N N . ASP A 1 660 ? -53.003 5.248 27.406 1.00 34.91 660 ASP A N 1
ATOM 5120 C CA . ASP A 1 660 ? -54.424 4.995 27.668 1.00 34.91 660 ASP A CA 1
ATOM 5121 C C . ASP A 1 660 ? -55.363 5.768 26.725 1.00 34.91 660 ASP A C 1
ATOM 5123 O O . ASP A 1 660 ? -56.514 5.381 26.565 1.00 34.91 660 ASP A O 1
ATOM 5127 N N . HIS A 1 661 ? -54.875 6.796 26.016 1.00 33.84 661 HIS A N 1
ATOM 5128 C CA . HIS A 1 661 ? -55.681 7.552 25.044 1.00 33.84 661 HIS A CA 1
ATOM 5129 C C . HIS A 1 661 ? -55.522 7.115 23.577 1.00 33.84 661 HIS A C 1
ATOM 5131 O O . HIS A 1 661 ? -56.293 7.563 22.733 1.00 33.84 661 HIS A O 1
ATOM 5137 N N . MET A 1 662 ? -54.567 6.234 23.247 1.00 32.12 662 MET A N 1
ATOM 5138 C CA . MET A 1 662 ? -54.380 5.740 21.868 1.00 32.12 662 MET A CA 1
ATOM 5139 C C . MET A 1 662 ? -55.033 4.379 21.582 1.00 32.12 662 MET A C 1
ATOM 5141 O O . MET A 1 662 ? -55.019 3.936 20.438 1.00 32.12 662 MET A O 1
ATOM 5145 N N . LEU A 1 663 ? -55.643 3.737 22.581 1.00 37.12 663 LEU A N 1
ATOM 5146 C CA . LEU A 1 663 ? -56.400 2.487 22.415 1.00 37.12 663 LEU A CA 1
ATOM 5147 C C . LEU A 1 663 ? -57.912 2.697 22.217 1.00 37.12 663 LEU A C 1
ATOM 5149 O O . LEU A 1 663 ? -58.643 1.724 22.074 1.00 37.12 663 LEU A O 1
ATOM 5153 N N . GLU A 1 664 ? -58.372 3.950 22.140 1.00 35.50 664 GLU A N 1
ATOM 5154 C CA . GLU A 1 664 ? -59.774 4.303 21.850 1.00 35.50 664 GLU A CA 1
ATOM 5155 C C . GLU A 1 664 ? -59.991 4.814 20.408 1.00 35.50 664 GLU A C 1
ATOM 5157 O O . GLU A 1 664 ? -61.097 5.196 20.033 1.00 35.50 664 GLU A O 1
ATOM 5162 N N . ILE A 1 665 ? -58.946 4.793 19.569 1.00 39.72 665 ILE A N 1
ATOM 5163 C CA . ILE A 1 665 ? -59.029 5.066 18.125 1.00 39.72 665 ILE A CA 1
ATOM 5164 C C . ILE A 1 665 ? -58.168 4.034 17.374 1.00 39.72 665 ILE A C 1
ATOM 5166 O O . ILE A 1 665 ? -57.085 4.349 16.879 1.00 39.72 665 ILE A O 1
ATOM 5170 N N . ALA A 1 666 ? -58.640 2.786 17.323 1.00 39.88 666 ALA A N 1
ATOM 5171 C CA . ALA A 1 666 ? -58.206 1.750 16.381 1.00 39.88 666 ALA A CA 1
ATOM 5172 C C . ALA A 1 666 ? -59.331 0.735 16.160 1.00 39.88 666 ALA A C 1
ATOM 5174 O O . ALA A 1 666 ? -59.865 0.232 17.174 1.00 39.88 666 ALA A O 1
#

Foldseek 3Di:
DDPDDDDDPPPPQPQDPVNDRPPDDPVCVAFPADDPPFGWGDHPVVVVCVVCVPVLLVVQLVVLVVQLVVLLLLVLVLLLLVVLVPLQPDWDFPLVVVLSLLQSPLDQDPPHDPVSRVVSVVSNVVSCVSSVLSSQQFDKDKDKDKDKDKFWFFDDLDCPQLADFDPDDPGQGDWDQDLFAIAGSNCLNPVVVVLLVLLLQLQALDPFFRWAAARTNQRAIERHFLQLDDLSQVQGCCRQVVDPQFQWWKFKDKFWRKAKAKDQDPVDPDEDDDDDDDDPPDDDADADALDQAQAWAKDWDDDPPDQWIKIFIDGHVNLCLRHRMMMIIDTFIFMKMWIAGPVVSYIYIDTDGGDPDSCPVCSNVVSLSVSVRVSSRVQHDHHHRSNSNSLVSLLVSNVSNCVVPDPDDDDSNVSSRVSNSSSSSSSSSSSSNSSRNNSVPPVVRTDMTMMITMGIIIIRHDPVSVVVSVVSVVVSVVSVVVSCVVCVNVVNRQPARPNPVVLVCQQCVVVVVQVVVVVVVVVVDPPPPDPGFTWRWHADPVSRTHIDTDDPPPPPDDDDDDDDDDDDDDDDDDDDDDDDDDDDDDDDDDDDDDDDDDDDDDDDDDDDDDDDDDDDDDDDDDDDDDDDDDDDDDDDDDPDDDPDPDDDPDPPPPPPVVVVVVVVPD

pLDDT: mean 75.26, std 23.9, range [22.09, 97.81]

Organism: NCBI:txid210430

Secondary structure (DSSP, 8-state):
--------TT----B-TTSPBP---HHHHHS---BTTB-EE-THHHHHHHH-HHHHHHHHHHHHHHHHHHHHHHHHHHHHHHHHTSTTTS-EEHHHHHHHHHHHTT---TTS-HHHHHHHHHHHHHHHHHHHHHHHHH-EEEEEEEEEEEEEEEP-S--TTSSPPP-STTTS--EEEETTEEEES-HHHHSHHHHHHHHHHSS-SSSSPPEEE-SSSS--EEES--TT--TTTTTTTHHHHT-TTEEEEEEEEEEEEEEEEEEE-TT------S-----TTS-------SSGGG-EEEEEE--SS-SSEEEEEEE-GGGGGGTTEEEEEEEEEEEEEEEEETTTTEEEEEEEEE---S-TT-HHHHHHHHHHHHHHHHSEETTEEHHHHHHHHHHHHHHHHHHHH--S---HHHHHHHHHHHHHHHHHHHHHHHHHHHIIIII--EEEEEEEEEEEEEEES-HHHHHHHHHHHHHHHHHHHHHHHHTTTTTTS-S--TTSHHHHHHHHHHTHHHHHHHHHHHHH-SSSTT-PPEEEEEEPTTS-EEEEE--TT---S--PPPPPPPPPPP-----------------------PPPPP------PPP-PPPPPPP--------------------------------------SSSTTTTTSSS--

Radius of gyration: 44.56 Å; chains: 1; bounding box: 120×94×128 Å